Protein AF-A0AA39FFJ3-F1 (afdb_monomer_lite)

Sequence (467 aa):
MKNVLIGFLIFTQFISIIIYLNGRFDHQTLTRSKNILATACNSTLHDTPGKWYYIKGKGSCDVVDMFIYDNKVQDKVHQVVYAMEISLSKDELDYSNWKENIIGILNFDIIHQNHIKIPLQSPIIFDMKVAYRDKGDDYNAWKYYTSLRGQKILECSICNEEKHYNYDCLPVSLFDFYLSGHDYYLLNIRFPFSKNSQKIDTTLSQMTDLWMKVIDRSGNFTKYLIALKAIFLGLISIIVTWYWKQIKSSSKSSTFLQHIILILTATLLLLNIPLEYLTLYWNIPIMSLLNDIRQGIFSIALLSFFLIFIYHLTIPNYYHSNNLEYYGRLHLGAVTIGYLSLFIFNVIIAVILAGFYLSFILCMIRKILIKINNESRSLPITNIIRRFNCEDVMCRLRYFLIATFICASLTIHECILRLIVHKQKKWDEDYKWETYAAFYIGIYGMWNIYIITVLCVHAPSMKKMAN

Secondary structure (DSSP, 8-state):
-HHHHHHHHHHHHHHHHHHHHH---TT--SEEEEEEEPEEEE--TT--TTPPP-SSSTT---B--HHHHTTT-TT-GGGEEEEEEEES--SSS--GGG---EEEEEEEEEB-BTTBPPPSEEEEEEEEEEEEE-TTS-TT-PEEEEEEEEEEEEEEE-S--STTPBPEEPPEEEEEE---S-SEEEEEEE----TT-TTTTTTSTTEEEEEEEEEEE-HHHHHHHHHHHHHHHHHHHHHHHHHHHHHHHSSSPPPHHHHHHHHHHHHHHHHHS-GGGGGGTS--TTHHHHHHHHHHHHHHHHHHHHHHHHHHHHS-SSS-HHHHHHHHHHHHHHHHHHHHHHHTT-HHHHHHHHHHHHHHHHHHHHHHHHHHHHHHTT--TT-HHHHHHHHHHHHHHHHHHHHHHHHHHHHHHHHHHHHHHHHHTTT--GGGHHHHHHHHHHHHHHHHHHHHHHHHHHSPPSTTS--

pLDDT: mean 73.49, std 13.17, range [32.94, 95.69]

Structure (mmCIF, N/CA/C/O backbone):
data_AF-A0AA39FFJ3-F1
#
_entry.id   AF-A0AA39FFJ3-F1
#
loop_
_atom_site.group_PDB
_atom_site.id
_atom_site.type_symbol
_atom_site.label_atom_id
_atom_site.label_alt_id
_atom_site.label_comp_id
_atom_site.label_asym_id
_atom_site.label_entity_id
_atom_site.label_seq_id
_atom_site.pdbx_PDB_ins_code
_atom_site.Cartn_x
_atom_site.Cartn_y
_atom_site.Cartn_z
_atom_site.occupancy
_atom_site.B_iso_or_equiv
_atom_site.auth_seq_id
_atom_site.auth_comp_id
_atom_site.auth_asym_id
_atom_site.auth_atom_id
_atom_site.pdbx_PDB_model_num
ATOM 1 N N . MET A 1 1 ? 7.282 -3.174 -38.604 1.00 46.84 1 MET A N 1
ATOM 2 C CA . MET A 1 1 ? 6.880 -3.875 -37.360 1.00 46.84 1 MET A CA 1
ATOM 3 C C . MET A 1 1 ? 7.363 -3.189 -36.086 1.00 46.84 1 MET A C 1
ATOM 5 O O . MET A 1 1 ? 6.500 -2.683 -35.392 1.00 46.84 1 MET A O 1
ATOM 9 N N . LYS A 1 2 ? 8.673 -3.087 -35.780 1.00 54.53 2 LYS A N 1
ATOM 10 C CA . LYS A 1 2 ? 9.142 -2.430 -34.531 1.00 54.53 2 LYS A CA 1
ATOM 11 C C . LYS A 1 2 ? 8.568 -1.016 -34.327 1.00 54.53 2 LYS A C 1
ATOM 13 O O . LYS A 1 2 ? 8.014 -0.755 -33.273 1.00 54.53 2 LYS A O 1
ATOM 18 N N . ASN A 1 3 ? 8.593 -0.153 -35.343 1.00 60.59 3 ASN A N 1
ATOM 19 C CA . ASN A 1 3 ? 8.071 1.219 -35.216 1.00 60.59 3 ASN A CA 1
ATOM 20 C C . ASN A 1 3 ? 6.539 1.282 -35.045 1.00 60.59 3 ASN A C 1
ATOM 22 O O . ASN A 1 3 ? 6.045 2.176 -34.373 1.00 60.59 3 ASN A O 1
ATOM 26 N N . VAL A 1 4 ? 5.799 0.313 -35.597 1.00 61.56 4 VAL A N 1
ATOM 27 C CA . VAL A 1 4 ? 4.334 0.207 -35.443 1.00 61.56 4 VAL A CA 1
ATOM 28 C C . VAL A 1 4 ? 3.976 -0.283 -34.041 1.00 61.56 4 VAL A C 1
ATOM 30 O O . VAL A 1 4 ? 3.088 0.271 -33.408 1.00 61.56 4 VAL A O 1
ATOM 33 N N . LEU A 1 5 ? 4.718 -1.269 -33.523 1.00 64.06 5 LEU A N 1
ATOM 34 C CA . LEU A 1 5 ? 4.571 -1.757 -32.151 1.00 64.06 5 LEU A CA 1
ATOM 35 C C . LEU A 1 5 ? 4.912 -0.665 -31.132 1.00 64.06 5 LEU A C 1
ATOM 37 O O . LEU A 1 5 ? 4.197 -0.493 -30.157 1.00 64.06 5 LEU A O 1
ATOM 41 N N . ILE A 1 6 ? 5.976 0.103 -31.383 1.00 64.75 6 ILE A N 1
ATOM 42 C CA . ILE A 1 6 ? 6.342 1.253 -30.552 1.00 64.75 6 ILE A CA 1
ATOM 43 C C . ILE A 1 6 ? 5.229 2.305 -30.612 1.00 64.75 6 ILE A C 1
ATOM 45 O O . ILE A 1 6 ? 4.754 2.714 -29.566 1.00 64.75 6 ILE A O 1
ATOM 49 N N . GLY A 1 7 ? 4.736 2.675 -31.799 1.00 68.06 7 GLY A N 1
ATOM 50 C CA . GLY A 1 7 ? 3.602 3.599 -31.929 1.00 68.06 7 GLY A CA 1
ATOM 51 C C . GLY A 1 7 ? 2.342 3.132 -31.186 1.00 68.06 7 GLY A C 1
ATOM 52 O O . GLY A 1 7 ? 1.711 3.928 -30.498 1.00 68.06 7 GLY A O 1
ATOM 53 N N . PHE A 1 8 ? 2.021 1.837 -31.250 1.00 71.50 8 PHE A N 1
ATOM 54 C CA . PHE A 1 8 ? 0.909 1.241 -30.506 1.00 71.50 8 PHE A CA 1
ATOM 55 C C . PHE A 1 8 ? 1.127 1.290 -28.988 1.00 71.50 8 PHE A C 1
ATOM 57 O O . PHE A 1 8 ? 0.229 1.687 -28.256 1.00 71.50 8 PHE A O 1
ATOM 64 N N . LEU A 1 9 ? 2.324 0.952 -28.503 1.00 69.31 9 LEU A N 1
ATOM 65 C CA . LEU A 1 9 ? 2.645 1.002 -27.073 1.00 69.31 9 LEU A CA 1
ATOM 66 C C . LEU A 1 9 ? 2.580 2.433 -26.526 1.00 69.31 9 LEU A C 1
ATOM 68 O O . LEU A 1 9 ? 2.022 2.671 -25.457 1.00 69.31 9 LEU A O 1
ATOM 72 N N . ILE A 1 10 ? 3.058 3.398 -27.309 1.00 68.12 10 ILE A N 1
ATOM 73 C CA . ILE A 1 10 ? 2.941 4.826 -27.011 1.00 68.12 10 ILE A CA 1
ATOM 74 C C . ILE A 1 10 ? 1.465 5.229 -26.932 1.00 68.12 10 ILE A C 1
ATOM 76 O O . ILE A 1 10 ? 1.050 5.863 -25.966 1.00 68.12 10 ILE A O 1
ATOM 80 N N . PHE A 1 11 ? 0.650 4.804 -27.896 1.00 72.88 11 PHE A N 1
ATOM 81 C CA . PHE A 1 11 ? -0.790 5.051 -27.889 1.00 72.88 11 PHE A CA 1
ATOM 82 C C . PHE A 1 11 ? -1.482 4.438 -26.662 1.00 72.88 11 PHE A C 1
ATOM 84 O O . PHE A 1 11 ? -2.276 5.112 -26.007 1.00 72.88 11 PHE A O 1
ATOM 91 N N . THR A 1 12 ? -1.127 3.210 -26.269 1.00 70.56 12 THR A N 1
ATOM 92 C CA . THR A 1 12 ? -1.650 2.598 -25.035 1.00 70.56 12 THR A CA 1
ATOM 93 C C . THR A 1 12 ? -1.204 3.340 -23.776 1.00 70.56 12 THR A C 1
ATOM 95 O O . THR A 1 12 ? -1.972 3.442 -22.822 1.00 70.56 12 THR A O 1
ATOM 98 N N . GLN A 1 13 ? -0.006 3.931 -23.783 1.00 70.31 13 GLN A N 1
ATOM 99 C CA . GLN A 1 13 ? 0.471 4.777 -22.695 1.00 70.31 13 GLN A CA 1
ATOM 100 C C . GLN A 1 13 ? -0.354 6.071 -22.612 1.00 70.31 13 GLN A C 1
ATOM 102 O O . GLN A 1 13 ? -0.799 6.438 -21.528 1.00 70.31 13 GLN A O 1
ATOM 107 N N . PHE A 1 14 ? -0.671 6.704 -23.744 1.00 70.94 14 PHE A N 1
ATOM 108 C CA . PHE A 1 14 ? -1.589 7.847 -23.784 1.00 70.94 14 PHE A CA 1
ATOM 109 C C . PHE A 1 14 ? -2.999 7.489 -23.302 1.00 70.94 14 PHE A C 1
ATOM 111 O O . PHE A 1 14 ? -3.566 8.232 -22.506 1.00 70.94 14 PHE A O 1
ATOM 118 N N . ILE A 1 15 ? -3.540 6.333 -23.697 1.00 70.19 15 ILE A N 1
ATOM 119 C CA . ILE A 1 15 ? -4.833 5.852 -23.188 1.00 70.19 15 ILE A CA 1
ATOM 120 C C . ILE A 1 15 ? -4.783 5.652 -21.672 1.00 70.19 15 ILE A C 1
ATOM 122 O O . ILE A 1 15 ? -5.690 6.097 -20.977 1.00 70.19 15 ILE A O 1
ATOM 126 N N . SER A 1 16 ? -3.718 5.046 -21.137 1.00 69.25 16 SER A N 1
ATOM 127 C CA . SER A 1 16 ? -3.573 4.867 -19.686 1.00 69.25 16 SER A CA 1
ATOM 128 C C . SER A 1 16 ? -3.541 6.203 -18.931 1.00 69.25 16 SER A C 1
ATOM 130 O O . SER A 1 16 ? -4.131 6.316 -17.859 1.00 69.25 16 SER A O 1
ATOM 132 N N . ILE A 1 17 ? -2.943 7.240 -19.529 1.00 67.75 17 ILE A N 1
ATOM 133 C CA . ILE A 1 17 ? -2.916 8.605 -18.987 1.00 67.75 17 ILE A CA 1
ATOM 134 C C . ILE A 1 17 ? -4.304 9.251 -19.061 1.00 67.75 17 ILE A C 1
ATOM 136 O O . ILE A 1 17 ? -4.715 9.920 -18.120 1.00 67.75 17 ILE A O 1
ATOM 140 N N . ILE A 1 18 ? -5.058 9.036 -20.140 1.00 68.38 18 ILE A N 1
ATOM 141 C CA . ILE A 1 18 ? -6.432 9.545 -20.270 1.00 68.38 18 ILE A CA 1
ATOM 142 C C . ILE A 1 18 ? -7.354 8.881 -19.240 1.00 68.38 18 ILE A C 1
ATOM 144 O O . ILE A 1 18 ? -8.139 9.567 -18.593 1.00 68.38 18 ILE A O 1
ATOM 148 N N . ILE A 1 19 ? -7.226 7.568 -19.036 1.00 67.00 19 ILE A N 1
ATOM 149 C CA . ILE A 1 19 ? -7.963 6.833 -17.997 1.00 67.00 19 ILE A CA 1
ATOM 150 C C . ILE A 1 19 ? -7.608 7.378 -16.607 1.00 67.00 19 ILE A C 1
ATOM 152 O O . ILE A 1 19 ? -8.504 7.631 -15.804 1.00 67.00 19 ILE A O 1
ATOM 156 N N . TYR A 1 20 ? -6.320 7.621 -16.349 1.00 66.75 20 TYR A N 1
ATOM 157 C CA . TYR A 1 20 ? -5.851 8.257 -15.119 1.00 66.75 20 TYR A CA 1
ATOM 158 C C . TYR A 1 20 ? -6.473 9.649 -14.914 1.00 66.75 20 TYR A C 1
ATOM 160 O O . TYR A 1 20 ? -6.987 9.930 -13.837 1.00 66.75 20 TYR A O 1
ATOM 168 N N . LEU A 1 21 ? -6.468 10.510 -15.938 1.00 65.06 21 LEU A N 1
ATOM 169 C CA . LEU A 1 21 ? -6.980 11.885 -15.850 1.00 65.06 21 LEU A CA 1
ATOM 170 C C . LEU A 1 21 ? -8.504 11.953 -15.708 1.00 65.06 21 LEU A C 1
ATOM 172 O O . LEU A 1 21 ? -9.012 12.844 -15.033 1.00 65.06 21 LEU A O 1
ATOM 176 N N . ASN A 1 22 ? -9.230 11.023 -16.329 1.00 65.12 22 ASN A N 1
ATOM 177 C CA . ASN A 1 22 ? -10.689 11.025 -16.305 1.00 65.12 22 ASN A CA 1
ATOM 178 C C . ASN A 1 22 ? -11.268 10.509 -14.982 1.00 65.12 22 ASN A C 1
ATOM 180 O O . ASN A 1 22 ? -12.435 10.782 -14.709 1.00 65.12 22 ASN A O 1
ATOM 184 N N . GLY A 1 23 ? -10.494 9.774 -14.171 1.00 56.84 23 GLY A N 1
ATOM 185 C CA . GLY A 1 23 ? -10.829 9.411 -12.784 1.00 56.84 23 GLY A CA 1
ATOM 186 C C . GLY A 1 23 ? -12.121 8.604 -12.570 1.00 56.84 23 GLY A C 1
ATOM 187 O O . GLY A 1 23 ? -12.433 8.262 -11.434 1.00 56.84 23 GLY A O 1
ATOM 188 N N . ARG A 1 24 ? -12.876 8.294 -13.631 1.00 53.66 24 ARG A N 1
ATOM 189 C CA . ARG A 1 24 ? -14.134 7.542 -13.607 1.00 53.66 24 ARG A CA 1
ATOM 190 C C . ARG A 1 24 ? -13.875 6.098 -14.008 1.00 53.66 24 ARG A C 1
ATOM 192 O O . ARG A 1 24 ? -13.918 5.750 -15.184 1.00 53.66 24 ARG A O 1
ATOM 199 N N . PHE A 1 25 ? -13.610 5.266 -13.011 1.00 55.97 25 PHE A N 1
ATOM 200 C CA . PHE A 1 25 ? -13.967 3.855 -13.084 1.00 55.97 25 PHE A CA 1
ATOM 201 C C . PHE A 1 25 ? -15.347 3.725 -12.446 1.00 55.97 25 PHE A C 1
ATOM 203 O O . PHE A 1 25 ? -15.518 4.173 -11.314 1.00 55.97 25 PHE A O 1
ATOM 210 N N . ASP A 1 26 ? -16.318 3.163 -13.168 1.00 48.91 26 ASP A N 1
ATOM 211 C CA . ASP A 1 26 ? -17.676 2.963 -12.654 1.00 48.91 26 ASP A CA 1
ATOM 212 C C . ASP A 1 26 ? -17.635 2.291 -11.265 1.00 48.91 26 ASP A C 1
ATOM 214 O O . ASP A 1 26 ? -17.234 1.134 -11.117 1.00 48.91 26 ASP A O 1
ATOM 218 N N . HIS A 1 27 ? -18.029 3.060 -10.244 1.00 48.00 27 HIS A N 1
ATOM 219 C CA . HIS A 1 27 ? -18.433 2.634 -8.899 1.00 48.00 27 HIS A CA 1
ATOM 220 C C . HIS A 1 27 ? -17.455 1.801 -8.046 1.00 48.00 27 HIS A C 1
ATOM 222 O O . HIS A 1 27 ? -17.894 1.033 -7.186 1.00 48.00 27 HIS A O 1
ATOM 228 N N . GLN A 1 28 ? -16.136 1.939 -8.211 1.00 56.56 28 GLN A N 1
ATOM 229 C CA . GLN A 1 28 ? -15.176 1.185 -7.387 1.00 56.56 28 GLN A CA 1
ATOM 230 C C . GLN A 1 28 ? -14.313 2.085 -6.509 1.00 56.56 28 GLN A C 1
ATOM 232 O O . GLN A 1 28 ? -13.290 2.618 -6.930 1.00 56.56 28 GLN A O 1
ATOM 237 N N . THR A 1 29 ? -14.698 2.200 -5.240 1.00 61.38 29 THR A N 1
ATOM 238 C CA . THR A 1 29 ? -13.863 2.813 -4.206 1.00 61.38 29 THR A CA 1
ATOM 239 C C . THR A 1 29 ? -12.718 1.880 -3.809 1.00 61.38 29 THR A C 1
ATOM 241 O O . THR A 1 29 ? -12.899 0.669 -3.677 1.00 61.38 29 THR A O 1
ATOM 244 N N . LEU A 1 30 ? -11.520 2.431 -3.580 1.00 65.25 30 LEU A N 1
ATOM 245 C CA . LEU A 1 30 ? -10.382 1.668 -3.039 1.00 65.25 30 LEU A CA 1
ATOM 246 C C . LEU A 1 30 ? -10.694 1.163 -1.623 1.00 65.25 30 LEU A C 1
ATOM 248 O O . LEU A 1 30 ? -10.363 0.038 -1.246 1.00 65.25 30 LEU A O 1
ATOM 252 N N . THR A 1 31 ? -11.327 2.034 -0.848 1.00 68.94 31 THR A N 1
ATOM 253 C CA . THR A 1 31 ? -11.663 1.852 0.558 1.00 68.94 31 THR A CA 1
ATOM 254 C C . THR A 1 31 ? -13.122 2.203 0.770 1.00 68.94 31 THR A C 1
ATOM 256 O O . THR A 1 31 ? -13.608 3.190 0.216 1.00 68.94 31 THR A O 1
ATOM 259 N N . ARG A 1 32 ? -13.810 1.425 1.598 1.00 70.75 32 ARG A N 1
ATOM 260 C CA . ARG A 1 32 ? -15.146 1.738 2.089 1.00 70.75 32 ARG A CA 1
ATOM 261 C C . ARG A 1 32 ? -15.031 2.166 3.548 1.00 70.75 32 ARG A C 1
ATOM 263 O O . ARG A 1 32 ? -14.212 1.649 4.302 1.00 70.75 32 ARG A O 1
ATOM 270 N N . SER A 1 33 ? -15.830 3.153 3.916 1.00 74.62 33 SER A N 1
ATOM 271 C CA . SER A 1 33 ? -16.002 3.634 5.282 1.00 74.62 33 SER A CA 1
ATOM 272 C C . SER A 1 33 ? -17.409 3.292 5.746 1.00 74.62 33 SER A C 1
ATOM 274 O O . SER A 1 33 ? -18.374 3.397 4.986 1.00 74.62 33 SER A O 1
ATOM 276 N N . LYS A 1 34 ? -17.541 2.864 6.999 1.00 78.62 34 LYS A N 1
ATOM 277 C CA . LYS A 1 34 ? -18.832 2.720 7.675 1.00 78.62 34 LYS A CA 1
ATOM 278 C C . LYS A 1 34 ? -18.718 3.282 9.082 1.00 78.62 34 LYS A C 1
ATOM 280 O O . LYS A 1 34 ? -17.818 2.889 9.819 1.00 78.62 34 LYS A O 1
ATOM 285 N N . ASN A 1 35 ? -19.655 4.144 9.453 1.00 83.19 35 ASN A N 1
ATOM 286 C CA . ASN A 1 35 ? -19.788 4.615 10.826 1.00 83.19 35 ASN A CA 1
ATOM 287 C C . ASN A 1 35 ? -20.722 3.666 11.585 1.00 83.19 35 ASN A C 1
ATOM 289 O O . ASN A 1 35 ? -21.796 3.312 11.095 1.00 83.19 35 ASN A O 1
ATOM 293 N N . ILE A 1 36 ? -20.286 3.220 12.758 1.00 86.88 36 ILE A N 1
ATOM 294 C CA . ILE A 1 36 ? -21.009 2.301 13.635 1.00 86.88 36 ILE A CA 1
ATOM 295 C C . ILE A 1 36 ? -21.132 2.977 14.996 1.00 86.88 36 ILE A C 1
ATOM 297 O O . ILE A 1 36 ? -20.120 3.314 15.605 1.00 86.88 36 ILE A O 1
ATOM 301 N N . LEU A 1 37 ? -22.363 3.167 15.465 1.00 89.62 37 LEU A N 1
ATOM 302 C CA . LEU A 1 37 ? -22.631 3.634 16.823 1.00 89.62 37 LEU A CA 1
ATOM 303 C C . LEU A 1 37 ? -22.439 2.477 17.808 1.00 89.62 37 LEU A C 1
ATOM 305 O O . LEU A 1 37 ? -22.922 1.365 17.567 1.00 89.62 37 LEU A O 1
ATOM 309 N N . ALA A 1 38 ? -21.755 2.730 18.918 1.00 90.50 38 ALA A N 1
ATOM 310 C CA . ALA A 1 38 ? -21.668 1.778 20.011 1.00 90.50 38 ALA A CA 1
ATOM 311 C C . ALA A 1 38 ? -22.975 1.710 20.786 1.00 90.50 38 ALA A C 1
ATOM 313 O O . ALA A 1 38 ? -23.605 2.724 21.062 1.00 90.50 38 ALA A O 1
ATOM 314 N N . THR A 1 39 ? -23.337 0.513 21.226 1.00 90.50 39 THR A N 1
ATOM 315 C CA . THR A 1 39 ? -24.415 0.340 22.198 1.00 90.50 39 THR A CA 1
ATOM 316 C C . THR A 1 39 ? -23.809 0.190 23.587 1.00 90.50 39 THR A C 1
ATOM 318 O O . THR A 1 39 ? -22.994 -0.707 23.812 1.00 90.50 39 THR A O 1
ATOM 321 N N . ALA A 1 40 ? -24.186 1.067 24.516 1.00 88.31 40 ALA A N 1
ATOM 322 C CA . ALA A 1 40 ? -23.794 0.964 25.916 1.00 88.31 40 ALA A CA 1
ATOM 323 C C . ALA A 1 40 ? -24.603 -0.150 26.601 1.00 88.31 40 ALA A C 1
ATOM 325 O O . ALA A 1 40 ? -25.828 -0.089 26.678 1.00 88.31 40 ALA A O 1
ATOM 326 N N . CYS A 1 41 ? -23.914 -1.178 27.087 1.00 87.75 41 CYS A N 1
ATOM 327 C CA . CYS A 1 41 ? -24.499 -2.341 27.745 1.00 87.75 41 CYS A CA 1
ATOM 328 C C . CYS A 1 41 ? -24.165 -2.344 29.240 1.00 87.75 41 CYS A C 1
ATOM 330 O O . CYS A 1 41 ? -23.008 -2.129 29.613 1.00 87.75 41 CYS A O 1
ATOM 332 N N . ASN A 1 42 ? -25.138 -2.675 30.091 1.00 85.25 42 ASN A N 1
ATOM 333 C CA . ASN A 1 42 ? -24.898 -2.868 31.520 1.00 85.25 42 ASN A CA 1
ATOM 334 C C . ASN A 1 42 ? -24.178 -4.205 31.792 1.00 85.25 42 ASN A C 1
ATOM 336 O O . ASN A 1 42 ? -24.600 -5.264 31.327 1.00 85.25 42 ASN A O 1
ATOM 340 N N . SER A 1 43 ? -23.107 -4.162 32.576 1.00 73.31 43 SER A N 1
ATOM 341 C CA . SER A 1 43 ? -22.298 -5.289 33.033 1.00 73.31 43 SER A CA 1
ATOM 342 C C . SER A 1 43 ? -22.369 -5.359 34.547 1.00 73.31 43 SER A C 1
ATOM 344 O O . SER A 1 43 ? -21.891 -4.488 35.268 1.00 73.31 43 SER A O 1
ATOM 346 N N . THR A 1 44 ? -22.888 -6.463 35.054 1.00 67.31 44 THR A N 1
ATOM 347 C CA . THR A 1 44 ? -22.874 -6.738 36.487 1.00 67.31 44 THR A CA 1
ATOM 348 C C . THR A 1 44 ? -21.469 -7.159 36.938 1.00 67.31 44 THR A C 1
ATOM 350 O O . THR A 1 44 ? -20.724 -7.813 36.210 1.00 67.31 44 THR A O 1
ATOM 353 N N . LEU A 1 45 ? -21.077 -6.801 38.167 1.00 54.50 45 LEU A N 1
ATOM 354 C CA . LEU A 1 45 ? -19.782 -7.191 38.761 1.00 54.50 45 LEU A CA 1
ATOM 355 C C . LEU A 1 45 ? -19.612 -8.720 38.916 1.00 54.50 45 LEU A C 1
ATOM 357 O O . LEU A 1 45 ? -18.494 -9.187 39.111 1.00 54.50 45 LEU A O 1
ATOM 361 N N . HIS A 1 46 ? -20.702 -9.487 38.807 1.00 51.94 46 HIS A N 1
ATOM 362 C CA . HIS A 1 46 ? -20.730 -10.951 38.878 1.00 51.94 46 HIS A CA 1
ATOM 363 C C . HIS A 1 46 ? -20.739 -11.638 37.505 1.00 51.94 46 HIS A C 1
ATOM 365 O O . HIS A 1 46 ? -21.010 -12.837 37.426 1.00 51.94 46 HIS A O 1
ATOM 371 N N . ASP A 1 47 ? -20.462 -10.916 36.418 1.00 54.88 47 ASP A N 1
ATOM 372 C CA . ASP A 1 47 ? -20.432 -11.545 35.103 1.00 54.88 47 ASP A CA 1
ATOM 373 C C . ASP A 1 47 ? -19.288 -12.558 34.991 1.00 54.88 47 ASP A C 1
ATOM 375 O O . ASP A 1 47 ? -18.124 -12.277 35.291 1.00 54.88 47 ASP A O 1
ATOM 379 N N . THR A 1 48 ? -19.644 -13.761 34.538 1.00 57.03 48 THR A N 1
ATOM 380 C CA . THR A 1 48 ? -18.716 -14.869 34.320 1.00 57.03 48 THR A CA 1
ATOM 381 C C . THR A 1 48 ? -17.547 -14.422 33.438 1.00 57.03 48 THR A C 1
ATOM 383 O O . THR A 1 48 ? -17.781 -13.763 32.412 1.00 57.03 48 THR A O 1
ATOM 386 N N . PRO A 1 49 ? -16.297 -14.793 33.769 1.00 59.97 49 PRO A N 1
ATOM 387 C CA . PRO A 1 49 ? -15.155 -14.499 32.914 1.00 59.97 49 PRO A CA 1
ATOM 388 C C . PRO A 1 49 ? -15.405 -15.090 31.519 1.00 59.97 49 PRO A C 1
ATOM 390 O O . PRO A 1 49 ? -15.472 -16.302 31.359 1.00 59.97 49 PRO A O 1
ATOM 393 N N . GLY A 1 50 ? -15.590 -14.221 30.518 1.00 67.00 50 GLY A N 1
ATOM 394 C CA . GLY A 1 50 ? -15.848 -14.623 29.128 1.00 67.00 50 GLY A CA 1
ATOM 395 C C . GLY A 1 50 ? -17.235 -14.290 28.563 1.00 67.00 50 GLY A C 1
ATOM 396 O O . GLY A 1 50 ? -17.492 -14.633 27.415 1.00 67.00 50 GLY A O 1
ATOM 397 N N . LYS A 1 51 ? -18.119 -13.603 29.304 1.00 82.81 51 LYS A N 1
ATOM 398 C CA . LYS A 1 51 ? -19.414 -13.155 28.758 1.00 82.81 51 LYS A CA 1
ATOM 399 C C . LYS A 1 51 ? -19.231 -12.111 27.646 1.00 82.81 51 LYS A C 1
ATOM 401 O O . LYS A 1 51 ? -18.557 -11.095 27.842 1.00 82.81 51 LYS A O 1
ATOM 406 N N . TRP A 1 52 ? -19.869 -12.349 26.501 1.00 87.12 52 TRP A N 1
ATOM 407 C CA . TRP A 1 52 ? -19.928 -11.419 25.372 1.00 87.12 52 TRP A CA 1
ATOM 408 C C . TRP A 1 52 ? -21.223 -10.605 25.408 1.00 87.12 52 TRP A C 1
ATOM 410 O O . TRP A 1 52 ? -22.307 -11.171 25.516 1.00 87.12 52 TRP A O 1
ATOM 420 N N . TYR A 1 53 ? -21.102 -9.284 25.296 1.00 88.56 53 TYR A N 1
ATOM 421 C CA . TYR A 1 53 ? -22.223 -8.356 25.139 1.00 88.56 53 TYR A CA 1
ATOM 422 C C . TYR A 1 53 ? -22.505 -8.139 23.660 1.00 88.56 53 TYR A C 1
ATOM 424 O O . TYR A 1 53 ? -21.610 -7.723 22.938 1.00 88.56 53 TYR A O 1
ATOM 432 N N . TYR A 1 54 ? -23.721 -8.425 23.208 1.00 87.62 54 TYR A N 1
ATOM 433 C CA . TYR A 1 54 ? -24.124 -8.285 21.810 1.00 87.62 54 TYR A CA 1
ATOM 434 C C . TYR A 1 54 ? -25.493 -7.609 21.703 1.00 87.62 54 TYR A C 1
ATOM 436 O O . TYR A 1 54 ? -26.275 -7.595 22.655 1.00 87.62 54 TYR A O 1
ATOM 444 N N . ILE A 1 55 ? -25.763 -7.015 20.539 1.00 84.56 55 ILE A N 1
ATOM 445 C CA . ILE A 1 55 ? -26.828 -6.014 20.370 1.00 84.56 55 ILE A CA 1
ATOM 446 C C . ILE A 1 55 ? -28.167 -6.653 19.962 1.00 84.56 55 ILE A C 1
ATOM 448 O O . ILE A 1 55 ? -29.225 -6.105 20.253 1.00 84.56 55 ILE A O 1
ATOM 452 N N . LYS A 1 56 ? -28.155 -7.801 19.273 1.00 82.69 56 LYS A N 1
ATOM 453 C CA . LYS A 1 56 ? -29.371 -8.440 18.727 1.00 82.69 56 LYS A CA 1
ATOM 454 C C . LYS A 1 56 ? -29.512 -9.889 19.205 1.00 82.69 56 LYS A C 1
ATOM 456 O O . LYS A 1 56 ? -28.638 -10.405 19.875 1.00 82.69 56 LYS A O 1
ATOM 461 N N . GLY A 1 57 ? -30.611 -10.565 18.875 1.00 77.94 57 GLY A N 1
ATOM 462 C CA . GLY A 1 57 ? -30.797 -11.983 19.214 1.00 77.94 57 GLY A CA 1
ATOM 463 C C . GLY A 1 57 ? -31.221 -12.251 20.666 1.00 77.94 57 GLY A C 1
ATOM 464 O O . GLY A 1 57 ? -31.397 -11.342 21.474 1.00 77.94 57 GLY A O 1
ATOM 465 N N . LYS A 1 58 ? -31.457 -13.528 20.991 1.00 74.50 58 LYS A N 1
ATOM 466 C CA . LYS A 1 58 ? -31.904 -13.945 22.330 1.00 74.50 58 LYS A CA 1
ATOM 467 C C . LYS A 1 58 ? -30.752 -13.797 23.324 1.00 74.50 58 LYS A C 1
ATOM 469 O O . LYS A 1 58 ? -29.746 -14.463 23.146 1.00 74.50 58 LYS A O 1
ATOM 474 N N . GLY A 1 59 ? -30.916 -13.007 24.384 1.00 76.00 59 GLY A N 1
ATOM 475 C CA . GLY A 1 59 ? -29.836 -12.730 25.343 1.00 76.00 59 GLY A CA 1
ATOM 476 C C . GLY A 1 59 ? -28.994 -11.498 24.998 1.00 76.00 59 GLY A C 1
ATOM 477 O O . GLY A 1 59 ? -27.887 -11.361 25.517 1.00 76.00 59 GLY A O 1
ATOM 478 N N . SER A 1 60 ? -29.518 -10.614 24.136 1.00 82.56 60 SER A N 1
ATOM 479 C CA . SER A 1 60 ? -28.962 -9.280 23.896 1.00 82.56 60 SER A CA 1
ATOM 480 C C . SER A 1 60 ? -28.737 -8.526 25.204 1.00 82.56 60 SER A C 1
ATOM 482 O O . SER A 1 60 ? -29.449 -8.744 26.185 1.00 82.56 60 SER A O 1
ATOM 484 N N . CYS A 1 61 ? -27.756 -7.629 25.211 1.00 85.81 61 CYS A N 1
ATOM 485 C CA . CYS A 1 61 ? -27.430 -6.881 26.414 1.00 85.81 61 CYS A CA 1
ATOM 486 C C . CYS A 1 61 ? -28.551 -5.919 26.838 1.00 85.81 61 CYS A C 1
ATOM 488 O O . CYS A 1 61 ? -29.297 -5.404 26.003 1.00 85.81 61 CYS A O 1
ATOM 490 N N . ASP A 1 62 ? -28.611 -5.636 28.140 1.00 84.50 62 ASP A N 1
ATOM 491 C CA . ASP A 1 62 ? -29.464 -4.582 28.676 1.00 84.50 62 ASP A CA 1
ATOM 492 C C . ASP A 1 62 ? -28.852 -3.224 28.317 1.00 84.50 62 ASP A C 1
ATOM 494 O O . ASP A 1 62 ? -27.798 -2.842 28.841 1.00 84.50 62 ASP A O 1
ATOM 498 N N . VAL A 1 63 ? -29.492 -2.528 27.377 1.00 84.56 63 VAL A N 1
ATOM 499 C CA . VAL A 1 63 ? -29.029 -1.235 26.865 1.00 84.56 63 VAL A CA 1
ATOM 500 C C . VAL A 1 63 ? -29.230 -0.156 27.923 1.00 84.56 63 VAL A C 1
ATOM 502 O O . VAL A 1 63 ? -30.295 -0.052 28.533 1.00 84.56 63 VAL A O 1
ATOM 505 N N . VAL A 1 64 ? -28.199 0.658 28.126 1.00 79.38 64 VAL A N 1
ATOM 506 C CA . VAL A 1 64 ? -28.200 1.780 29.062 1.00 79.38 64 VAL A CA 1
ATOM 507 C C . VAL A 1 64 ? -28.188 3.080 28.277 1.00 79.38 64 VAL A C 1
ATOM 509 O O . VAL A 1 64 ? -27.333 3.281 27.420 1.00 79.38 64 VAL A O 1
ATOM 512 N N . ASP A 1 65 ? -29.112 3.976 28.606 1.00 74.62 65 ASP A N 1
ATOM 513 C CA . ASP A 1 65 ? -29.064 5.351 28.124 1.00 74.62 65 ASP A CA 1
ATOM 514 C C . ASP A 1 65 ? -28.116 6.172 29.011 1.00 74.62 65 ASP A C 1
ATOM 516 O O . ASP A 1 65 ? -28.411 6.434 30.185 1.00 74.62 65 ASP A O 1
ATOM 520 N N . MET A 1 66 ? -26.965 6.560 28.453 1.00 68.88 66 MET A N 1
ATOM 521 C CA . MET A 1 66 ? -25.932 7.323 29.161 1.00 68.88 66 MET A CA 1
ATOM 522 C C . MET A 1 66 ? -26.432 8.697 29.633 1.00 68.88 66 MET A C 1
ATOM 524 O O . MET A 1 66 ? -25.998 9.153 30.690 1.00 68.88 66 MET A O 1
ATOM 528 N N . PHE A 1 67 ? -27.404 9.317 28.948 1.00 64.00 67 PHE A N 1
ATOM 529 C CA . PHE A 1 67 ? -27.973 10.607 29.363 1.00 64.00 67 PHE A CA 1
ATOM 530 C C . PHE A 1 67 ? -28.738 10.522 30.692 1.00 64.00 67 PHE A C 1
ATOM 532 O O . PHE A 1 67 ? -28.769 11.476 31.469 1.00 64.00 67 PHE A O 1
ATOM 539 N N . ILE A 1 68 ? -29.375 9.379 30.962 1.00 61.19 68 ILE A N 1
ATOM 540 C CA . ILE A 1 68 ? -30.185 9.154 32.169 1.00 61.19 68 ILE A CA 1
ATOM 541 C C . ILE A 1 68 ? -29.331 8.548 33.293 1.00 61.19 68 ILE A C 1
ATOM 543 O O . ILE A 1 68 ? -29.597 8.784 34.476 1.00 61.19 68 ILE A O 1
ATOM 547 N N . TYR A 1 69 ? -28.304 7.778 32.931 1.00 58.12 69 TYR A N 1
ATOM 548 C CA . TYR A 1 69 ? -27.453 7.038 33.862 1.00 58.12 69 TYR A CA 1
ATOM 549 C C . TYR A 1 69 ? -26.631 7.945 34.795 1.00 58.12 69 TYR A C 1
ATOM 551 O O . TYR A 1 69 ? -26.473 7.624 35.977 1.00 58.12 69 TYR A O 1
ATOM 559 N N . ASP A 1 70 ? -26.199 9.109 34.298 1.00 54.88 70 ASP A N 1
ATOM 560 C CA . ASP A 1 70 ? -25.374 10.091 35.022 1.00 54.88 70 ASP A CA 1
ATOM 561 C C . ASP A 1 70 ? -26.086 10.672 36.268 1.00 54.88 70 ASP A C 1
ATOM 563 O O . ASP A 1 70 ? -25.482 10.906 37.312 1.00 54.88 70 ASP A O 1
ATOM 567 N N . ASN A 1 71 ? -27.420 10.787 36.234 1.00 50.69 71 ASN A N 1
ATOM 568 C CA . ASN A 1 71 ? -28.193 11.454 37.292 1.00 50.69 71 ASN A CA 1
ATOM 569 C C . ASN A 1 71 ? -28.468 10.607 38.549 1.00 50.69 71 ASN A C 1
ATOM 571 O O . ASN A 1 71 ? -28.995 11.138 39.528 1.00 50.69 71 ASN A O 1
ATOM 575 N N . LYS A 1 72 ? -28.186 9.295 38.545 1.00 47.19 72 LYS A N 1
ATOM 576 C CA . LYS A 1 72 ? -28.545 8.412 39.676 1.00 47.19 72 LYS A CA 1
ATOM 577 C C . LYS A 1 72 ? -27.384 7.664 40.316 1.00 47.19 72 LYS A C 1
ATOM 579 O O . LYS A 1 72 ? -27.540 7.267 41.469 1.00 47.19 72 LYS A O 1
ATOM 584 N N . VAL A 1 73 ? -26.258 7.429 39.631 1.00 51.06 73 VAL A N 1
ATOM 585 C CA . VAL A 1 73 ? -25.181 6.601 40.202 1.00 51.06 73 VAL A CA 1
ATOM 586 C C . VAL A 1 73 ? -23.792 6.940 39.636 1.00 51.06 73 VAL A C 1
ATOM 588 O O . VAL A 1 73 ? -23.285 6.251 38.752 1.00 51.06 73 VAL A O 1
ATOM 591 N N . GLN A 1 74 ? -23.122 7.935 40.223 1.00 49.38 74 GLN A N 1
ATOM 592 C CA . GLN A 1 74 ? -21.719 8.281 39.926 1.00 49.38 74 GLN A CA 1
ATOM 593 C C . GLN A 1 74 ? -20.719 7.124 40.163 1.00 49.38 74 GLN A C 1
ATOM 595 O O . GLN A 1 74 ? -19.635 7.120 39.587 1.00 49.38 74 GLN A O 1
ATOM 600 N N . ASP A 1 75 ? -21.100 6.078 40.907 1.00 51.38 75 ASP A N 1
ATOM 601 C CA . ASP A 1 75 ? -20.238 4.920 41.195 1.00 51.38 75 ASP A CA 1
ATOM 602 C C . ASP A 1 75 ? -20.279 3.783 40.145 1.00 51.38 75 ASP A C 1
ATOM 604 O O . ASP A 1 75 ? -19.471 2.848 40.210 1.00 51.38 75 ASP A O 1
ATOM 608 N N . LYS A 1 76 ? -21.180 3.817 39.146 1.00 54.78 76 LYS A N 1
ATOM 609 C CA . LYS A 1 76 ? -21.421 2.670 38.235 1.00 54.78 76 LYS A CA 1
ATOM 610 C C . LYS A 1 76 ? -20.976 2.849 36.776 1.00 54.78 76 LYS A C 1
ATOM 612 O O . LYS A 1 76 ? -21.289 1.989 35.952 1.00 54.78 76 LYS A O 1
ATOM 617 N N . VAL A 1 77 ? -20.189 3.873 36.436 1.00 55.19 77 VAL A N 1
ATOM 618 C CA . VAL A 1 77 ? -19.584 4.003 35.084 1.00 55.19 77 VAL A CA 1
ATOM 619 C C . VAL A 1 77 ? -18.704 2.782 34.738 1.00 55.19 77 VAL A C 1
ATOM 621 O O . VAL A 1 77 ? -18.636 2.342 33.595 1.00 55.19 77 VAL A O 1
ATOM 624 N N . HIS A 1 78 ? -18.136 2.129 35.757 1.00 58.25 78 HIS A N 1
ATOM 625 C CA . HIS A 1 78 ? -17.341 0.893 35.676 1.00 58.25 78 HIS A CA 1
ATOM 626 C C . HIS A 1 78 ? -18.079 -0.329 35.111 1.00 58.25 78 HIS A C 1
ATOM 628 O O . HIS A 1 78 ? -17.453 -1.338 34.779 1.00 58.25 78 HIS A O 1
ATOM 634 N N . GLN A 1 79 ? -19.407 -0.263 35.077 1.00 68.81 79 GLN A N 1
ATOM 635 C CA . GLN A 1 79 ? -20.284 -1.355 34.685 1.00 68.81 79 GLN A CA 1
ATOM 636 C C . GLN A 1 79 ? -20.750 -1.221 33.235 1.00 68.81 79 GLN A C 1
ATOM 638 O O . GLN A 1 79 ? -21.530 -2.044 32.790 1.00 68.81 79 GLN A O 1
ATOM 643 N N . VAL A 1 80 ? -20.275 -0.239 32.467 1.00 81.12 80 VAL A N 1
ATOM 644 C CA . VAL A 1 80 ? -20.700 -0.080 31.070 1.00 81.12 80 VAL A CA 1
ATOM 645 C C . VAL A 1 80 ? -19.706 -0.744 30.118 1.00 81.12 80 VAL A C 1
ATOM 647 O O . VAL A 1 80 ? -18.489 -0.572 30.218 1.00 81.12 80 VAL A O 1
ATOM 650 N N . VAL A 1 81 ? -20.233 -1.522 29.176 1.00 87.88 81 VAL A N 1
ATOM 651 C CA . VAL A 1 81 ? -19.481 -2.111 28.065 1.00 87.88 81 VAL A CA 1
ATOM 652 C C . VAL A 1 81 ? -20.052 -1.572 26.770 1.00 87.88 81 VAL A C 1
ATOM 654 O O . VAL A 1 81 ? -21.230 -1.761 26.491 1.00 87.88 81 VAL A O 1
ATOM 657 N N . TYR A 1 82 ? -19.215 -0.935 25.964 1.00 89.94 82 TYR A N 1
ATOM 658 C CA . TYR A 1 82 ? -19.604 -0.471 24.641 1.00 89.94 82 TYR A CA 1
ATOM 659 C C . TYR A 1 82 ? -19.457 -1.624 23.651 1.00 89.94 82 TYR A C 1
ATOM 661 O O . TYR A 1 82 ? -18.338 -2.050 23.356 1.00 89.94 82 TYR A O 1
ATOM 669 N N . ALA A 1 83 ? -20.587 -2.147 23.179 1.00 91.75 83 ALA A N 1
ATOM 670 C CA . ALA A 1 83 ? -20.650 -3.227 22.205 1.00 91.75 83 ALA A CA 1
ATOM 671 C C . ALA A 1 83 ? -20.852 -2.666 20.791 1.00 91.75 83 ALA A C 1
ATOM 673 O O . ALA A 1 83 ? -21.716 -1.817 20.559 1.00 91.75 83 ALA A O 1
ATOM 674 N N . MET A 1 84 ? -20.069 -3.156 19.832 1.00 90.81 84 MET A N 1
ATOM 675 C CA . MET A 1 84 ? -20.158 -2.799 18.414 1.00 90.81 84 MET A CA 1
ATOM 676 C C . MET A 1 84 ? -20.064 -4.059 17.553 1.00 90.81 84 MET A C 1
ATOM 678 O O . MET A 1 84 ? -19.145 -4.859 17.719 1.00 90.81 84 MET A O 1
ATOM 682 N N . GLU A 1 85 ? -20.981 -4.221 16.598 1.00 88.56 85 GLU A N 1
ATOM 683 C CA . GLU A 1 85 ? -20.963 -5.338 15.648 1.00 88.56 85 GLU A CA 1
ATOM 684 C C . GLU A 1 85 ? -20.522 -4.855 14.258 1.00 88.56 85 GLU A C 1
ATOM 686 O O . GLU A 1 85 ? -21.184 -4.031 13.620 1.00 88.56 85 GLU A O 1
ATOM 691 N N . ILE A 1 86 ? -19.410 -5.398 13.763 1.00 84.38 86 ILE A N 1
ATOM 692 C CA . ILE A 1 86 ? -18.914 -5.176 12.406 1.00 84.38 86 ILE A CA 1
ATOM 693 C C . ILE A 1 86 ? -19.390 -6.337 11.534 1.00 84.38 86 ILE A C 1
ATOM 695 O O . ILE A 1 86 ? -19.049 -7.495 11.765 1.00 84.38 86 ILE A O 1
ATOM 699 N N . SER A 1 87 ? -20.157 -6.010 10.494 1.00 79.19 87 SER A N 1
ATOM 700 C CA . SER A 1 87 ? -20.601 -6.974 9.482 1.00 79.19 87 SER A CA 1
ATOM 701 C C . SER A 1 87 ? -19.862 -6.744 8.170 1.00 79.19 87 SER A C 1
ATOM 703 O O . SER A 1 87 ? -19.987 -5.688 7.531 1.00 79.19 87 SER A O 1
ATOM 705 N N . LEU A 1 88 ? -19.101 -7.750 7.741 1.00 69.56 88 LEU A N 1
ATOM 706 C CA . LEU A 1 88 ? -18.313 -7.667 6.512 1.00 69.56 88 LEU A CA 1
ATOM 707 C C . LEU A 1 88 ? -19.111 -8.056 5.268 1.00 69.56 88 LEU A C 1
ATOM 709 O O . LEU A 1 88 ? -18.748 -7.612 4.180 1.00 69.56 88 LEU A O 1
ATOM 713 N N . SER A 1 89 ? -20.220 -8.781 5.436 1.00 55.75 89 SER A N 1
ATOM 714 C CA . SER A 1 89 ? -20.973 -9.435 4.357 1.00 55.75 89 SER A CA 1
ATOM 715 C C . SER A 1 89 ? -22.384 -8.869 4.096 1.00 55.75 89 SER A C 1
ATOM 717 O O . SER A 1 89 ? -23.297 -9.616 3.758 1.00 55.75 89 SER A O 1
ATOM 719 N N . LYS A 1 90 ? -22.625 -7.561 4.241 1.00 55.31 90 LYS A N 1
ATOM 720 C CA . LYS A 1 90 ? -23.960 -7.005 3.909 1.00 55.31 90 LYS A CA 1
ATOM 721 C C . LYS A 1 90 ? -24.311 -7.006 2.408 1.00 55.31 90 LYS A C 1
ATOM 723 O O . LYS A 1 90 ? -25.461 -6.735 2.091 1.00 55.31 90 LYS A O 1
ATOM 728 N N . ASP A 1 91 ? -23.366 -7.320 1.524 1.00 51.03 91 ASP A N 1
ATOM 729 C CA . ASP A 1 91 ? -23.594 -7.403 0.077 1.00 51.03 91 ASP A CA 1
ATOM 730 C C . ASP A 1 91 ? -23.691 -8.891 -0.342 1.00 51.03 91 ASP A C 1
ATOM 732 O O . ASP A 1 91 ? -23.006 -9.726 0.246 1.00 51.03 91 ASP A O 1
ATOM 736 N N . GLU A 1 92 ? -24.528 -9.228 -1.335 1.00 39.88 92 GLU A N 1
ATOM 737 C CA . GLU A 1 92 ? -24.900 -10.597 -1.790 1.00 39.88 92 GLU A CA 1
ATOM 738 C C . GLU A 1 92 ? -23.738 -11.518 -2.221 1.00 39.88 92 GLU A C 1
ATOM 740 O O . GLU A 1 92 ? -23.938 -12.688 -2.539 1.00 39.88 92 GLU A O 1
ATOM 745 N N . LEU A 1 93 ? -22.513 -11.007 -2.240 1.00 49.78 93 LEU A N 1
ATOM 746 C CA . LEU A 1 93 ? -21.312 -11.725 -2.635 1.00 49.78 93 LEU A CA 1
ATOM 747 C C . LEU A 1 93 ? -20.387 -11.817 -1.416 1.00 49.78 93 LEU A C 1
ATOM 749 O O . LEU A 1 93 ? -20.010 -10.792 -0.844 1.00 49.78 93 LEU A O 1
ATOM 753 N N . ASP A 1 94 ? -20.010 -13.039 -1.036 1.00 52.78 94 ASP A N 1
ATOM 754 C CA . ASP A 1 94 ? -19.101 -13.335 0.079 1.00 52.78 94 ASP A CA 1
ATOM 755 C C . ASP A 1 94 ? -17.702 -12.757 -0.175 1.00 52.78 94 ASP A C 1
ATOM 757 O O . ASP A 1 94 ? -16.795 -13.395 -0.710 1.00 52.78 94 ASP A O 1
ATOM 761 N N . TYR A 1 95 ? -17.534 -11.485 0.176 1.00 55.62 95 TYR A N 1
ATOM 762 C CA . TYR A 1 95 ? -16.275 -10.754 0.069 1.00 55.62 95 TYR A CA 1
ATOM 763 C C . TYR A 1 95 ? -15.458 -10.773 1.367 1.00 55.62 95 TYR A C 1
ATOM 765 O O . TYR A 1 95 ? -14.437 -10.092 1.420 1.00 55.62 95 TYR A O 1
ATOM 773 N N . SER A 1 96 ? -15.867 -11.511 2.407 1.00 60.12 96 SER A N 1
ATOM 774 C CA . SER A 1 96 ? -15.203 -11.518 3.723 1.00 60.12 96 SER A CA 1
ATOM 775 C C . SER A 1 96 ? -13.712 -11.861 3.632 1.00 60.12 96 SER A C 1
ATOM 777 O O . SER A 1 96 ? -12.896 -11.150 4.211 1.00 60.12 96 SER A O 1
ATOM 779 N N . ASN A 1 97 ? -13.335 -12.829 2.793 1.00 63.94 97 ASN A N 1
ATOM 780 C CA . ASN A 1 97 ? -11.929 -13.218 2.597 1.00 63.94 97 ASN A CA 1
ATOM 781 C C . ASN A 1 97 ? -11.135 -12.278 1.669 1.00 63.94 97 ASN A C 1
ATOM 783 O O . ASN A 1 97 ? -9.912 -12.326 1.644 1.00 63.94 97 ASN A O 1
ATOM 787 N N . TRP A 1 98 ? -11.807 -11.406 0.908 1.00 61.09 98 TRP A N 1
ATOM 788 C CA . TRP A 1 98 ? -11.165 -10.452 -0.014 1.00 61.09 98 TRP A CA 1
ATOM 789 C C . TRP A 1 98 ? -10.800 -9.118 0.655 1.00 61.09 98 TRP A C 1
ATOM 791 O O . TRP A 1 98 ? -10.250 -8.220 0.005 1.00 61.09 98 TRP A O 1
ATOM 801 N N . LYS A 1 99 ? -11.139 -8.965 1.939 1.00 64.81 99 LYS A N 1
ATOM 802 C CA . LYS A 1 99 ? -10.856 -7.777 2.741 1.00 64.81 99 LYS A CA 1
ATOM 803 C C . LYS A 1 99 ? -9.567 -7.999 3.517 1.00 64.81 99 LYS A C 1
ATOM 805 O O . LYS A 1 99 ? -9.517 -8.782 4.454 1.00 64.81 99 LYS A O 1
ATOM 810 N N . GLU A 1 100 ? -8.517 -7.309 3.086 1.00 61.28 100 GLU A N 1
ATOM 811 C CA . GLU A 1 100 ? -7.167 -7.509 3.621 1.00 61.28 100 GLU A CA 1
ATOM 812 C C . GLU A 1 100 ? -6.958 -6.816 4.973 1.00 61.28 100 GLU A C 1
ATOM 814 O O . GLU A 1 100 ? -6.266 -7.345 5.823 1.00 61.28 100 GLU A O 1
ATOM 819 N N . ASN A 1 101 ? -7.518 -5.626 5.203 1.00 68.94 101 ASN A N 1
ATOM 820 C CA . ASN A 1 101 ? -7.251 -4.868 6.428 1.00 68.94 101 ASN A CA 1
ATOM 821 C C . ASN A 1 101 ? -8.490 -4.093 6.873 1.00 68.94 101 ASN A C 1
ATOM 823 O O . ASN A 1 101 ? -9.203 -3.536 6.030 1.00 68.94 101 ASN A O 1
ATOM 827 N N . ILE A 1 102 ? -8.711 -4.045 8.188 1.00 73.81 102 ILE A N 1
ATOM 828 C CA . ILE A 1 102 ? -9.772 -3.270 8.821 1.00 73.81 102 ILE A CA 1
ATOM 829 C C . ILE A 1 102 ? -9.144 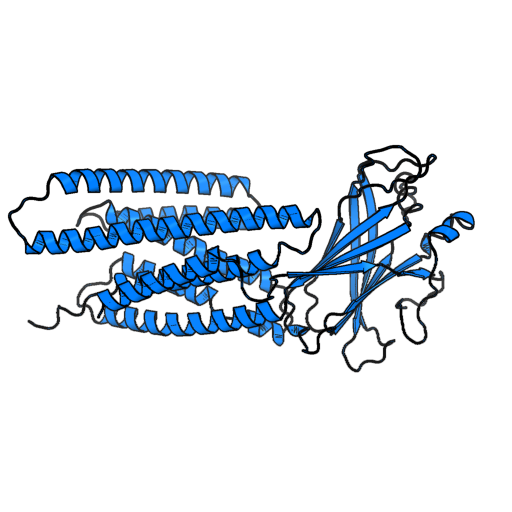-2.321 9.832 1.00 73.81 102 ILE A C 1
ATOM 831 O O . ILE A 1 102 ? -8.511 -2.733 10.808 1.00 73.81 102 ILE A O 1
ATOM 835 N N . ILE A 1 103 ? -9.380 -1.034 9.611 1.00 77.50 103 ILE A N 1
ATOM 836 C CA . ILE A 1 103 ? -8.922 0.031 10.496 1.00 77.50 103 ILE A CA 1
ATOM 837 C C . ILE A 1 103 ? -10.122 0.554 11.277 1.00 77.50 103 ILE A C 1
ATOM 839 O O . ILE A 1 103 ? -11.109 0.985 10.677 1.00 77.50 103 ILE A O 1
ATOM 843 N N . GLY A 1 104 ? -10.024 0.521 12.605 1.00 79.88 104 GLY A N 1
ATOM 844 C CA . GLY A 1 104 ? -11.023 1.074 13.515 1.00 79.88 104 GLY A CA 1
ATOM 845 C C . GLY A 1 104 ? -10.564 2.406 14.097 1.00 79.88 104 GLY A C 1
ATOM 846 O O . GLY A 1 104 ? -9.547 2.478 14.795 1.00 79.88 104 GLY A O 1
ATOM 847 N N . ILE A 1 105 ? -11.325 3.464 13.827 1.00 83.88 105 ILE A N 1
ATOM 848 C CA . ILE A 1 105 ? -11.101 4.802 14.381 1.00 83.88 105 ILE A CA 1
ATOM 849 C C . ILE A 1 105 ? -12.269 5.135 15.304 1.00 83.88 105 ILE A C 1
ATOM 851 O O . ILE A 1 105 ? -13.415 5.057 14.870 1.00 83.88 105 ILE A O 1
ATOM 855 N N . LEU A 1 106 ? -11.987 5.503 16.554 1.00 84.56 106 LEU A N 1
ATOM 856 C CA . LEU A 1 106 ? -13.007 5.996 17.474 1.00 84.56 106 LEU A CA 1
ATOM 857 C C . LEU A 1 106 ? -13.152 7.507 17.390 1.00 84.56 106 LEU A C 1
ATOM 859 O O . LEU A 1 106 ? -12.157 8.234 17.451 1.00 84.56 106 LEU A O 1
ATOM 863 N N . ASN A 1 107 ? -14.406 7.937 17.383 1.00 86.56 107 ASN A N 1
ATOM 864 C CA . ASN A 1 107 ? -14.821 9.311 17.585 1.00 86.56 107 ASN A CA 1
ATOM 865 C C . ASN A 1 107 ? -15.671 9.360 18.859 1.00 86.56 107 ASN A C 1
ATOM 867 O O . ASN A 1 107 ? -16.599 8.567 19.028 1.00 86.56 107 ASN A O 1
ATOM 871 N N . PHE A 1 108 ? -15.303 10.263 19.762 1.00 83.81 108 PHE A N 1
ATOM 872 C CA . PHE A 1 108 ? -15.967 10.457 21.045 1.00 83.81 108 PHE A CA 1
ATOM 873 C C . PHE A 1 108 ? -16.855 11.690 20.948 1.00 83.81 108 PHE A C 1
ATOM 875 O O . PHE A 1 108 ? -16.336 12.771 20.671 1.00 83.81 108 PHE A O 1
ATOM 882 N N . ASP A 1 109 ? -18.145 11.528 21.232 1.00 82.75 109 ASP A N 1
ATOM 883 C CA . ASP A 1 109 ? -19.061 12.653 21.381 1.00 82.75 109 ASP A CA 1
ATOM 884 C C . ASP A 1 109 ? -19.208 12.953 22.874 1.00 82.75 109 ASP A C 1
ATOM 886 O O . ASP A 1 109 ? -19.656 12.117 23.667 1.00 82.75 109 ASP A O 1
ATOM 890 N N . ILE A 1 110 ? -18.759 14.145 23.269 1.00 80.38 110 ILE A N 1
ATOM 891 C CA . ILE A 1 110 ? -18.750 14.585 24.663 1.00 80.38 110 ILE A CA 1
ATOM 892 C C . ILE A 1 110 ? -19.440 15.939 24.744 1.00 80.38 110 ILE A C 1
ATOM 894 O O . ILE A 1 110 ? -19.054 16.882 24.052 1.00 80.38 110 ILE A O 1
ATOM 898 N N . ILE A 1 111 ? -20.451 16.050 25.602 1.00 77.31 111 ILE A N 1
ATOM 899 C C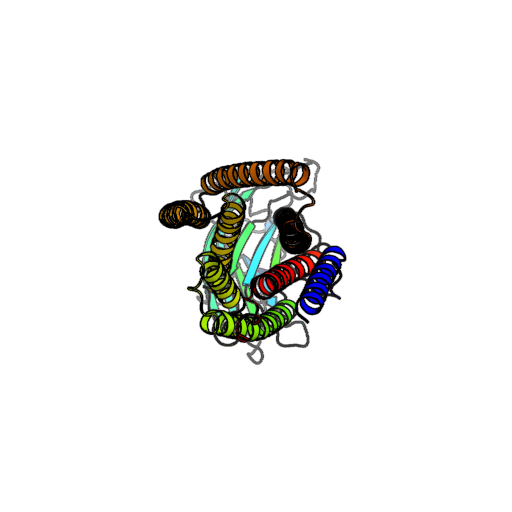A . ILE A 1 111 ? -21.221 17.286 25.758 1.00 77.31 111 ILE A CA 1
ATOM 900 C C . ILE A 1 111 ? -20.551 18.190 26.791 1.00 77.31 111 ILE A C 1
ATOM 902 O O . ILE A 1 111 ? -20.195 17.752 27.884 1.00 77.31 111 ILE A O 1
ATOM 906 N N . HIS A 1 112 ? -20.433 19.481 26.477 1.00 73.06 112 HIS A N 1
ATOM 907 C CA . HIS A 1 112 ? -19.955 20.469 27.436 1.00 73.06 112 HIS A CA 1
ATOM 908 C C . HIS A 1 112 ? -20.991 20.746 28.541 1.00 73.06 112 HIS A C 1
ATOM 910 O O . HIS A 1 112 ? -22.123 21.157 28.265 1.00 73.06 112 HIS A O 1
ATOM 916 N N . GLN A 1 113 ? -20.581 20.607 29.808 1.00 69.06 113 GLN A N 1
ATOM 917 C CA . GLN A 1 113 ? -21.348 21.067 30.971 1.00 69.06 113 GLN A CA 1
ATOM 918 C C . GLN A 1 113 ? -20.554 22.111 31.766 1.00 69.06 113 GLN A C 1
ATOM 920 O O . GLN A 1 113 ? -19.366 21.950 32.026 1.00 69.06 113 GLN A O 1
ATOM 925 N N . ASN A 1 114 ? -21.239 23.148 32.251 1.00 62.78 114 ASN A N 1
ATOM 926 C CA . ASN A 1 114 ? -20.619 24.331 32.868 1.00 62.78 114 ASN A CA 1
ATOM 927 C C . ASN A 1 114 ? -19.730 24.064 34.100 1.00 62.78 114 ASN A C 1
ATOM 929 O O . ASN A 1 114 ? -18.940 24.929 34.472 1.00 62.78 114 ASN A O 1
ATOM 933 N N . HIS A 1 115 ? -19.871 22.913 34.759 1.00 61.03 115 HIS A N 1
ATOM 934 C CA . HIS A 1 115 ? -19.170 22.598 36.008 1.00 61.03 115 HIS A CA 1
ATOM 935 C C . HIS A 1 115 ? -17.890 21.776 35.818 1.00 61.03 115 HIS A C 1
ATOM 937 O O . HIS A 1 115 ? -17.124 21.624 36.768 1.00 61.03 115 HIS A O 1
ATOM 943 N N . ILE A 1 116 ? -17.637 21.254 34.615 1.00 65.69 116 ILE A N 1
ATOM 944 C CA . ILE A 1 116 ? -16.517 20.355 34.333 1.00 65.69 116 ILE A CA 1
ATOM 945 C C . ILE A 1 116 ? -15.878 20.794 33.016 1.00 65.69 116 ILE A C 1
ATOM 947 O O . ILE A 1 116 ? -16.496 20.711 31.960 1.00 65.69 116 ILE A O 1
ATOM 951 N N . LYS A 1 117 ? -14.624 21.254 33.080 1.00 68.94 117 LYS A N 1
ATOM 952 C CA . LYS A 1 117 ? -13.818 21.537 31.888 1.00 68.94 117 LYS A CA 1
ATOM 953 C C . LYS A 1 117 ? -12.856 20.382 31.633 1.00 68.94 117 LYS A C 1
ATOM 955 O O . LYS A 1 117 ? -12.052 20.036 32.500 1.00 68.94 117 LYS A O 1
ATOM 960 N N . ILE A 1 118 ? -12.924 19.819 30.431 1.00 70.31 118 ILE A N 1
ATOM 961 C CA . ILE A 1 118 ? -12.004 18.780 29.964 1.00 70.31 118 ILE A CA 1
ATOM 962 C C . ILE A 1 118 ? -10.663 19.429 29.585 1.00 70.31 118 ILE A C 1
ATOM 964 O O . ILE A 1 118 ? -10.656 20.426 28.858 1.00 70.31 118 ILE A O 1
ATOM 968 N N . PRO A 1 119 ? -9.518 18.916 30.073 1.00 72.62 119 PRO A N 1
ATOM 969 C CA . PRO A 1 119 ? -8.213 19.408 29.650 1.00 72.62 119 PRO A CA 1
ATOM 970 C C . PRO A 1 119 ? -7.960 19.087 28.171 1.00 72.62 119 PRO A C 1
ATOM 972 O O . PRO A 1 119 ? -8.357 18.030 27.688 1.00 72.62 119 PRO A O 1
ATOM 975 N N . LEU A 1 120 ? -7.225 19.970 27.482 1.00 75.88 120 LEU A N 1
ATOM 976 C CA . LEU A 1 120 ? -6.926 19.857 26.045 1.00 75.88 120 LEU A CA 1
ATOM 977 C C . LEU A 1 120 ? -6.347 18.491 25.652 1.00 75.88 120 LEU A C 1
ATOM 979 O O . LEU A 1 120 ? -6.617 18.012 24.562 1.00 75.88 120 LEU A O 1
ATOM 983 N N . GLN A 1 121 ? -5.557 17.872 26.531 1.00 79.94 121 GLN A N 1
ATOM 984 C CA . GLN A 1 121 ? -5.037 16.518 26.368 1.00 79.94 121 GLN A CA 1
ATOM 985 C C . GLN A 1 121 ? -5.424 15.692 27.590 1.00 79.94 121 GLN A C 1
ATOM 987 O O . GLN A 1 121 ? -4.992 15.982 28.709 1.00 79.94 121 GLN A O 1
ATOM 992 N N . SER A 1 122 ? -6.223 14.650 27.378 1.00 79.12 122 SER A N 1
ATOM 993 C CA . SER A 1 122 ? -6.672 13.746 28.435 1.00 79.12 122 SER A CA 1
ATOM 994 C C . SER A 1 122 ? -6.281 12.302 28.106 1.00 79.12 122 SER A C 1
ATOM 996 O O . SER A 1 122 ? -6.641 11.784 27.050 1.00 79.12 122 SER A O 1
ATOM 998 N N . PRO A 1 123 ? -5.489 11.623 28.952 1.00 79.81 123 PRO A N 1
ATOM 999 C CA . PRO A 1 123 ? -5.162 10.228 28.708 1.00 79.81 123 PRO A CA 1
ATOM 1000 C C . PRO A 1 123 ? -6.372 9.335 29.002 1.00 79.81 123 PRO A C 1
ATOM 1002 O O . PRO A 1 123 ? -6.919 9.377 30.098 1.00 79.81 123 PRO A O 1
ATOM 1005 N N . ILE A 1 124 ? -6.736 8.480 28.049 1.00 80.50 124 ILE A N 1
ATOM 1006 C CA . ILE A 1 124 ? -7.799 7.480 28.164 1.00 80.50 124 ILE A CA 1
ATOM 1007 C C . ILE A 1 124 ? -7.194 6.074 28.179 1.00 80.50 124 ILE A C 1
ATOM 1009 O O . ILE A 1 124 ? -6.348 5.736 27.347 1.00 80.50 124 ILE A O 1
ATOM 1013 N N . ILE A 1 125 ? -7.618 5.243 29.131 1.00 83.94 125 ILE A N 1
ATOM 1014 C CA . ILE A 1 125 ? -7.259 3.821 29.184 1.00 83.94 125 ILE A CA 1
ATOM 1015 C C . ILE A 1 125 ? -8.436 3.035 28.628 1.00 83.94 125 ILE A C 1
ATOM 1017 O O . ILE A 1 125 ? -9.571 3.240 29.050 1.00 83.94 125 ILE A O 1
ATOM 1021 N N . PHE A 1 126 ? -8.163 2.118 27.710 1.00 85.56 126 PHE A N 1
ATOM 1022 C CA . PHE A 1 126 ? -9.177 1.246 27.136 1.00 85.56 126 PHE A CA 1
ATOM 1023 C C . PHE A 1 126 ? -8.768 -0.220 27.293 1.00 85.56 126 PHE A C 1
ATOM 1025 O O . PHE A 1 126 ? -7.586 -0.569 27.229 1.00 85.56 126 PHE A O 1
ATOM 1032 N N . ASP A 1 127 ? -9.761 -1.072 27.509 1.00 87.50 127 ASP A N 1
ATOM 1033 C CA . ASP A 1 127 ? -9.665 -2.527 27.493 1.00 87.50 127 ASP A CA 1
ATOM 1034 C C . ASP A 1 127 ? -10.689 -3.054 26.487 1.00 87.50 127 ASP A C 1
ATOM 1036 O O . ASP A 1 127 ? -11.899 -2.931 26.680 1.00 87.50 127 ASP A O 1
ATOM 1040 N N . MET A 1 128 ? -10.198 -3.584 25.375 1.00 88.50 128 MET A N 1
ATOM 1041 C CA . MET A 1 128 ? -11.006 -4.035 24.254 1.00 88.50 128 MET A CA 1
ATOM 1042 C C . MET A 1 128 ? -10.890 -5.545 24.097 1.00 88.50 128 MET A C 1
ATOM 1044 O O . MET A 1 128 ? -9.794 -6.106 24.103 1.00 88.50 128 MET A O 1
ATOM 1048 N N . LYS A 1 129 ? -12.022 -6.203 23.862 1.00 90.31 129 LYS A N 1
ATOM 1049 C CA . LYS A 1 129 ? -12.091 -7.612 23.474 1.00 90.31 129 LYS A CA 1
ATOM 1050 C C . LYS A 1 129 ? -12.786 -7.741 22.132 1.00 90.31 129 LYS A C 1
ATOM 1052 O O . LYS A 1 129 ? -13.825 -7.124 21.915 1.00 90.31 129 LYS A O 1
ATOM 1057 N N . VAL A 1 130 ? -12.221 -8.566 21.265 1.00 89.12 130 VAL A N 1
ATOM 1058 C CA . VAL A 1 130 ? -12.758 -8.864 19.941 1.00 89.12 130 VAL A CA 1
ATOM 1059 C C . VAL A 1 130 ? -13.161 -10.329 19.909 1.00 89.12 130 VAL A C 1
ATOM 1061 O O . VAL A 1 130 ? -12.380 -11.207 20.287 1.00 89.12 130 VAL A O 1
ATOM 1064 N N . ALA A 1 131 ? -14.374 -10.581 19.443 1.00 89.88 131 ALA A N 1
ATOM 1065 C CA . ALA A 1 131 ? -14.880 -11.900 19.120 1.00 89.88 131 ALA A CA 1
ATOM 1066 C C . ALA A 1 131 ? -15.257 -11.975 17.641 1.00 89.88 131 ALA A C 1
ATOM 1068 O O . ALA A 1 131 ? -15.507 -10.951 17.003 1.00 89.88 131 ALA A O 1
ATOM 1069 N N . TYR A 1 132 ? -15.308 -13.189 17.110 1.00 88.25 132 TYR A N 1
ATOM 1070 C CA . TYR A 1 132 ? -15.740 -13.462 15.748 1.00 88.25 132 TYR A CA 1
ATOM 1071 C C . TYR A 1 132 ? -16.850 -14.509 15.721 1.00 88.25 132 TYR A C 1
ATOM 1073 O O . TYR A 1 132 ? -17.052 -15.258 16.686 1.00 88.25 132 TYR A O 1
ATOM 1081 N N . ARG A 1 133 ? -17.567 -14.538 14.601 1.00 87.81 133 ARG A N 1
ATOM 1082 C CA . ARG A 1 133 ? -18.570 -15.544 14.269 1.00 87.81 133 ARG A CA 1
ATOM 1083 C C . ARG A 1 133 ? -18.669 -15.687 12.750 1.00 87.81 133 ARG A C 1
ATOM 1085 O O . ARG A 1 133 ? -18.556 -14.692 12.029 1.00 87.81 133 ARG A O 1
ATOM 1092 N N . ASP A 1 134 ? -18.937 -16.902 12.288 1.00 86.12 134 ASP A N 1
ATOM 1093 C CA . ASP A 1 134 ? -19.066 -17.217 10.864 1.00 86.12 134 ASP A CA 1
ATOM 1094 C C . ASP A 1 134 ? -20.534 -17.360 10.440 1.00 86.12 134 ASP A C 1
ATOM 1096 O O . ASP A 1 134 ? -21.439 -17.548 11.264 1.00 86.12 134 ASP A O 1
ATOM 1100 N N . LYS A 1 135 ? -20.805 -17.257 9.136 1.00 81.56 135 LYS A N 1
ATOM 1101 C CA . LYS A 1 135 ? -22.132 -17.582 8.599 1.00 81.56 135 LYS A CA 1
ATOM 1102 C C . LYS A 1 135 ? -22.498 -19.037 8.899 1.00 81.56 135 LYS A C 1
ATOM 1104 O O . LYS A 1 135 ? -21.773 -19.958 8.547 1.00 81.56 135 LYS A O 1
ATOM 1109 N N . GLY A 1 136 ? -23.667 -19.232 9.506 1.00 80.50 136 GLY A N 1
ATOM 1110 C CA . GLY A 1 136 ? -24.176 -20.548 9.908 1.00 80.50 136 GLY A CA 1
ATOM 1111 C C . GLY A 1 136 ? -24.046 -20.834 11.406 1.00 80.50 136 GLY A C 1
ATOM 1112 O O . GLY A 1 136 ? -24.780 -21.678 11.908 1.00 80.50 136 GLY A O 1
ATOM 1113 N N . ASP A 1 137 ? -23.201 -20.094 12.131 1.00 84.12 137 ASP A N 1
ATOM 1114 C CA . ASP A 1 137 ? -23.164 -20.147 13.595 1.00 84.12 137 ASP A CA 1
ATOM 1115 C C . ASP A 1 137 ? -24.417 -19.475 14.195 1.00 84.12 137 ASP A C 1
ATOM 1117 O O . ASP A 1 137 ? -24.869 -18.423 13.718 1.00 84.12 137 ASP A O 1
ATOM 1121 N N . ASP A 1 138 ? -24.935 -20.022 15.301 1.00 83.75 138 ASP A N 1
ATOM 1122 C CA . ASP A 1 138 ? -25.985 -19.380 16.101 1.00 83.75 138 ASP A CA 1
ATOM 1123 C C . ASP A 1 138 ? -25.566 -17.968 16.526 1.00 83.75 138 ASP A C 1
ATOM 1125 O O . ASP A 1 138 ? -24.401 -17.715 16.834 1.00 83.75 138 ASP A O 1
ATOM 1129 N N . TYR A 1 139 ? -26.517 -17.032 16.614 1.00 80.94 139 TYR A N 1
ATOM 1130 C CA . TYR A 1 139 ? -26.204 -15.621 16.897 1.00 80.94 139 TYR A CA 1
ATOM 1131 C C . TYR A 1 139 ? -25.419 -15.415 18.210 1.00 80.94 139 TYR A C 1
ATOM 1133 O O . TYR A 1 139 ? -24.637 -14.475 18.329 1.00 80.94 139 TYR A O 1
ATOM 1141 N N . ASN A 1 140 ? -25.576 -16.320 19.176 1.00 81.25 140 ASN A N 1
ATOM 1142 C CA . ASN A 1 140 ? -24.950 -16.222 20.494 1.00 81.25 140 ASN A CA 1
ATOM 1143 C C . ASN A 1 140 ? -23.571 -16.899 20.572 1.00 81.25 140 ASN A C 1
ATOM 1145 O O . ASN A 1 140 ? -22.891 -16.780 21.592 1.00 81.25 140 ASN A O 1
ATOM 1149 N N . ALA A 1 141 ? -23.150 -17.614 19.526 1.00 86.94 141 ALA A N 1
ATOM 1150 C CA . ALA A 1 141 ? -21.942 -18.437 19.510 1.00 86.94 141 ALA A CA 1
ATOM 1151 C C . ALA A 1 141 ? -20.673 -17.624 19.177 1.00 86.94 141 ALA A C 1
ATOM 1153 O O . ALA A 1 141 ? -19.908 -17.970 18.279 1.00 86.94 141 ALA A O 1
ATOM 1154 N N . TRP A 1 142 ? -20.448 -16.525 19.900 1.00 89.00 142 TRP A N 1
ATOM 1155 C CA . TRP A 1 142 ? -19.272 -15.669 19.726 1.00 89.00 142 TRP A CA 1
ATOM 1156 C C . TRP A 1 142 ? -17.999 -16.342 20.252 1.00 89.00 142 TRP A C 1
ATOM 1158 O O . TRP A 1 142 ? -17.918 -16.732 21.421 1.00 89.00 142 TRP A O 1
ATOM 1168 N N . LYS A 1 143 ? -16.979 -16.438 19.395 1.00 90.44 143 LYS A N 1
ATOM 1169 C CA . LYS A 1 143 ? -15.683 -17.057 19.705 1.00 90.44 143 LYS A CA 1
ATOM 1170 C C . LYS A 1 143 ? -14.635 -15.976 19.948 1.00 90.44 143 LYS A C 1
ATOM 1172 O O . LYS A 1 143 ? -14.603 -14.967 19.252 1.00 90.44 143 LYS A O 1
ATOM 1177 N N . TYR A 1 144 ? -13.770 -16.174 20.940 1.00 89.44 144 TYR A N 1
ATOM 1178 C CA . TYR A 1 144 ? -12.696 -15.224 21.244 1.00 89.44 144 TYR A CA 1
ATOM 1179 C C . TYR A 1 144 ? -11.723 -15.097 20.061 1.00 89.44 144 TYR A C 1
ATOM 1181 O O . TYR A 1 144 ? -11.240 -16.109 19.556 1.00 89.44 144 TYR A O 1
ATOM 1189 N N . TYR A 1 145 ? -11.415 -13.861 19.656 1.00 86.38 145 TYR A N 1
ATOM 1190 C CA . TYR A 1 145 ? -10.381 -13.560 18.663 1.00 86.38 145 TYR A CA 1
ATOM 1191 C C . TYR A 1 145 ? -9.110 -13.035 19.338 1.00 86.38 145 TYR A C 1
ATOM 1193 O O . TYR A 1 145 ? -8.046 -13.641 19.249 1.00 86.38 145 TYR A O 1
ATOM 1201 N N . THR A 1 146 ? -9.222 -11.891 20.019 1.00 86.25 146 THR A N 1
ATOM 1202 C CA . THR A 1 146 ? -8.100 -11.224 20.688 1.00 86.25 146 THR A CA 1
ATOM 1203 C C . THR A 1 146 ? -8.593 -10.221 21.730 1.00 86.25 146 THR A C 1
ATOM 1205 O O . THR A 1 146 ? -9.775 -9.872 21.781 1.00 86.25 146 THR A O 1
ATOM 1208 N N . SER A 1 147 ? -7.685 -9.720 22.559 1.00 87.56 147 SER A N 1
ATOM 1209 C CA . SER A 1 147 ? -7.944 -8.630 23.497 1.00 87.56 147 SER A CA 1
ATOM 1210 C C . SER A 1 147 ? -6.758 -7.680 23.553 1.00 87.56 147 SER A C 1
ATOM 1212 O O . SER A 1 147 ? -5.612 -8.123 23.583 1.00 87.56 147 SER A O 1
ATOM 1214 N N . LEU A 1 148 ? -7.038 -6.383 23.605 1.00 85.69 148 LEU A N 1
ATOM 1215 C CA . LEU A 1 148 ? -6.045 -5.320 23.629 1.00 85.69 148 LEU A CA 1
ATOM 1216 C C . LEU A 1 148 ? -6.365 -4.356 24.766 1.00 85.69 148 LEU A C 1
ATOM 1218 O O . LEU A 1 148 ? -7.448 -3.777 24.805 1.00 85.69 148 LEU A O 1
ATOM 1222 N N . ARG A 1 149 ? -5.386 -4.128 25.639 1.00 87.50 149 ARG A N 1
ATOM 1223 C CA . ARG A 1 149 ? -5.440 -3.080 26.654 1.00 87.50 149 ARG A CA 1
ATOM 1224 C C . ARG A 1 149 ? -4.356 -2.054 26.365 1.00 87.50 149 ARG A C 1
ATOM 1226 O O . ARG A 1 149 ? -3.203 -2.423 26.152 1.00 87.50 149 ARG A O 1
ATOM 1233 N N . GLY A 1 150 ? -4.719 -0.780 26.357 1.00 85.06 150 GLY A N 1
ATOM 1234 C CA . GLY A 1 150 ? -3.797 0.294 26.010 1.00 85.06 150 GLY A CA 1
ATOM 1235 C C . GLY A 1 150 ? -4.218 1.642 26.571 1.00 85.06 150 GLY A C 1
ATOM 1236 O O . GLY A 1 150 ? -5.264 1.781 27.204 1.00 85.06 150 GLY A O 1
ATOM 1237 N N . GLN A 1 151 ? -3.377 2.641 26.323 1.00 84.25 151 GLN A N 1
ATOM 1238 C CA . GLN A 1 151 ? -3.619 4.029 26.690 1.00 84.25 151 GLN A CA 1
ATOM 1239 C C . GLN A 1 151 ? -3.455 4.910 25.449 1.00 84.25 151 GLN A C 1
ATOM 1241 O O . GLN A 1 151 ? -2.519 4.728 24.667 1.00 84.25 151 GLN A O 1
ATOM 1246 N N . LYS A 1 152 ? -4.377 5.850 25.253 1.00 84.81 152 LYS A N 1
ATOM 1247 C CA . LYS A 1 152 ? -4.344 6.858 24.185 1.00 84.81 152 LYS A CA 1
ATOM 1248 C C . LYS A 1 152 ? -4.534 8.239 24.794 1.00 84.81 152 LYS A C 1
ATOM 1250 O O . LYS A 1 152 ? -4.959 8.354 25.936 1.00 84.81 152 LYS A O 1
ATOM 1255 N N . ILE A 1 153 ? -4.188 9.278 24.047 1.00 83.25 153 ILE A N 1
ATOM 1256 C CA . ILE A 1 153 ? -4.432 10.663 24.446 1.00 83.25 153 ILE A CA 1
ATOM 1257 C C . ILE A 1 153 ? -5.595 11.162 23.602 1.00 83.25 153 ILE A C 1
ATOM 1259 O O . ILE A 1 153 ? -5.556 11.062 22.377 1.00 83.25 153 ILE A O 1
ATOM 1263 N N . LEU A 1 154 ? -6.627 11.648 24.274 1.00 81.88 154 LEU A N 1
ATOM 1264 C CA . LEU A 1 154 ? -7.775 12.294 23.679 1.00 81.88 154 LEU A CA 1
ATOM 1265 C C . LEU A 1 154 ? -7.514 13.802 23.678 1.00 81.88 154 LEU A C 1
ATOM 1267 O O . LEU A 1 154 ? -7.312 14.403 24.736 1.00 81.88 154 LEU A O 1
ATOM 1271 N N . GLU A 1 155 ? -7.476 14.388 22.484 1.00 84.12 155 GLU A N 1
ATOM 1272 C CA . GLU A 1 155 ? -7.292 15.825 22.302 1.00 84.12 155 GLU A CA 1
ATOM 1273 C C . GLU A 1 155 ? -8.633 16.455 21.942 1.00 84.12 155 GLU A C 1
ATOM 1275 O O . GLU A 1 155 ? -9.143 16.196 20.854 1.00 84.12 155 GLU A O 1
ATOM 1280 N N . CYS A 1 156 ? -9.207 17.246 22.847 1.00 81.31 156 CYS A N 1
ATOM 1281 C CA . CYS A 1 156 ? -10.510 17.876 22.643 1.00 81.31 156 CYS A CA 1
ATOM 1282 C C . CYS A 1 156 ? -10.406 19.386 22.805 1.00 81.31 156 CYS A C 1
ATOM 1284 O O . CYS A 1 156 ? -9.817 19.885 23.766 1.00 81.31 156 CYS A O 1
ATOM 1286 N N . SER A 1 157 ? -11.023 20.110 21.881 1.00 79.62 157 SER A N 1
ATOM 1287 C CA . SER A 1 157 ? -11.144 21.562 21.921 1.00 79.62 157 SER A CA 1
ATOM 1288 C C . SER A 1 157 ? -12.607 21.972 21.876 1.00 79.62 157 SER A C 1
ATOM 1290 O O . SER A 1 157 ? -13.438 21.263 21.317 1.00 79.62 157 SER A O 1
ATOM 1292 N N . ILE A 1 158 ? -12.917 23.132 22.445 1.00 77.62 158 ILE A N 1
ATOM 1293 C CA . ILE A 1 158 ? -14.228 23.759 22.309 1.00 77.62 158 ILE A CA 1
ATOM 1294 C C . ILE A 1 158 ? -14.035 25.127 21.654 1.00 77.62 158 ILE A C 1
ATOM 1296 O O . ILE A 1 158 ? -13.255 25.943 22.144 1.00 77.62 158 ILE A O 1
ATOM 1300 N N . CYS A 1 159 ? -14.678 25.355 20.507 1.00 65.56 159 CYS A N 1
ATOM 1301 C CA . CYS A 1 159 ? -14.561 26.626 19.787 1.00 65.56 159 CYS A CA 1
ATOM 1302 C C . CYS A 1 159 ? -15.482 27.711 20.365 1.00 65.56 159 CYS A C 1
ATOM 1304 O O . CYS A 1 159 ? -15.081 28.870 20.404 1.00 65.56 159 CYS A O 1
ATOM 1306 N N . ASN A 1 160 ? -16.668 27.333 20.862 1.00 66.56 160 ASN A N 1
ATOM 1307 C CA . ASN A 1 160 ? -17.640 28.240 21.478 1.00 66.56 160 ASN A CA 1
ATOM 1308 C C . ASN A 1 160 ? -18.041 27.732 22.871 1.00 66.56 160 ASN A C 1
ATOM 1310 O O . ASN A 1 160 ? -18.575 26.636 22.996 1.00 66.56 160 ASN A O 1
ATOM 1314 N N . GLU A 1 161 ? -17.839 28.546 23.912 1.00 62.94 161 GLU A N 1
ATOM 1315 C CA . GLU A 1 161 ? -18.207 28.218 25.306 1.00 62.94 161 GLU A CA 1
ATOM 1316 C C . GLU A 1 161 ? -19.712 28.425 25.617 1.00 62.94 161 GLU A C 1
ATOM 1318 O O . GLU A 1 161 ? -20.117 28.476 26.781 1.00 62.94 161 GLU A O 1
ATOM 1323 N N . GLU A 1 162 ? -20.565 28.568 24.597 1.00 59.03 162 GLU A N 1
ATOM 1324 C CA . GLU A 1 162 ? -22.015 28.671 24.788 1.00 59.03 162 GLU A CA 1
ATOM 1325 C C . GLU A 1 162 ? -22.629 27.326 25.228 1.00 59.03 162 GLU A C 1
ATOM 1327 O O . GLU A 1 162 ? -22.103 26.243 24.963 1.00 59.03 162 GLU A O 1
ATOM 1332 N N . LYS A 1 163 ? -23.757 27.383 25.947 1.00 51.66 163 LYS A N 1
ATOM 1333 C CA . LYS A 1 163 ? -24.415 26.195 26.514 1.00 51.66 163 LYS A CA 1
ATOM 1334 C C . LYS A 1 163 ? -24.855 25.228 25.400 1.00 51.66 163 LYS A C 1
ATOM 1336 O O . LYS A 1 163 ? -25.546 25.651 24.482 1.00 51.66 163 LYS A O 1
ATOM 1341 N N . HIS A 1 164 ? -24.537 23.938 25.567 1.00 56.12 164 HIS A N 1
ATOM 1342 C CA . HIS A 1 164 ? -24.964 22.793 24.736 1.00 56.12 164 HIS A CA 1
ATOM 1343 C C . HIS A 1 164 ? -24.187 22.486 23.442 1.00 56.12 164 HIS A C 1
ATOM 1345 O O . HIS A 1 164 ? -24.692 21.727 22.619 1.00 56.12 164 HIS A O 1
ATOM 1351 N N . TYR A 1 165 ? -22.961 22.984 23.268 1.00 66.19 165 TYR A N 1
ATOM 1352 C CA . TYR A 1 165 ? -22.090 22.497 22.188 1.00 66.19 165 TYR A CA 1
ATOM 1353 C C . TYR A 1 165 ? -21.277 21.261 22.611 1.00 66.19 165 TYR A C 1
ATOM 1355 O O . TYR A 1 165 ? -20.853 21.138 23.764 1.00 66.19 165 TYR A O 1
ATOM 1363 N N . ASN A 1 166 ? -21.067 20.342 21.666 1.00 71.88 166 ASN A N 1
ATOM 1364 C CA . ASN A 1 166 ? -20.194 19.184 21.848 1.00 71.88 166 ASN A CA 1
ATOM 1365 C C . ASN A 1 166 ? -18.725 19.623 21.780 1.00 71.88 166 ASN A C 1
ATOM 1367 O O . ASN A 1 166 ? -18.376 20.566 21.070 1.00 71.88 166 ASN A O 1
ATOM 1371 N N . TYR A 1 167 ? -17.859 18.931 22.515 1.00 75.94 167 TYR A N 1
ATOM 1372 C CA . TYR A 1 167 ? -16.418 19.043 22.339 1.00 75.94 167 TYR A CA 1
ATOM 1373 C C . TYR A 1 167 ? -16.009 18.475 20.976 1.00 75.94 167 TYR A C 1
ATOM 1375 O O . TYR A 1 167 ? -16.374 17.350 20.638 1.00 75.94 167 TYR A O 1
ATOM 1383 N N . ASP A 1 168 ? -15.177 19.213 20.241 1.00 77.56 168 ASP A N 1
ATOM 1384 C CA . ASP A 1 168 ? -14.535 18.712 19.029 1.00 77.56 168 ASP A CA 1
ATOM 1385 C C . ASP A 1 168 ? -13.282 17.930 19.428 1.00 77.56 168 ASP A C 1
ATOM 1387 O O . ASP A 1 168 ? -12.221 18.500 19.714 1.00 77.56 168 ASP A O 1
ATOM 1391 N N . CYS A 1 169 ? -13.422 16.607 19.487 1.00 80.31 169 CYS A N 1
ATOM 1392 C CA . CYS A 1 169 ? -12.342 15.689 19.821 1.00 80.31 169 CYS A CA 1
ATOM 1393 C C . CYS A 1 169 ? -11.684 15.113 18.564 1.00 80.31 169 CYS A C 1
ATOM 1395 O O . CYS A 1 169 ? -12.346 14.692 17.614 1.00 80.31 169 CYS A O 1
ATOM 1397 N N . LEU A 1 170 ? -10.352 15.046 18.563 1.00 80.62 170 LEU A N 1
ATOM 1398 C CA . LEU A 1 170 ? -9.616 14.428 17.468 1.00 80.62 170 LEU A CA 1
ATOM 1399 C C . LEU A 1 170 ? -9.841 12.905 17.455 1.00 80.62 170 LEU A C 1
ATOM 1401 O O . LEU A 1 170 ? -9.800 12.267 18.511 1.00 80.62 170 LEU A O 1
ATOM 1405 N N . PRO A 1 171 ? -10.006 12.302 16.263 1.00 79.94 171 PRO A N 1
ATOM 1406 C CA . PRO A 1 171 ? -10.230 10.868 16.122 1.00 79.94 171 PRO A CA 1
ATOM 1407 C C . PRO A 1 171 ? -9.054 10.056 16.673 1.00 79.94 171 PRO A C 1
ATOM 1409 O O . PRO A 1 171 ? -7.886 10.342 16.378 1.00 79.94 171 PRO A O 1
ATOM 1412 N N . VAL A 1 172 ? -9.359 8.990 17.414 1.00 80.62 172 VAL A N 1
ATOM 1413 C CA . VAL A 1 172 ? -8.365 8.109 18.040 1.00 80.62 172 VAL A CA 1
ATOM 1414 C C . VAL A 1 172 ? -8.273 6.798 17.260 1.00 80.62 172 VAL A C 1
ATOM 1416 O O . VAL A 1 172 ? -9.230 6.028 17.197 1.00 80.62 172 VAL A O 1
ATOM 1419 N N . SER A 1 173 ? -7.103 6.496 16.685 1.00 76.50 173 SER A N 1
ATOM 1420 C CA . SER A 1 173 ? -6.858 5.182 16.076 1.00 76.50 173 SER A CA 1
ATOM 1421 C C . SER A 1 173 ? -6.689 4.114 17.160 1.00 76.50 173 SER A C 1
ATOM 1423 O O . SER A 1 173 ? -5.743 4.161 17.961 1.00 76.50 173 SER A O 1
ATOM 1425 N N . LEU A 1 174 ? -7.616 3.153 17.196 1.00 68.94 174 LEU A N 1
ATOM 1426 C CA . LEU A 1 174 ? -7.582 2.054 18.161 1.00 68.94 174 LEU A CA 1
ATOM 1427 C C . LEU A 1 174 ? -6.736 0.888 17.672 1.00 68.94 174 LEU A C 1
ATOM 1429 O O . LEU A 1 174 ? -5.852 0.428 18.394 1.00 68.94 174 LEU A O 1
ATOM 1433 N N . PHE A 1 175 ? -7.043 0.398 16.472 1.00 69.25 175 PHE A N 1
ATOM 1434 C CA . PHE A 1 175 ? -6.457 -0.815 15.927 1.00 69.25 175 PHE A CA 1
ATOM 1435 C C . PHE A 1 175 ? -6.353 -0.755 14.402 1.00 69.25 175 PHE A C 1
ATOM 1437 O O . PHE A 1 175 ? -7.233 -0.224 13.722 1.00 69.25 175 PHE A O 1
ATOM 1444 N N . ASP A 1 176 ? -5.296 -1.385 13.901 1.00 64.38 176 ASP A N 1
ATOM 1445 C CA . ASP A 1 176 ? -5.148 -1.825 12.519 1.00 64.38 176 ASP A CA 1
ATOM 1446 C C . ASP A 1 176 ? -5.097 -3.356 12.583 1.00 64.38 176 ASP A C 1
ATOM 1448 O O . ASP A 1 176 ? -4.029 -3.943 12.771 1.00 64.38 176 ASP A O 1
ATOM 1452 N N . PHE A 1 177 ? -6.256 -4.018 12.565 1.00 66.25 177 PHE A N 1
ATOM 1453 C CA . PHE A 1 177 ? -6.274 -5.474 12.612 1.00 66.25 177 PHE A CA 1
ATOM 1454 C C . PHE A 1 177 ? -6.410 -6.041 11.206 1.00 66.25 177 PHE A C 1
ATOM 1456 O O . PHE A 1 177 ? -7.295 -5.671 10.431 1.00 66.25 177 PHE A O 1
ATOM 1463 N N . TYR A 1 178 ? -5.602 -7.063 10.947 1.00 65.00 178 TYR A N 1
ATOM 1464 C CA . TYR A 1 178 ? -5.823 -7.997 9.854 1.00 65.00 178 TYR A CA 1
ATOM 1465 C C . TYR A 1 178 ? -6.977 -8.937 10.253 1.00 65.00 178 TYR A C 1
ATOM 1467 O O . TYR A 1 178 ? -6.766 -10.046 10.738 1.00 65.00 178 TYR A O 1
ATOM 1475 N N . LEU A 1 179 ? -8.208 -8.428 10.189 1.00 63.59 179 LEU A N 1
ATOM 1476 C CA . LEU A 1 179 ? -9.448 -9.164 10.461 1.00 63.59 179 LEU A CA 1
ATOM 1477 C C . LEU A 1 179 ? -9.930 -9.791 9.149 1.00 63.59 179 LEU A C 1
ATOM 1479 O O . LEU A 1 179 ? -10.904 -9.335 8.552 1.00 63.59 179 LEU A O 1
ATOM 1483 N N . SER A 1 180 ? -9.191 -10.788 8.669 1.00 61.44 180 SER A N 1
ATOM 1484 C CA . SER A 1 180 ? -9.581 -11.598 7.516 1.00 61.44 180 SER A CA 1
ATOM 1485 C C . SER A 1 180 ? -9.985 -12.995 7.984 1.00 61.44 180 SER A C 1
ATOM 1487 O O . SER A 1 180 ? -9.376 -13.557 8.896 1.00 61.44 180 SER A O 1
ATOM 1489 N N . GLY A 1 181 ? -11.017 -13.560 7.362 1.00 67.12 181 GLY A N 1
ATOM 1490 C CA . GLY A 1 181 ? -11.398 -14.963 7.544 1.00 67.12 181 GLY A CA 1
ATOM 1491 C C . GLY A 1 181 ? -12.692 -15.224 8.315 1.00 67.12 181 GLY A C 1
ATOM 1492 O O . GLY A 1 181 ? -13.110 -16.374 8.341 1.00 67.12 181 GLY A O 1
ATOM 1493 N N . HIS A 1 182 ? -13.336 -14.200 8.890 1.00 79.00 182 HIS A N 1
ATOM 1494 C CA . HIS A 1 182 ? -14.652 -14.337 9.530 1.00 79.00 182 HIS A CA 1
ATOM 1495 C C . HIS A 1 182 ? -15.640 -13.280 9.030 1.00 79.00 182 HIS A C 1
ATOM 1497 O O . HIS A 1 182 ? -15.251 -12.197 8.586 1.00 79.00 182 HIS A O 1
ATOM 1503 N N . ASP A 1 183 ? -16.934 -13.584 9.097 1.00 79.25 183 ASP A N 1
ATOM 1504 C CA . ASP A 1 183 ? -17.980 -12.740 8.501 1.00 79.25 183 ASP A CA 1
ATOM 1505 C C . ASP A 1 183 ? -18.480 -11.632 9.437 1.00 79.25 183 ASP A C 1
ATOM 1507 O O . ASP A 1 183 ? -18.828 -10.525 8.991 1.00 79.25 183 ASP A O 1
ATOM 1511 N N . TYR A 1 184 ? -18.522 -11.936 10.735 1.00 85.38 184 TYR A N 1
ATOM 1512 C CA . TYR A 1 184 ? -19.017 -11.050 11.780 1.00 85.38 184 TYR A CA 1
ATOM 1513 C C . TYR A 1 184 ? -17.977 -10.901 12.881 1.00 85.38 184 TYR A C 1
ATOM 1515 O O . TYR A 1 184 ? -17.427 -11.885 13.376 1.00 85.38 184 TYR A O 1
ATOM 1523 N N . TYR A 1 185 ? -17.770 -9.662 13.313 1.00 87.50 185 TYR A N 1
ATOM 1524 C CA . TYR A 1 185 ? -16.906 -9.341 14.438 1.00 87.50 185 TYR A CA 1
ATOM 1525 C C . TYR A 1 185 ? -17.671 -8.535 15.479 1.00 87.50 185 TYR A C 1
ATOM 1527 O O . TYR A 1 185 ? -18.417 -7.615 15.146 1.00 87.50 185 TYR A O 1
ATOM 1535 N N . LEU A 1 186 ? -17.458 -8.872 16.745 1.00 90.50 186 LEU A N 1
ATOM 1536 C CA . LEU A 1 186 ? -18.029 -8.188 17.895 1.00 90.50 186 LEU A CA 1
ATOM 1537 C C . LEU A 1 186 ? -16.902 -7.563 18.706 1.00 90.50 186 LEU A C 1
ATOM 1539 O O . LEU A 1 186 ? -15.963 -8.251 19.110 1.00 90.50 186 LEU A O 1
ATOM 1543 N N . LEU A 1 187 ? -17.000 -6.263 18.949 1.00 90.62 187 LEU A N 1
ATOM 1544 C CA . LEU A 1 187 ? -16.045 -5.510 19.742 1.00 90.62 187 LEU A CA 1
ATOM 1545 C C . LEU A 1 187 ? -16.719 -5.052 21.025 1.00 90.62 187 LEU A C 1
ATOM 1547 O O . LEU A 1 187 ? -17.713 -4.334 20.980 1.00 90.62 187 LEU A O 1
ATOM 1551 N N . ASN A 1 188 ? -16.133 -5.439 22.153 1.00 91.31 188 ASN A N 1
ATOM 1552 C CA . ASN A 1 188 ? -16.528 -4.990 23.479 1.00 91.31 188 ASN A CA 1
ATOM 1553 C C . ASN A 1 188 ? -15.420 -4.117 24.045 1.00 91.31 188 ASN A C 1
ATOM 1555 O O . ASN A 1 188 ? -14.337 -4.615 24.359 1.00 91.31 188 ASN A O 1
ATOM 1559 N N . ILE A 1 189 ? -15.693 -2.824 24.168 1.00 89.06 189 ILE A N 1
ATOM 1560 C CA . ILE A 1 189 ? -14.750 -1.828 24.667 1.00 89.06 189 ILE A CA 1
ATOM 1561 C C . ILE A 1 189 ? -15.187 -1.405 26.066 1.00 89.06 189 ILE A C 1
ATOM 1563 O O . ILE A 1 189 ? -16.350 -1.082 26.314 1.00 89.06 189 ILE A O 1
ATOM 1567 N N . ARG A 1 190 ? -14.235 -1.417 26.992 1.00 86.50 190 ARG A N 1
ATOM 1568 C CA . ARG A 1 190 ? -14.378 -0.913 28.355 1.00 86.50 190 ARG A CA 1
ATOM 1569 C C . ARG A 1 190 ? -13.365 0.189 28.576 1.00 86.50 190 ARG A C 1
ATOM 1571 O O . ARG A 1 190 ? -12.233 0.097 28.105 1.00 86.50 190 ARG A O 1
ATOM 1578 N N . PHE A 1 191 ? -13.744 1.179 29.365 1.00 82.44 191 PHE A N 1
ATOM 1579 C CA . PHE A 1 191 ? -12.833 2.227 29.795 1.00 82.44 191 PHE A CA 1
ATOM 1580 C C . PHE A 1 191 ? -12.658 2.141 31.313 1.00 82.44 191 PHE A C 1
ATOM 1582 O O . PHE A 1 191 ? -13.466 2.684 32.066 1.00 82.44 191 PHE A O 1
ATOM 1589 N N . PRO A 1 192 ? -11.674 1.357 31.790 1.00 75.44 192 PRO A N 1
ATOM 1590 C CA . PRO A 1 192 ? -11.490 1.136 33.214 1.00 75.44 192 PRO A CA 1
ATOM 1591 C C . PRO A 1 192 ? -10.909 2.372 33.907 1.00 75.44 192 PRO A C 1
ATOM 1593 O O . PRO A 1 192 ? -9.982 3.010 33.411 1.00 75.44 192 PRO A O 1
ATOM 1596 N N . PHE A 1 193 ? -11.405 2.636 35.111 1.00 69.69 193 PHE A N 1
ATOM 1597 C CA . PHE A 1 193 ? -10.920 3.694 35.988 1.00 69.69 193 PHE A CA 1
ATOM 1598 C C . PHE A 1 193 ? -9.572 3.347 36.637 1.00 69.69 193 PHE A C 1
ATOM 1600 O O . PHE A 1 193 ? -9.336 2.199 37.031 1.00 69.69 193 PHE A O 1
ATOM 1607 N N . SER A 1 194 ? -8.704 4.348 36.812 1.00 58.97 194 SER A N 1
ATOM 1608 C CA . SER A 1 194 ? -7.454 4.226 37.569 1.00 58.97 194 SER A CA 1
ATOM 1609 C C . SER A 1 194 ? -7.510 5.101 38.819 1.00 58.97 194 SER A C 1
ATOM 1611 O O . SER A 1 194 ? -7.512 6.322 38.727 1.00 58.97 194 SER A O 1
ATOM 1613 N N . LYS A 1 195 ? -7.465 4.479 40.005 1.00 56.31 195 LYS A N 1
ATOM 1614 C CA . LYS A 1 195 ? -7.553 5.165 41.312 1.00 56.31 195 LYS A CA 1
ATOM 1615 C C . LYS A 1 195 ? -6.469 6.221 41.573 1.00 56.31 195 LYS A C 1
ATOM 1617 O O . LYS A 1 195 ? -6.612 7.011 42.497 1.00 56.31 195 LYS A O 1
ATOM 1622 N N . ASN A 1 196 ? -5.401 6.251 40.775 1.00 52.31 196 ASN A N 1
ATOM 1623 C CA . ASN A 1 196 ? -4.256 7.141 40.973 1.00 52.31 196 ASN A CA 1
ATOM 1624 C C . ASN A 1 196 ? -4.340 8.461 40.183 1.00 52.31 196 ASN A C 1
ATOM 1626 O O . ASN A 1 196 ? -3.357 9.201 40.151 1.00 52.31 196 ASN A O 1
ATOM 1630 N N . SER A 1 197 ? -5.443 8.772 39.492 1.00 50.12 197 SER A N 1
ATOM 1631 C CA . SER A 1 197 ? -5.452 9.868 38.512 1.00 50.12 197 SER A CA 1
ATOM 1632 C C . SER A 1 197 ? -6.738 10.699 38.509 1.00 50.12 197 SER A C 1
ATOM 1634 O O . SER A 1 197 ? -7.430 10.738 37.505 1.00 50.12 197 SER A O 1
ATOM 1636 N N . GLN A 1 198 ? -6.955 11.496 39.562 1.00 49.78 198 GLN A N 1
ATOM 1637 C CA . GLN A 1 198 ? -8.091 12.431 39.732 1.00 49.78 198 GLN A CA 1
ATOM 1638 C C . GLN A 1 198 ? -8.429 13.346 38.527 1.00 49.78 198 GLN A C 1
ATOM 1640 O O . GLN A 1 198 ? -9.517 13.906 38.468 1.00 49.78 198 GLN A O 1
ATOM 1645 N N . LYS A 1 199 ? -7.513 13.537 37.562 1.00 49.16 199 LYS A N 1
ATOM 1646 C CA . LYS A 1 199 ? -7.722 14.344 36.337 1.00 49.16 199 LYS A CA 1
ATOM 1647 C C . LYS A 1 199 ? -8.258 13.557 35.131 1.00 49.16 199 LYS A C 1
ATOM 1649 O O . LYS A 1 199 ? -8.743 14.176 34.192 1.00 49.16 199 LYS A O 1
ATOM 1654 N N . ILE A 1 200 ? -8.128 12.229 35.128 1.00 51.41 200 ILE A N 1
ATOM 1655 C CA . ILE A 1 200 ? -8.663 11.335 34.079 1.00 51.41 200 ILE A CA 1
ATOM 1656 C C . ILE A 1 200 ? -10.184 11.169 34.247 1.00 51.41 200 ILE A C 1
ATOM 1658 O O . ILE A 1 200 ? -10.899 10.816 33.314 1.00 51.41 200 ILE A O 1
ATOM 1662 N N . ASP A 1 201 ? -10.671 11.486 35.442 1.00 52.56 201 ASP A N 1
ATOM 1663 C CA . ASP A 1 201 ? -11.924 10.982 35.987 1.00 52.56 201 ASP A CA 1
ATOM 1664 C C . ASP A 1 201 ? -13.166 11.753 35.522 1.00 52.56 201 ASP A C 1
ATOM 1666 O O . ASP A 1 201 ? -14.261 11.199 35.519 1.00 52.56 201 ASP A O 1
ATOM 1670 N N . THR A 1 202 ? -13.017 13.008 35.089 1.00 56.72 202 THR A N 1
ATOM 1671 C CA . THR A 1 202 ? -14.149 13.866 34.699 1.00 56.72 202 THR A CA 1
ATOM 1672 C C . THR A 1 202 ? -14.446 13.870 33.200 1.00 56.72 202 THR A C 1
ATOM 1674 O O . THR A 1 202 ? -15.493 14.361 32.788 1.00 56.72 202 THR A O 1
ATOM 1677 N N . THR A 1 203 ? -13.538 13.354 32.367 1.00 57.59 203 THR A N 1
ATOM 1678 C CA . THR A 1 203 ? -13.676 13.434 30.903 1.00 57.59 203 THR A CA 1
ATOM 1679 C C . THR A 1 203 ? -14.594 12.349 30.355 1.00 57.59 203 THR A C 1
ATOM 1681 O O . THR A 1 203 ? -15.377 12.604 29.445 1.00 57.59 203 THR A O 1
ATOM 1684 N N . LEU A 1 204 ? -14.535 11.146 30.934 1.00 63.19 204 LEU A N 1
ATOM 1685 C CA . LEU A 1 204 ? -15.348 10.009 30.505 1.00 63.19 204 LEU A CA 1
ATOM 1686 C C . LEU A 1 204 ? -16.742 9.960 31.130 1.00 63.19 204 LEU A C 1
ATOM 1688 O O . LEU A 1 204 ? -17.614 9.288 30.585 1.00 63.19 204 LEU A O 1
ATOM 1692 N N . SER A 1 205 ? -16.965 10.648 32.252 1.00 60.06 205 SER A N 1
ATOM 1693 C CA . SER A 1 205 ? -18.286 10.695 32.889 1.00 60.06 205 SER A CA 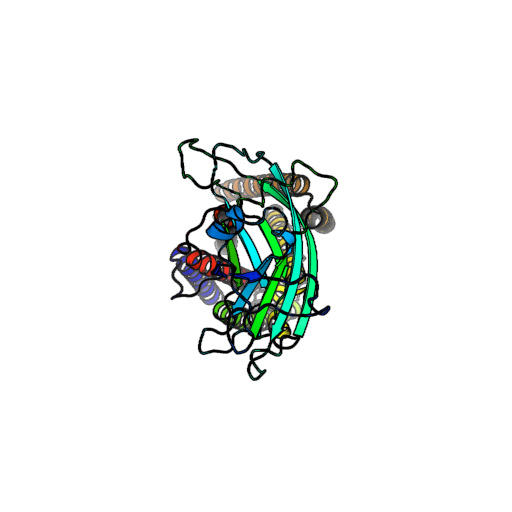1
ATOM 1694 C C . SER A 1 205 ? -19.321 11.437 32.036 1.00 60.06 205 SER A C 1
ATOM 1696 O O . SER A 1 205 ? -20.504 11.166 32.160 1.00 60.06 205 SER A O 1
ATOM 1698 N N . GLN A 1 206 ? -18.879 12.335 31.147 1.00 68.75 206 GLN A N 1
ATOM 1699 C CA . GLN A 1 206 ? -19.737 13.173 30.291 1.00 68.75 206 GLN A CA 1
ATOM 1700 C C . GLN A 1 206 ? -19.870 12.664 28.853 1.00 68.75 206 GLN A C 1
ATOM 1702 O O . GLN A 1 206 ? -20.376 13.362 27.971 1.00 68.75 206 GLN A O 1
ATOM 1707 N N . MET A 1 207 ? -19.357 11.468 28.597 1.00 74.00 207 MET A N 1
ATOM 1708 C CA . MET A 1 207 ? -19.403 10.856 27.285 1.00 74.00 207 MET A CA 1
ATOM 1709 C C . MET A 1 207 ? -20.827 10.380 26.985 1.00 74.00 207 MET A C 1
ATOM 1711 O O . MET A 1 207 ? -21.379 9.581 27.744 1.00 74.00 207 MET A O 1
ATOM 1715 N N . THR A 1 208 ? -21.409 10.852 25.882 1.00 74.88 208 THR A N 1
ATOM 1716 C CA . THR A 1 208 ? -22.777 10.483 25.493 1.00 74.88 208 THR A CA 1
ATOM 1717 C C . THR A 1 208 ? -22.780 9.338 24.505 1.00 74.88 208 THR A C 1
ATOM 1719 O O . THR A 1 208 ? -23.368 8.295 24.782 1.00 74.88 208 THR A O 1
ATOM 1722 N N . ASP A 1 209 ? -22.057 9.507 23.399 1.00 83.75 209 ASP A N 1
ATOM 1723 C CA . ASP A 1 209 ? -22.015 8.547 22.307 1.00 83.75 209 ASP A CA 1
ATOM 1724 C C . ASP A 1 209 ? -20.574 8.183 21.942 1.00 83.75 209 ASP A C 1
ATOM 1726 O O . ASP A 1 209 ? -19.631 8.975 22.048 1.00 83.75 209 ASP A O 1
ATOM 1730 N N . LEU A 1 210 ? -20.411 6.939 21.493 1.00 86.75 210 LEU A N 1
ATOM 1731 C CA . LEU A 1 210 ? -19.163 6.441 20.934 1.00 86.75 210 LEU A CA 1
ATOM 1732 C C . LEU A 1 210 ? -19.399 5.989 19.502 1.00 86.75 210 LEU A C 1
ATOM 1734 O O . LEU A 1 210 ? -20.106 5.007 19.264 1.00 86.75 210 LEU A O 1
ATOM 1738 N N . TRP A 1 211 ? -18.737 6.635 18.554 1.00 87.88 211 TRP A N 1
ATOM 1739 C CA . TRP A 1 211 ? -18.764 6.223 17.160 1.00 87.88 211 TRP A CA 1
ATOM 1740 C C . TRP A 1 211 ? -17.470 5.517 16.792 1.00 87.88 211 TRP A C 1
ATOM 1742 O O . TRP A 1 211 ? -16.377 5.925 17.177 1.00 87.88 211 TRP A O 1
ATOM 1752 N N . MET A 1 212 ? -17.585 4.467 15.990 1.00 86.12 212 MET A N 1
ATOM 1753 C CA . MET A 1 212 ? -16.451 3.830 15.342 1.00 86.12 212 MET A CA 1
ATOM 1754 C C . MET A 1 212 ? -16.591 3.948 13.832 1.00 86.12 212 MET A C 1
ATOM 1756 O O . MET A 1 212 ? -17.520 3.403 13.235 1.00 86.12 212 MET A O 1
ATOM 1760 N N . LYS A 1 213 ? -15.630 4.623 13.203 1.00 83.31 213 LYS A N 1
ATOM 1761 C CA . LYS A 1 213 ? -15.457 4.612 11.754 1.00 83.31 213 LYS A CA 1
ATOM 1762 C C . LYS A 1 213 ? -14.570 3.432 11.383 1.00 83.31 213 LYS A C 1
ATOM 1764 O O . LYS A 1 213 ? -13.380 3.404 11.696 1.00 83.31 213 LYS A O 1
ATOM 1769 N N . VAL A 1 214 ? -15.172 2.448 10.729 1.00 78.75 214 VAL A N 1
ATOM 1770 C CA . VAL A 1 214 ? -14.490 1.268 10.202 1.00 78.75 214 VAL A CA 1
ATOM 1771 C C . VAL A 1 214 ? -14.122 1.532 8.751 1.00 78.75 214 VAL A C 1
ATOM 1773 O O . VAL A 1 214 ? -14.989 1.885 7.952 1.00 78.75 214 VAL A O 1
ATOM 1776 N N . ILE A 1 215 ? -12.844 1.363 8.418 1.00 75.88 215 ILE A N 1
ATOM 1777 C CA . ILE A 1 215 ? -12.326 1.509 7.057 1.00 75.88 215 ILE A CA 1
ATOM 1778 C C . ILE A 1 215 ? -11.816 0.148 6.589 1.00 75.88 215 ILE A C 1
ATOM 1780 O O . ILE A 1 215 ? -10.881 -0.394 7.180 1.00 75.88 215 ILE A O 1
ATOM 1784 N N . ASP A 1 216 ? -12.410 -0.386 5.524 1.00 73.50 216 ASP A N 1
ATOM 1785 C CA . ASP A 1 216 ? -12.017 -1.643 4.889 1.00 73.50 216 ASP A CA 1
ATOM 1786 C C . ASP A 1 216 ? -11.639 -1.442 3.412 1.00 73.50 216 ASP A C 1
ATOM 1788 O O . ASP A 1 216 ? -12.171 -0.573 2.716 1.00 73.50 216 ASP A O 1
ATOM 1792 N N . ARG A 1 217 ? -10.694 -2.244 2.904 1.00 70.75 217 ARG A N 1
ATOM 1793 C CA . ARG A 1 217 ? -10.396 -2.277 1.460 1.00 70.75 217 ARG A CA 1
ATOM 1794 C C . ARG A 1 217 ? -11.554 -2.948 0.722 1.00 70.75 217 ARG A C 1
ATOM 1796 O O . ARG A 1 217 ? -12.034 -3.992 1.162 1.00 70.75 217 ARG A O 1
ATOM 1803 N N . SER A 1 218 ? -12.009 -2.379 -0.394 1.00 73.38 218 SER A N 1
ATOM 1804 C CA . SER A 1 218 ? -13.145 -2.964 -1.113 1.00 73.38 218 SER A CA 1
ATOM 1805 C C . SER A 1 218 ? -12.753 -4.286 -1.793 1.00 73.38 218 SER A C 1
ATOM 1807 O O . SER A 1 218 ? -11.750 -4.372 -2.503 1.00 73.38 218 SER A O 1
ATOM 1809 N N . GLY A 1 219 ? -13.555 -5.337 -1.588 1.00 71.69 219 GLY A N 1
ATOM 1810 C CA . GLY A 1 219 ? -13.281 -6.665 -2.155 1.00 71.69 219 GLY A CA 1
ATOM 1811 C C . GLY A 1 219 ? -13.330 -6.688 -3.688 1.00 71.69 219 GLY A C 1
ATOM 1812 O O . GLY A 1 219 ? -12.552 -7.399 -4.322 1.00 71.69 219 GLY A O 1
ATOM 1813 N N . ASN A 1 220 ? -14.188 -5.856 -4.292 1.00 74.50 220 ASN A N 1
ATOM 1814 C CA . ASN A 1 220 ? -14.231 -5.660 -5.743 1.00 74.50 220 ASN A CA 1
ATOM 1815 C C . ASN A 1 220 ? -12.889 -5.142 -6.258 1.00 74.50 220 ASN A C 1
ATOM 1817 O O . ASN A 1 220 ? -12.302 -5.762 -7.141 1.00 74.50 220 ASN A O 1
ATOM 1821 N N . PHE A 1 221 ? -12.367 -4.063 -5.670 1.00 75.62 221 PHE A N 1
ATOM 1822 C CA . PHE A 1 221 ? -11.085 -3.501 -6.080 1.00 75.62 221 PHE A CA 1
ATOM 1823 C C . PHE A 1 221 ? -9.954 -4.534 -5.979 1.00 75.62 221 PHE A C 1
ATOM 1825 O O . PHE A 1 221 ? -9.152 -4.655 -6.905 1.00 75.62 221 PHE A O 1
ATOM 1832 N N . THR A 1 222 ? -9.912 -5.323 -4.899 1.00 77.38 222 THR A N 1
ATOM 1833 C CA . THR A 1 222 ? -8.913 -6.389 -4.725 1.00 77.38 222 THR A CA 1
ATOM 1834 C C . THR A 1 222 ? -8.979 -7.420 -5.861 1.00 77.38 222 THR A C 1
ATOM 1836 O O . THR A 1 222 ? -7.940 -7.772 -6.424 1.00 77.38 222 THR A O 1
ATOM 1839 N N . LYS A 1 223 ? -10.185 -7.845 -6.279 1.00 78.50 223 LYS A N 1
ATOM 1840 C CA . LYS A 1 223 ? -10.372 -8.748 -7.434 1.00 78.50 223 LYS A CA 1
ATOM 1841 C C . LYS A 1 223 ? -9.823 -8.150 -8.729 1.00 78.50 223 LYS A C 1
ATOM 1843 O O . LYS A 1 223 ? -9.059 -8.816 -9.430 1.00 78.50 223 LYS A O 1
ATOM 1848 N N . TYR A 1 224 ? -10.178 -6.900 -9.037 1.00 80.75 224 TYR A N 1
ATOM 1849 C CA . TYR A 1 224 ? -9.686 -6.225 -10.244 1.00 80.75 224 TYR A CA 1
ATOM 1850 C C . TYR A 1 224 ? -8.168 -6.066 -10.227 1.00 80.75 224 TYR A C 1
ATOM 1852 O O . TYR A 1 224 ? -7.515 -6.322 -11.238 1.00 80.75 224 TYR A O 1
ATOM 1860 N N . LEU A 1 225 ? -7.593 -5.705 -9.079 1.00 81.75 225 LEU A N 1
ATOM 1861 C CA . LEU A 1 225 ? -6.150 -5.562 -8.931 1.00 81.75 225 LEU A CA 1
ATOM 1862 C C . LEU A 1 225 ? -5.418 -6.892 -9.155 1.00 81.75 225 LEU A C 1
ATOM 1864 O O . LEU A 1 225 ? -4.409 -6.914 -9.859 1.00 81.75 225 LEU A O 1
ATOM 1868 N N . ILE A 1 226 ? -5.923 -7.997 -8.600 1.00 85.31 226 ILE A N 1
ATOM 1869 C CA . ILE A 1 226 ? -5.347 -9.336 -8.800 1.00 85.31 226 ILE A CA 1
ATOM 1870 C C . ILE A 1 226 ? -5.426 -9.755 -10.272 1.00 85.31 226 ILE A C 1
ATOM 1872 O O . ILE A 1 226 ? -4.428 -10.221 -10.825 1.00 85.31 226 ILE A O 1
ATOM 1876 N N . ALA A 1 227 ? -6.572 -9.543 -10.926 1.00 87.56 227 ALA A N 1
ATOM 1877 C CA . ALA A 1 227 ? -6.731 -9.843 -12.347 1.00 87.56 227 ALA A CA 1
ATOM 1878 C C . ALA A 1 227 ? -5.755 -9.023 -13.207 1.00 87.56 227 ALA A C 1
ATOM 1880 O O . ALA A 1 227 ? -5.055 -9.571 -14.059 1.00 87.56 227 ALA A O 1
ATOM 1881 N N . LEU A 1 228 ? -5.647 -7.720 -12.938 1.00 87.62 228 LEU A N 1
ATOM 1882 C CA . LEU A 1 228 ? -4.743 -6.822 -13.649 1.00 87.62 228 LEU A CA 1
ATOM 1883 C C . LEU A 1 228 ? -3.272 -7.231 -13.469 1.00 87.62 228 LEU A C 1
ATOM 1885 O O . LEU A 1 228 ? -2.522 -7.282 -14.446 1.00 87.62 228 LEU A O 1
ATOM 1889 N N . LYS A 1 229 ? -2.877 -7.584 -12.239 1.00 91.31 229 LYS A N 1
ATOM 1890 C CA . LYS A 1 229 ? -1.550 -8.123 -11.912 1.00 91.31 229 LYS A CA 1
ATOM 1891 C C . LYS A 1 229 ? -1.238 -9.393 -12.696 1.00 91.31 229 LYS A C 1
ATOM 1893 O O . LYS A 1 229 ? -0.183 -9.475 -13.320 1.00 91.31 229 LYS A O 1
ATOM 1898 N N . ALA A 1 230 ? -2.169 -10.345 -12.729 1.00 91.81 230 ALA A N 1
ATOM 1899 C CA . ALA A 1 230 ? -2.007 -11.594 -13.469 1.00 91.81 230 ALA A CA 1
ATOM 1900 C C . ALA A 1 230 ? -1.856 -11.363 -14.986 1.00 91.81 230 ALA A C 1
ATOM 1902 O O . ALA A 1 230 ? -0.975 -11.958 -15.613 1.00 91.81 230 ALA A O 1
ATOM 1903 N N . ILE A 1 231 ? -2.654 -10.458 -15.568 1.00 91.19 231 ILE A N 1
ATOM 1904 C CA . ILE A 1 231 ? -2.571 -10.101 -16.994 1.00 91.19 231 ILE A CA 1
ATOM 1905 C C . ILE A 1 231 ? -1.192 -9.516 -17.323 1.00 91.19 231 ILE A C 1
ATOM 1907 O O . ILE A 1 231 ? -0.514 -10.001 -18.234 1.00 91.19 231 ILE A O 1
ATOM 1911 N N . PHE A 1 232 ? -0.739 -8.505 -16.574 1.00 92.75 232 PHE A N 1
ATOM 1912 C CA . PHE A 1 232 ? 0.571 -7.898 -16.819 1.00 92.75 232 PHE A CA 1
ATOM 1913 C C . PHE A 1 232 ? 1.729 -8.858 -16.541 1.00 92.75 232 PHE A C 1
ATOM 1915 O O . PHE A 1 232 ? 2.710 -8.841 -17.285 1.00 92.75 232 PHE A O 1
ATOM 1922 N N . LEU A 1 233 ? 1.620 -9.726 -15.531 1.00 94.88 233 LEU A N 1
ATOM 1923 C CA . LEU A 1 233 ? 2.613 -10.766 -15.257 1.00 94.88 233 LEU A CA 1
ATOM 1924 C C . LEU A 1 233 ? 2.804 -11.683 -16.473 1.00 94.88 233 LEU A C 1
ATOM 1926 O O . LEU A 1 233 ? 3.942 -11.921 -16.885 1.00 94.88 233 LEU A O 1
ATOM 1930 N N . GLY A 1 234 ? 1.708 -12.150 -17.080 1.00 94.81 234 GLY A N 1
ATOM 1931 C CA . GLY A 1 234 ? 1.748 -12.980 -18.285 1.00 94.81 234 GLY A CA 1
ATOM 1932 C C . GLY A 1 234 ? 2.359 -12.245 -19.481 1.00 94.81 234 GLY A C 1
ATOM 1933 O O . GLY A 1 234 ? 3.305 -12.741 -20.098 1.00 94.81 234 GLY A O 1
ATOM 1934 N N . LEU A 1 235 ? 1.881 -11.029 -19.766 1.00 92.50 235 LEU A N 1
ATOM 1935 C CA . LEU A 1 235 ? 2.375 -10.211 -20.881 1.00 92.50 235 LEU A CA 1
ATOM 1936 C C . LEU A 1 235 ? 3.874 -9.904 -20.759 1.00 92.50 235 LEU A C 1
ATOM 1938 O O . LEU A 1 235 ? 4.632 -10.109 -21.708 1.00 92.50 235 LEU A O 1
ATOM 1942 N N . ILE A 1 236 ? 4.328 -9.453 -19.588 1.00 93.75 236 ILE A N 1
ATOM 1943 C CA . ILE A 1 236 ? 5.737 -9.105 -19.363 1.00 93.75 236 ILE A CA 1
ATOM 1944 C C . ILE A 1 236 ? 6.617 -10.354 -19.411 1.00 93.75 236 ILE A C 1
ATOM 1946 O O . ILE A 1 236 ? 7.709 -10.292 -19.973 1.00 93.75 236 ILE A O 1
ATOM 1950 N N . SER A 1 237 ? 6.143 -11.499 -18.910 1.00 95.06 237 SER A N 1
ATOM 1951 C CA . SER A 1 237 ? 6.882 -12.768 -18.989 1.00 95.06 237 SER A CA 1
ATOM 1952 C C . SER A 1 237 ? 7.138 -13.201 -20.440 1.00 95.06 237 SER A C 1
ATOM 1954 O O . SER A 1 237 ? 8.245 -13.620 -20.790 1.00 95.06 237 SER A O 1
ATOM 1956 N N . ILE A 1 238 ? 6.157 -13.036 -21.331 1.00 94.19 238 ILE A N 1
ATOM 1957 C CA . ILE A 1 238 ? 6.324 -13.322 -22.767 1.00 94.19 238 ILE A CA 1
ATOM 1958 C C . ILE A 1 238 ? 7.338 -12.354 -23.399 1.00 94.19 238 ILE A C 1
ATOM 1960 O O . ILE A 1 238 ? 8.226 -12.758 -24.152 1.00 94.19 238 ILE A O 1
ATOM 1964 N N . ILE A 1 239 ? 7.249 -11.065 -23.074 1.00 91.38 239 ILE A N 1
ATOM 1965 C CA . ILE A 1 239 ? 8.111 -10.041 -23.678 1.00 91.38 239 ILE A CA 1
ATOM 1966 C C . ILE A 1 239 ? 9.552 -10.151 -23.166 1.00 91.38 239 ILE A C 1
ATOM 1968 O O . ILE A 1 239 ? 10.490 -10.024 -23.956 1.00 91.38 239 ILE A O 1
ATOM 1972 N N . VAL A 1 240 ? 9.760 -10.437 -21.876 1.00 93.88 240 VAL A N 1
ATOM 1973 C CA . VAL A 1 240 ? 11.105 -10.593 -21.304 1.00 93.88 240 VAL A CA 1
ATOM 1974 C C . VAL A 1 240 ? 11.792 -11.852 -21.826 1.00 93.88 240 VAL A C 1
ATOM 1976 O O . VAL A 1 240 ? 12.980 -11.801 -22.138 1.00 93.88 240 VAL A O 1
ATOM 1979 N N . THR A 1 241 ? 11.066 -12.963 -21.995 1.00 92.56 241 THR A N 1
ATOM 1980 C CA . THR A 1 241 ? 11.632 -14.197 -22.569 1.00 92.56 241 THR A CA 1
ATOM 1981 C C . THR A 1 241 ? 12.032 -13.987 -24.029 1.00 92.56 241 THR A C 1
ATOM 1983 O O . THR A 1 241 ? 13.129 -14.385 -24.434 1.00 92.56 241 THR A O 1
ATOM 1986 N N . TRP A 1 242 ? 11.211 -13.274 -24.806 1.00 91.06 242 TRP A N 1
ATOM 1987 C CA . TRP A 1 242 ? 11.556 -12.841 -26.161 1.00 91.06 242 TRP A CA 1
ATOM 1988 C C . TRP A 1 242 ? 12.786 -11.920 -26.194 1.00 91.06 242 TRP A C 1
ATOM 1990 O O . TRP A 1 242 ? 13.707 -12.141 -26.986 1.00 91.06 242 TRP A O 1
ATOM 2000 N N . TYR A 1 243 ? 12.841 -10.916 -25.318 1.00 89.50 243 TYR A N 1
ATOM 2001 C CA . TYR A 1 243 ? 13.964 -9.980 -25.218 1.00 89.50 243 TYR A CA 1
A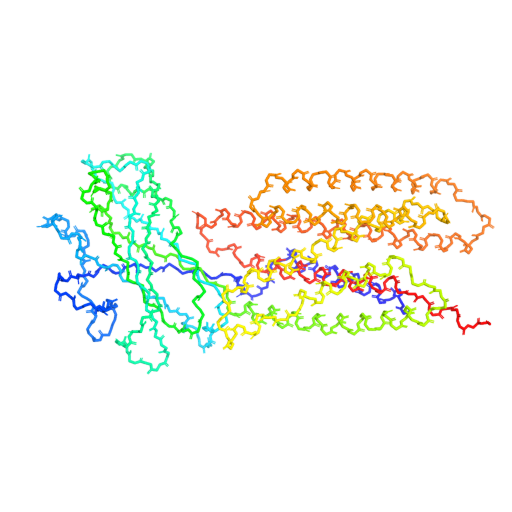TOM 2002 C C . TYR A 1 243 ? 15.267 -10.696 -24.830 1.00 89.50 243 TYR A C 1
ATOM 2004 O O . TYR A 1 243 ? 16.305 -10.494 -25.463 1.00 89.50 243 TYR A O 1
ATOM 2012 N N . TRP A 1 244 ? 15.202 -11.610 -23.860 1.00 89.62 244 TRP A N 1
ATOM 2013 C CA . TRP A 1 244 ? 16.325 -12.441 -23.431 1.00 89.62 244 TRP A CA 1
ATOM 2014 C C . TRP A 1 244 ? 16.840 -13.345 -24.558 1.00 89.62 244 TRP A C 1
ATOM 2016 O O . TRP A 1 244 ? 18.049 -13.438 -24.784 1.00 89.62 244 TRP A O 1
ATOM 2026 N N . LYS A 1 245 ? 15.931 -13.973 -25.319 1.00 89.12 245 LYS A N 1
ATOM 2027 C CA . LYS A 1 245 ? 16.286 -14.763 -26.507 1.00 89.12 245 LYS A CA 1
ATOM 2028 C C . LYS A 1 245 ? 17.017 -13.909 -27.545 1.00 89.12 245 LYS A C 1
ATOM 2030 O O . LYS A 1 245 ? 18.006 -14.364 -28.117 1.00 89.12 245 LYS A O 1
ATOM 2035 N N . GLN A 1 246 ? 16.582 -12.667 -27.757 1.00 85.19 246 GLN A N 1
ATOM 2036 C CA . GLN A 1 246 ? 17.253 -11.752 -28.680 1.00 85.19 246 GLN A CA 1
ATOM 2037 C C . GLN A 1 246 ? 18.644 -11.314 -28.212 1.00 85.19 246 GLN A C 1
ATOM 2039 O O . GLN A 1 246 ? 19.540 -11.202 -29.045 1.00 85.19 246 GLN A O 1
ATOM 2044 N N . ILE A 1 247 ? 18.854 -11.105 -26.908 1.00 85.50 247 ILE A N 1
ATOM 2045 C CA . ILE A 1 247 ? 20.195 -10.831 -26.368 1.00 85.50 247 ILE A CA 1
ATOM 2046 C C . ILE A 1 247 ? 21.123 -12.017 -26.640 1.00 85.50 247 ILE A C 1
ATOM 2048 O O . ILE A 1 247 ? 22.212 -11.820 -27.171 1.00 85.50 247 ILE A O 1
ATOM 2052 N N . LYS A 1 248 ? 20.676 -13.247 -26.349 1.00 85.38 248 LYS A N 1
ATOM 2053 C CA . LYS A 1 248 ? 21.470 -14.467 -26.579 1.00 85.38 248 LYS A CA 1
ATOM 2054 C C . LYS A 1 248 ? 21.796 -14.710 -28.054 1.00 85.38 248 LYS A C 1
ATOM 2056 O O . LYS A 1 248 ? 22.867 -15.214 -28.362 1.00 85.38 248 LYS A O 1
ATOM 2061 N N . SER A 1 249 ? 20.876 -14.369 -28.954 1.00 81.94 249 SER A N 1
ATOM 2062 C CA . SER A 1 249 ? 21.063 -14.539 -30.400 1.00 81.94 249 SER A CA 1
ATOM 2063 C C . SER A 1 249 ? 21.935 -13.451 -31.041 1.00 81.94 249 SER A C 1
ATOM 2065 O O . SER A 1 249 ? 22.290 -13.568 -32.213 1.00 81.94 249 SER A O 1
ATOM 2067 N N . SER A 1 250 ? 22.246 -12.370 -30.324 1.00 75.25 250 SER A N 1
ATOM 2068 C CA . SER A 1 250 ? 23.079 -11.281 -30.828 1.00 75.25 250 SER A CA 1
ATOM 2069 C C . SER A 1 250 ? 24.556 -11.632 -30.638 1.00 75.25 250 SER A C 1
ATOM 2071 O O . SER A 1 250 ? 24.990 -11.878 -29.522 1.00 75.25 250 SER A O 1
ATOM 2073 N N . SER A 1 251 ? 25.361 -11.592 -31.707 1.00 58.44 251 SER A N 1
ATOM 2074 C CA . SER A 1 251 ? 26.792 -11.961 -31.658 1.00 58.44 251 SER A CA 1
ATOM 2075 C C . SER A 1 251 ? 27.676 -11.018 -30.818 1.00 58.44 251 SER A C 1
ATOM 2077 O O . SER A 1 251 ? 28.875 -11.248 -30.680 1.00 58.44 251 SER A O 1
ATOM 2079 N N . LYS A 1 252 ? 27.115 -9.920 -30.296 1.00 65.69 252 LYS A N 1
ATOM 2080 C CA . LYS A 1 252 ? 27.798 -8.967 -29.409 1.00 65.69 252 LYS A CA 1
ATOM 2081 C C . LYS A 1 252 ? 27.541 -9.330 -27.950 1.00 65.69 252 LYS A C 1
ATOM 2083 O O . LYS A 1 252 ? 26.403 -9.634 -27.603 1.00 65.69 252 LYS A O 1
ATOM 2088 N N . SER A 1 253 ? 28.565 -9.204 -27.102 1.00 60.91 253 SER A N 1
ATOM 2089 C CA . SER A 1 253 ? 28.410 -9.320 -25.649 1.00 60.91 253 SER A CA 1
ATOM 2090 C C . SER A 1 253 ? 27.317 -8.375 -25.138 1.00 60.91 253 SER A C 1
ATOM 2092 O O . SER A 1 253 ? 27.185 -7.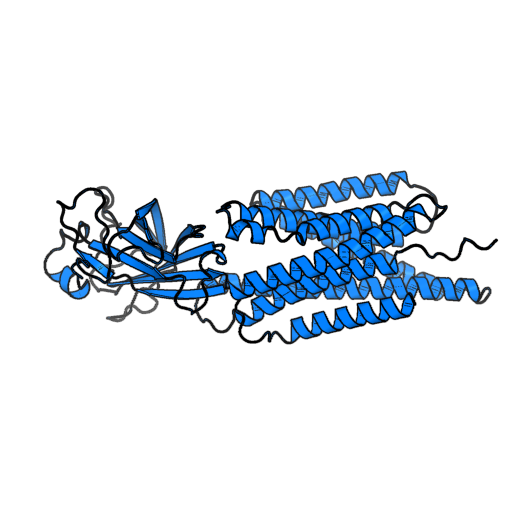236 -25.599 1.00 60.91 253 SER A O 1
ATOM 2094 N N . SER A 1 254 ? 26.499 -8.883 -24.212 1.00 61.44 254 SER A N 1
ATOM 2095 C CA . SER A 1 254 ? 25.380 -8.136 -23.636 1.00 61.44 254 SER A CA 1
ATOM 2096 C C . SER A 1 254 ? 25.894 -6.867 -22.956 1.00 61.44 254 SER A C 1
ATOM 2098 O O . SER A 1 254 ? 26.835 -6.911 -22.160 1.00 61.44 254 SER A O 1
ATOM 2100 N N . THR A 1 255 ? 25.298 -5.721 -23.283 1.00 73.38 255 THR A N 1
ATOM 2101 C CA . THR A 1 255 ? 25.732 -4.441 -22.717 1.00 73.38 255 THR A CA 1
ATOM 2102 C C . THR A 1 255 ? 25.287 -4.321 -21.259 1.00 73.38 255 THR A C 1
ATOM 2104 O O . THR A 1 255 ? 24.295 -4.913 -20.831 1.00 73.38 255 THR A O 1
ATOM 2107 N N . PHE A 1 256 ? 26.003 -3.522 -20.466 1.00 75.69 256 PHE A N 1
ATOM 2108 C CA . PHE A 1 256 ? 25.625 -3.239 -19.074 1.00 75.69 256 PHE A CA 1
ATOM 2109 C C . PHE A 1 256 ? 24.176 -2.729 -18.958 1.00 75.69 256 PHE A C 1
ATOM 2111 O O . PHE A 1 256 ? 23.421 -3.163 -18.090 1.00 75.69 256 PHE A O 1
ATOM 2118 N N . LEU A 1 257 ? 23.746 -1.891 -19.908 1.00 77.69 257 LEU A N 1
ATOM 2119 C CA . LEU A 1 257 ? 22.377 -1.381 -19.977 1.00 77.69 257 LEU A CA 1
ATOM 2120 C C . LEU A 1 257 ? 21.334 -2.498 -20.164 1.00 77.69 257 LEU A C 1
ATOM 2122 O O . LEU A 1 257 ? 20.276 -2.453 -19.542 1.00 77.69 257 LEU A O 1
ATOM 2126 N N . GLN A 1 258 ? 21.627 -3.519 -20.977 1.00 84.44 258 GLN A N 1
ATOM 2127 C CA . GLN A 1 258 ? 20.712 -4.644 -21.200 1.00 84.44 258 GLN A CA 1
ATOM 2128 C C . GLN A 1 258 ? 20.485 -5.458 -19.922 1.00 84.44 258 GLN A C 1
ATOM 2130 O O . GLN A 1 258 ? 19.347 -5.830 -19.643 1.00 84.44 258 GLN A O 1
ATOM 2135 N N . HIS A 1 259 ? 21.531 -5.676 -19.120 1.00 83.25 259 HIS A N 1
ATOM 2136 C CA . HIS A 1 259 ? 21.411 -6.355 -17.826 1.00 83.25 259 HIS A CA 1
ATOM 2137 C C . HIS A 1 259 ? 20.571 -5.555 -16.828 1.00 83.25 259 HIS A C 1
ATOM 2139 O O . HIS A 1 259 ? 19.753 -6.130 -16.119 1.00 83.25 259 HIS A O 1
ATOM 2145 N N . ILE A 1 260 ? 20.709 -4.230 -16.803 1.00 84.81 260 ILE A N 1
ATOM 2146 C CA . ILE A 1 260 ? 19.906 -3.383 -15.910 1.00 84.81 260 ILE A CA 1
ATOM 2147 C C . ILE A 1 260 ? 18.438 -3.383 -16.317 1.00 84.81 260 ILE A C 1
ATOM 2149 O O . ILE A 1 260 ? 17.576 -3.467 -15.450 1.00 84.81 260 ILE A O 1
ATOM 2153 N N . ILE A 1 261 ? 18.140 -3.345 -17.619 1.00 89.31 261 ILE A N 1
ATOM 2154 C CA . ILE A 1 261 ? 16.762 -3.474 -18.116 1.00 89.31 261 ILE A CA 1
ATOM 2155 C C . ILE A 1 261 ? 16.163 -4.826 -17.694 1.00 89.31 261 ILE A C 1
ATOM 2157 O O . ILE A 1 261 ? 14.993 -4.891 -17.318 1.00 89.31 261 ILE A O 1
ATOM 2161 N N . LEU A 1 262 ? 16.961 -5.898 -17.699 1.00 91.31 262 LEU A N 1
ATOM 2162 C CA . LEU A 1 262 ? 16.536 -7.215 -17.219 1.00 91.31 262 LEU A CA 1
ATOM 2163 C C . LEU A 1 262 ? 16.287 -7.236 -15.707 1.00 91.31 262 LEU A C 1
ATOM 2165 O O . LEU A 1 262 ? 15.261 -7.764 -15.288 1.00 91.31 262 LEU A O 1
ATOM 2169 N N . ILE A 1 263 ? 17.159 -6.619 -14.904 1.00 91.00 263 ILE A N 1
ATOM 2170 C CA . ILE A 1 263 ? 16.959 -6.471 -13.452 1.00 91.00 263 ILE A CA 1
ATOM 2171 C C . ILE A 1 263 ? 15.687 -5.660 -13.169 1.00 91.00 263 ILE A C 1
ATOM 2173 O O . ILE A 1 263 ? 14.855 -6.092 -12.378 1.00 91.00 263 ILE A O 1
ATOM 2177 N N . LEU A 1 264 ? 15.491 -4.533 -13.857 1.00 93.38 264 LEU A N 1
ATOM 2178 C CA . LEU A 1 264 ? 14.295 -3.694 -13.738 1.00 93.38 264 LEU A CA 1
ATOM 2179 C C . LEU A 1 264 ? 13.012 -4.449 -14.110 1.00 93.38 264 LEU A C 1
ATOM 2181 O O . LEU A 1 264 ? 11.977 -4.298 -13.468 1.00 93.38 264 LEU A O 1
ATOM 2185 N N . THR A 1 265 ? 13.076 -5.287 -15.143 1.00 94.25 265 THR A N 1
ATOM 2186 C CA . THR A 1 265 ? 11.933 -6.113 -15.550 1.00 94.25 265 THR A CA 1
ATOM 2187 C C . THR A 1 265 ? 11.670 -7.230 -14.544 1.00 94.25 265 THR A C 1
ATOM 2189 O O . THR A 1 265 ? 10.516 -7.523 -14.248 1.00 94.25 265 THR A O 1
ATOM 2192 N N . ALA A 1 266 ? 12.717 -7.836 -13.980 1.00 95.06 266 ALA A N 1
ATOM 2193 C CA . ALA A 1 266 ? 12.582 -8.857 -12.948 1.00 95.06 266 ALA A CA 1
ATOM 2194 C C . ALA A 1 266 ? 11.945 -8.295 -11.666 1.00 95.06 266 ALA A C 1
ATOM 2196 O O . ALA A 1 266 ? 11.075 -8.943 -11.086 1.00 95.06 266 ALA A O 1
ATOM 2197 N N . THR A 1 267 ? 12.308 -7.077 -11.250 1.00 94.75 267 THR A N 1
ATOM 2198 C CA . THR A 1 267 ? 11.670 -6.422 -10.095 1.00 94.75 267 THR A CA 1
ATOM 2199 C C . THR A 1 267 ? 10.229 -5.998 -10.385 1.00 94.75 267 THR A C 1
ATOM 2201 O O . THR A 1 267 ? 9.387 -6.091 -9.494 1.00 94.75 267 THR A O 1
ATOM 2204 N N . LEU A 1 268 ? 9.895 -5.618 -11.626 1.00 94.81 268 LEU A N 1
ATOM 2205 C CA . LEU A 1 268 ? 8.501 -5.393 -12.029 1.00 94.81 268 LEU A CA 1
ATOM 2206 C C . LEU A 1 268 ? 7.683 -6.696 -12.033 1.00 94.81 268 LEU A C 1
ATOM 2208 O O . LEU A 1 268 ? 6.560 -6.716 -11.533 1.00 94.81 268 LEU A O 1
ATOM 2212 N N . LEU A 1 269 ? 8.243 -7.799 -12.542 1.00 95.69 269 LEU A N 1
ATOM 2213 C CA . LEU A 1 269 ? 7.608 -9.119 -12.459 1.00 95.69 269 LEU A CA 1
ATOM 2214 C C . LEU A 1 269 ? 7.354 -9.506 -11.003 1.00 95.69 269 LEU A C 1
ATOM 2216 O O . LEU A 1 269 ? 6.242 -9.918 -10.685 1.00 95.69 269 LEU A O 1
ATOM 2220 N N . LEU A 1 270 ? 8.332 -9.286 -10.115 1.00 94.69 270 LEU A N 1
ATOM 2221 C CA . LEU A 1 270 ? 8.174 -9.492 -8.676 1.00 94.69 270 LEU A CA 1
ATOM 2222 C C . LEU A 1 270 ? 7.012 -8.674 -8.108 1.00 94.69 270 LEU A C 1
ATOM 2224 O O . LEU A 1 270 ? 6.327 -9.186 -7.235 1.00 94.69 270 LEU A O 1
ATOM 2228 N N . LEU A 1 271 ? 6.756 -7.450 -8.581 1.00 92.12 271 LEU A N 1
ATOM 2229 C CA . LEU A 1 271 ? 5.635 -6.599 -8.150 1.00 92.12 271 LEU A CA 1
ATOM 2230 C C . LEU A 1 271 ? 4.275 -7.087 -8.691 1.00 92.12 271 LEU A C 1
ATOM 2232 O O . LEU A 1 271 ? 3.250 -6.939 -8.026 1.00 92.12 271 LEU A O 1
ATOM 2236 N N . ASN A 1 272 ? 4.270 -7.745 -9.851 1.00 94.56 272 ASN A N 1
ATOM 2237 C CA . ASN A 1 272 ? 3.059 -8.254 -10.500 1.00 94.56 272 ASN A CA 1
ATOM 2238 C C . ASN A 1 272 ? 2.639 -9.657 -10.059 1.00 94.56 272 ASN A C 1
ATOM 2240 O O . ASN A 1 272 ? 1.566 -10.107 -10.450 1.00 94.56 272 ASN A O 1
ATOM 2244 N N . ILE A 1 273 ? 3.438 -10.358 -9.248 1.00 92.94 273 ILE A N 1
ATOM 2245 C CA . ILE A 1 273 ? 2.999 -11.626 -8.650 1.00 92.94 273 ILE A CA 1
ATOM 2246 C C . ILE A 1 273 ? 1.753 -11.349 -7.780 1.00 92.94 273 ILE A C 1
ATOM 2248 O O . ILE A 1 273 ? 1.836 -10.546 -6.848 1.00 92.94 273 ILE A O 1
ATOM 2252 N N . PRO A 1 274 ? 0.594 -11.971 -8.042 1.00 89.88 274 PRO A N 1
ATOM 2253 C CA . PRO A 1 274 ? -0.624 -11.722 -7.275 1.00 89.88 274 PRO A CA 1
ATOM 2254 C C . PRO A 1 274 ? -0.589 -12.482 -5.939 1.00 89.88 274 PRO A C 1
ATOM 2256 O O . PRO A 1 274 ? -1.356 -13.416 -5.721 1.00 89.88 274 PRO A O 1
ATOM 2259 N N . LEU A 1 275 ? 0.331 -12.113 -5.042 1.00 84.50 275 LEU A N 1
ATOM 2260 C CA . LEU A 1 275 ? 0.475 -12.742 -3.721 1.00 84.50 275 LEU A CA 1
ATOM 2261 C C . LEU A 1 275 ? -0.756 -12.521 -2.839 1.00 84.50 275 LEU A C 1
ATOM 2263 O O . LEU A 1 275 ? -1.028 -13.337 -1.968 1.00 84.50 275 LEU A O 1
ATOM 2267 N N . GLU A 1 276 ? -1.538 -11.480 -3.119 1.00 79.19 276 GLU A N 1
ATOM 2268 C CA . GLU A 1 276 ? -2.845 -11.236 -2.508 1.00 79.19 276 GLU A CA 1
ATOM 2269 C C . GLU A 1 276 ? -3.834 -12.385 -2.754 1.00 79.19 276 GLU A C 1
ATOM 2271 O O . GLU A 1 276 ? -4.750 -12.587 -1.976 1.00 79.19 276 GLU A O 1
ATOM 2276 N N . TYR A 1 277 ? -3.639 -13.212 -3.785 1.00 82.88 277 TYR A N 1
ATOM 2277 C CA . TYR A 1 277 ? -4.455 -14.416 -3.958 1.00 82.88 277 TYR A CA 1
ATOM 2278 C C . TYR A 1 277 ? -4.252 -15.427 -2.814 1.00 82.88 277 TYR A C 1
ATOM 2280 O O . TYR A 1 277 ? -5.164 -16.175 -2.471 1.00 82.88 277 TYR A O 1
ATOM 2288 N N . LEU A 1 278 ? -3.068 -15.437 -2.187 1.00 79.94 278 LEU A N 1
ATOM 2289 C CA . LEU A 1 278 ? -2.767 -16.324 -1.061 1.00 79.94 278 LEU A CA 1
ATOM 2290 C C . LEU A 1 278 ? -3.543 -15.935 0.202 1.00 79.94 278 LEU A C 1
ATOM 2292 O O . LEU A 1 278 ? -3.823 -16.811 1.020 1.00 79.94 278 LEU A O 1
ATOM 2296 N N . THR A 1 279 ? -3.928 -14.661 0.353 1.00 73.94 279 THR A N 1
ATOM 2297 C CA . THR A 1 279 ? -4.670 -14.197 1.538 1.00 73.94 279 THR A CA 1
ATOM 2298 C C . THR A 1 279 ? -6.102 -14.719 1.581 1.00 73.94 279 THR A C 1
ATOM 2300 O O . THR A 1 279 ? -6.705 -14.757 2.647 1.00 73.94 279 THR A O 1
ATOM 2303 N N . LEU A 1 280 ? -6.626 -15.199 0.446 1.00 72.00 280 LEU A N 1
ATOM 2304 C CA . LEU A 1 280 ? -7.946 -15.829 0.364 1.00 72.00 280 LEU A CA 1
ATOM 2305 C C . LEU A 1 280 ? -8.014 -17.174 1.081 1.00 72.00 280 LEU A C 1
ATOM 2307 O O . LEU A 1 280 ? -9.090 -17.578 1.516 1.00 72.00 280 LEU A O 1
ATOM 2311 N N . TYR A 1 281 ? -6.880 -17.874 1.157 1.00 73.44 281 TYR A N 1
ATOM 2312 C CA . TYR A 1 281 ? -6.780 -19.202 1.760 1.00 73.44 281 TYR A CA 1
ATOM 2313 C C . TYR A 1 281 ? -6.082 -19.165 3.117 1.00 73.44 281 TYR A C 1
ATOM 2315 O O . TYR A 1 281 ? -6.387 -19.981 3.985 1.00 73.44 281 TYR A O 1
ATOM 2323 N N . TRP A 1 282 ? -5.145 -18.232 3.304 1.00 74.19 282 TRP A N 1
ATOM 2324 C CA . TRP A 1 282 ? -4.334 -18.133 4.511 1.00 74.19 282 TRP A CA 1
ATOM 2325 C C . TRP A 1 282 ? -4.322 -16.713 5.067 1.00 74.19 282 TRP A C 1
ATOM 2327 O O . TRP A 1 282 ? -4.020 -15.757 4.360 1.00 74.19 282 TRP A O 1
ATOM 2337 N N . ASN A 1 283 ? -4.538 -16.578 6.374 1.00 69.25 283 ASN A N 1
ATOM 2338 C CA . ASN A 1 283 ? -4.370 -15.303 7.065 1.00 69.25 283 ASN A CA 1
ATOM 2339 C C . ASN A 1 283 ? -2.874 -14.960 7.178 1.00 69.25 283 ASN A C 1
ATOM 2341 O O . ASN A 1 283 ? -2.163 -15.513 8.018 1.00 69.25 283 ASN A O 1
ATOM 2345 N N . ILE A 1 284 ? -2.386 -14.053 6.321 1.00 73.31 284 ILE A N 1
ATOM 2346 C CA . ILE A 1 284 ? -0.980 -13.617 6.271 1.00 73.31 284 ILE A CA 1
ATOM 2347 C C . ILE A 1 284 ? -0.880 -12.166 6.784 1.00 73.31 284 ILE A C 1
ATOM 2349 O O . ILE A 1 284 ? -1.000 -11.228 5.992 1.00 73.31 284 ILE A O 1
ATOM 2353 N N . PRO A 1 285 ? -0.592 -11.938 8.081 1.00 72.19 285 PRO A N 1
ATOM 2354 C CA . PRO A 1 285 ? -0.568 -10.589 8.664 1.00 72.19 285 PRO A CA 1
ATOM 2355 C C . PRO A 1 285 ? 0.555 -9.695 8.104 1.00 72.19 285 PRO A C 1
ATOM 2357 O O . PRO A 1 285 ? 0.497 -8.474 8.203 1.00 72.19 285 PRO A O 1
ATOM 2360 N N . ILE A 1 286 ? 1.577 -10.290 7.478 1.00 79.06 286 ILE A N 1
ATOM 2361 C CA . ILE A 1 286 ? 2.748 -9.593 6.916 1.00 79.06 286 ILE A CA 1
ATOM 2362 C C . ILE A 1 286 ? 2.470 -9.071 5.486 1.00 79.06 286 ILE A C 1
ATOM 2364 O O . ILE A 1 286 ? 3.328 -8.431 4.883 1.00 79.06 286 ILE A O 1
ATOM 2368 N N . MET A 1 287 ? 1.275 -9.290 4.918 1.00 78.62 287 MET A N 1
ATOM 2369 C CA . MET A 1 287 ? 0.994 -8.971 3.508 1.00 78.62 287 MET A CA 1
ATOM 2370 C C . MET A 1 287 ? 1.244 -7.497 3.146 1.00 78.62 287 MET A C 1
ATOM 2372 O O . MET A 1 287 ? 1.868 -7.214 2.124 1.00 78.62 287 MET A O 1
ATOM 2376 N N . SER A 1 288 ? 0.827 -6.554 4.001 1.00 77.44 288 SER A N 1
ATOM 2377 C CA . SER A 1 288 ? 1.076 -5.121 3.766 1.00 77.44 288 SER A CA 1
ATOM 2378 C C . SER A 1 288 ? 2.573 -4.817 3.697 1.00 77.44 288 SER A C 1
ATOM 2380 O O . SER A 1 288 ? 3.036 -4.208 2.736 1.00 77.44 288 SER A O 1
ATOM 2382 N N . LEU A 1 289 ? 3.340 -5.319 4.670 1.00 82.00 289 LEU A N 1
ATOM 2383 C CA . LEU A 1 289 ? 4.788 -5.126 4.731 1.00 82.00 289 LEU A CA 1
ATOM 2384 C C . LEU A 1 289 ? 5.482 -5.705 3.494 1.00 82.00 289 LEU A C 1
ATOM 2386 O O . LEU A 1 289 ? 6.378 -5.092 2.919 1.00 82.00 289 LEU A O 1
ATOM 2390 N N . LEU A 1 290 ? 5.057 -6.892 3.067 1.00 84.88 290 LEU A N 1
ATOM 2391 C CA . LEU A 1 290 ? 5.618 -7.567 1.907 1.00 84.88 290 LEU A CA 1
ATOM 2392 C C . LEU A 1 290 ? 5.347 -6.787 0.611 1.00 84.88 290 LEU A C 1
ATOM 2394 O O . LEU A 1 290 ? 6.230 -6.683 -0.245 1.00 84.88 290 LEU A O 1
ATOM 2398 N N . ASN A 1 291 ? 4.159 -6.199 0.476 1.00 83.44 291 ASN A N 1
ATOM 2399 C CA . ASN A 1 291 ? 3.825 -5.329 -0.647 1.00 83.44 291 ASN A CA 1
ATOM 2400 C C . ASN A 1 291 ? 4.652 -4.037 -0.654 1.00 83.44 291 ASN A C 1
ATOM 2402 O O . ASN A 1 291 ? 5.171 -3.665 -1.710 1.00 83.44 291 ASN A O 1
ATOM 2406 N N . ASP A 1 292 ? 4.869 -3.423 0.509 1.00 84.19 292 ASP A N 1
ATOM 2407 C CA . ASP A 1 292 ? 5.719 -2.235 0.641 1.00 84.19 292 ASP A CA 1
ATOM 2408 C C . ASP A 1 292 ? 7.185 -2.534 0.279 1.00 84.19 292 ASP A C 1
ATOM 2410 O O . ASP A 1 292 ? 7.818 -1.766 -0.454 1.00 84.19 292 ASP A O 1
ATOM 2414 N N . ILE A 1 293 ? 7.712 -3.689 0.707 1.00 86.75 293 ILE A N 1
ATOM 2415 C CA . ILE A 1 293 ? 9.068 -4.152 0.363 1.00 86.75 293 ILE A CA 1
ATOM 2416 C C . ILE A 1 293 ? 9.204 -4.367 -1.150 1.00 86.75 293 ILE A C 1
ATOM 2418 O O . ILE A 1 293 ? 10.163 -3.893 -1.764 1.00 86.75 293 ILE A O 1
ATOM 2422 N N . ARG A 1 294 ? 8.243 -5.052 -1.784 1.00 90.69 294 ARG A N 1
ATOM 2423 C CA . ARG A 1 294 ? 8.258 -5.304 -3.239 1.00 90.69 294 ARG A CA 1
ATOM 2424 C C . ARG A 1 294 ? 8.219 -4.007 -4.039 1.00 90.69 294 ARG A C 1
ATOM 2426 O O . ARG A 1 294 ? 9.004 -3.840 -4.975 1.00 90.69 294 ARG A O 1
ATOM 2433 N N . GLN A 1 295 ? 7.344 -3.077 -3.654 1.00 88.06 295 GLN A N 1
ATOM 2434 C CA . GLN A 1 295 ? 7.264 -1.752 -4.269 1.00 88.06 295 GLN A CA 1
ATOM 2435 C C . GLN A 1 295 ? 8.570 -0.965 -4.089 1.00 88.06 295 GLN A C 1
ATOM 2437 O O . GLN A 1 295 ? 9.027 -0.282 -5.011 1.00 88.06 295 GLN A O 1
ATOM 2442 N N . GLY A 1 296 ? 9.208 -1.106 -2.931 1.00 86.75 296 GLY A N 1
ATOM 2443 C CA . GLY A 1 296 ? 10.520 -0.550 -2.647 1.00 86.75 296 GLY A CA 1
ATOM 2444 C C . GLY A 1 296 ? 11.631 -1.047 -3.550 1.00 86.75 296 GLY A C 1
ATOM 2445 O O . GLY A 1 296 ? 12.334 -0.250 -4.166 1.00 86.75 296 GLY A O 1
ATOM 2446 N N . ILE A 1 297 ? 11.754 -2.369 -3.673 1.00 89.62 297 ILE A N 1
ATOM 2447 C CA . ILE A 1 297 ? 12.749 -3.020 -4.534 1.00 89.62 297 ILE A CA 1
ATOM 2448 C C . ILE A 1 297 ? 12.592 -2.548 -5.986 1.00 89.62 297 ILE A C 1
ATOM 2450 O O . ILE A 1 297 ? 13.581 -2.199 -6.635 1.00 89.62 297 ILE A O 1
ATOM 2454 N N . PHE A 1 298 ? 11.355 -2.481 -6.489 1.00 91.44 298 PHE A N 1
ATOM 2455 C CA . PHE A 1 298 ? 11.080 -1.928 -7.816 1.00 91.44 298 PHE A CA 1
ATOM 2456 C C . PHE A 1 298 ? 11.505 -0.457 -7.926 1.00 91.44 298 PHE A C 1
ATOM 2458 O O . PHE A 1 298 ? 12.187 -0.089 -8.880 1.00 91.44 298 PHE A O 1
ATOM 2465 N N . SER A 1 299 ? 11.171 0.370 -6.933 1.00 86.94 299 SER A N 1
ATOM 2466 C CA . SER A 1 299 ? 11.520 1.797 -6.922 1.00 86.94 299 SER A CA 1
ATOM 2467 C C . SER A 1 299 ? 13.035 2.028 -6.933 1.00 86.94 299 SER A C 1
ATOM 2469 O O . SER A 1 299 ? 13.521 2.869 -7.690 1.00 86.94 299 SER A O 1
ATOM 2471 N N . ILE A 1 300 ? 13.800 1.245 -6.161 1.00 86.38 300 ILE A N 1
ATOM 2472 C CA . ILE A 1 300 ? 15.271 1.278 -6.175 1.00 86.38 300 ILE A CA 1
ATOM 2473 C C . ILE A 1 300 ? 15.786 0.952 -7.579 1.00 86.38 300 ILE A C 1
ATOM 2475 O O . ILE A 1 300 ? 16.566 1.719 -8.143 1.00 86.38 300 ILE A O 1
ATOM 2479 N N . ALA A 1 301 ? 15.322 -0.156 -8.167 1.00 88.62 301 ALA A N 1
ATOM 2480 C CA . ALA A 1 301 ? 15.746 -0.584 -9.498 1.00 88.62 301 ALA A CA 1
ATOM 2481 C C . ALA A 1 301 ? 15.418 0.461 -10.578 1.00 88.62 301 ALA A C 1
ATOM 2483 O O . ALA A 1 301 ? 16.241 0.727 -11.455 1.00 88.62 301 ALA A O 1
ATOM 2484 N N . LEU A 1 302 ? 14.242 1.084 -10.493 1.00 87.88 302 LEU A N 1
ATOM 2485 C CA . LEU A 1 302 ? 13.782 2.115 -11.418 1.00 87.88 302 LEU A CA 1
ATOM 2486 C C . LEU A 1 302 ? 14.644 3.384 -11.340 1.00 87.88 302 LEU A C 1
ATOM 2488 O O . LEU A 1 302 ? 15.104 3.885 -12.368 1.00 87.88 302 LEU A O 1
ATOM 2492 N N . LEU A 1 303 ? 14.916 3.878 -10.131 1.00 84.44 303 LEU A N 1
ATOM 2493 C CA . LEU A 1 303 ? 15.779 5.043 -9.915 1.00 84.44 303 LEU A CA 1
ATOM 2494 C C . LEU A 1 303 ? 17.225 4.759 -10.353 1.00 84.44 303 LEU A C 1
ATOM 2496 O O . LEU A 1 303 ? 17.868 5.595 -10.997 1.00 84.44 303 LEU A O 1
ATOM 2500 N N . SER A 1 304 ? 17.747 3.565 -10.074 1.00 83.81 304 SER A N 1
ATOM 2501 C CA . SER A 1 304 ? 19.065 3.164 -10.572 1.00 83.81 304 SER A CA 1
ATOM 2502 C C . SER A 1 304 ? 19.104 3.102 -12.102 1.00 83.81 304 SER A C 1
ATOM 2504 O O . SER A 1 304 ? 20.053 3.604 -12.708 1.00 83.81 304 SER A O 1
ATOM 2506 N N . PHE A 1 305 ? 18.063 2.560 -12.741 1.00 86.19 305 PHE A N 1
ATOM 2507 C CA . PHE A 1 305 ? 17.953 2.521 -14.198 1.00 86.19 305 PHE A CA 1
ATOM 2508 C C . PHE A 1 305 ? 17.986 3.919 -14.818 1.00 86.19 305 PHE A C 1
ATOM 2510 O O . PHE A 1 305 ? 18.761 4.134 -15.749 1.00 86.19 305 PHE A O 1
ATOM 2517 N N . PHE A 1 306 ? 17.220 4.880 -14.293 1.00 82.81 306 PHE A N 1
ATOM 2518 C CA . PHE A 1 306 ? 17.210 6.245 -14.828 1.00 82.81 306 PHE A CA 1
ATOM 2519 C C . PHE A 1 306 ? 18.583 6.900 -14.803 1.00 82.81 306 PHE A C 1
ATOM 2521 O O . PHE A 1 306 ? 19.013 7.481 -15.800 1.00 82.81 306 PHE A O 1
ATOM 2528 N N . LEU A 1 307 ? 19.292 6.774 -13.684 1.00 77.94 307 LEU A N 1
ATOM 2529 C CA . LEU A 1 307 ? 20.612 7.369 -13.532 1.00 77.94 307 LEU A CA 1
ATOM 2530 C C . LEU A 1 307 ? 21.612 6.740 -14.503 1.00 77.94 307 LEU A C 1
ATOM 2532 O O . LEU A 1 307 ? 22.325 7.457 -15.208 1.00 77.94 307 LEU A O 1
ATOM 2536 N N . ILE A 1 308 ? 21.637 5.409 -14.582 1.00 78.44 308 ILE A N 1
ATOM 2537 C CA . ILE A 1 308 ? 22.568 4.697 -15.461 1.00 78.44 308 ILE A CA 1
ATOM 2538 C C . ILE A 1 308 ? 22.245 4.972 -16.932 1.00 78.44 308 ILE A C 1
ATOM 2540 O O . ILE A 1 308 ? 23.157 5.156 -17.737 1.00 78.44 308 ILE A O 1
ATOM 2544 N N . PHE A 1 309 ? 20.963 5.065 -17.280 1.00 78.06 309 PHE A N 1
ATOM 2545 C CA . PHE A 1 309 ? 20.525 5.424 -18.620 1.00 78.06 309 PHE A CA 1
ATOM 2546 C C . PHE A 1 309 ? 20.987 6.839 -19.000 1.00 78.06 309 PHE A C 1
ATOM 2548 O O . PHE A 1 309 ? 21.658 7.015 -20.014 1.00 78.06 309 PHE A O 1
ATOM 2555 N N . ILE A 1 310 ? 20.729 7.839 -18.154 1.00 74.88 310 ILE A N 1
ATOM 2556 C CA . ILE A 1 310 ? 21.185 9.228 -18.341 1.00 74.88 310 ILE A CA 1
ATOM 2557 C C . ILE A 1 310 ? 22.718 9.300 -18.460 1.00 74.88 310 ILE A C 1
ATOM 2559 O O . ILE A 1 310 ? 23.259 9.991 -19.328 1.00 74.88 310 ILE A O 1
ATOM 2563 N N . TYR A 1 311 ? 23.441 8.563 -17.620 1.00 73.12 311 TYR A N 1
ATOM 2564 C CA . TYR A 1 311 ? 24.899 8.505 -17.675 1.00 73.12 311 TYR A CA 1
ATOM 2565 C C . TYR A 1 311 ? 25.400 7.902 -18.994 1.00 73.12 311 TYR A C 1
ATOM 2567 O O . TYR A 1 311 ? 26.266 8.489 -19.646 1.00 73.12 311 TYR A O 1
ATOM 2575 N N . HIS A 1 312 ? 24.808 6.784 -19.430 1.00 71.56 312 HIS A N 1
ATOM 2576 C CA . HIS A 1 312 ? 25.132 6.131 -20.700 1.00 71.56 312 HIS A CA 1
ATOM 2577 C C . HIS A 1 312 ? 24.957 7.073 -21.900 1.00 71.56 312 HIS A C 1
ATOM 2579 O O . HIS A 1 312 ? 25.732 7.021 -22.849 1.00 71.56 312 HIS A O 1
ATOM 2585 N N . LEU A 1 313 ? 23.982 7.978 -21.840 1.00 69.31 313 LEU A N 1
ATOM 2586 C CA . LEU A 1 313 ? 23.726 8.973 -22.886 1.00 69.31 313 LEU A CA 1
ATOM 2587 C C . LEU A 1 313 ? 24.697 10.160 -22.862 1.00 69.31 313 LEU A C 1
ATOM 2589 O O . LEU A 1 313 ? 24.953 10.797 -23.889 1.00 69.31 313 LEU A O 1
ATOM 2593 N N . THR A 1 314 ? 25.238 10.483 -21.689 1.00 63.88 314 THR A N 1
ATOM 2594 C CA . THR A 1 314 ? 26.111 11.649 -21.511 1.00 63.88 314 THR A CA 1
ATOM 2595 C C . THR A 1 314 ? 27.500 11.387 -22.099 1.00 63.88 314 THR A C 1
ATOM 2597 O O . THR A 1 314 ? 28.073 12.280 -22.728 1.00 63.88 314 THR A O 1
ATOM 2600 N N . ILE A 1 315 ? 28.019 10.159 -21.991 1.00 62.97 315 ILE A N 1
ATOM 2601 C CA . ILE A 1 315 ? 29.392 9.807 -22.389 1.00 62.97 315 ILE A CA 1
ATOM 2602 C C . ILE A 1 315 ? 29.406 9.114 -23.765 1.00 62.97 315 ILE A C 1
ATOM 2604 O O . ILE A 1 315 ? 28.919 7.992 -23.884 1.00 62.97 315 ILE A O 1
ATOM 2608 N N . PRO A 1 316 ? 29.969 9.733 -24.822 1.00 51.53 316 PRO A N 1
ATOM 2609 C CA . PRO A 1 316 ? 30.154 9.063 -26.104 1.00 51.53 316 PRO A CA 1
ATOM 2610 C C . PRO A 1 316 ? 31.376 8.122 -26.067 1.00 51.53 316 PRO A C 1
ATOM 2612 O O . PRO A 1 316 ? 32.478 8.549 -25.757 1.00 51.53 316 PRO A O 1
ATOM 2615 N N . ASN A 1 317 ? 31.138 6.846 -26.392 1.00 48.31 317 ASN A N 1
ATOM 2616 C CA . ASN A 1 317 ? 32.059 5.771 -26.806 1.00 48.31 317 ASN A CA 1
ATOM 2617 C C . ASN A 1 317 ? 33.495 5.663 -26.216 1.00 48.31 317 ASN A C 1
ATOM 2619 O O . ASN A 1 317 ? 34.392 6.442 -26.509 1.00 48.31 317 ASN A O 1
ATOM 2623 N N . TYR A 1 318 ? 33.725 4.479 -25.626 1.00 44.75 318 TYR A N 1
ATOM 2624 C CA . TYR A 1 318 ? 34.893 3.582 -25.774 1.00 44.75 318 TYR A CA 1
ATOM 2625 C C . TYR A 1 318 ? 36.002 3.506 -24.713 1.00 44.75 318 TYR A C 1
ATOM 2627 O O . TYR A 1 318 ? 36.713 2.508 -24.712 1.00 44.75 318 TYR A O 1
ATOM 2635 N N . TYR A 1 319 ? 36.121 4.413 -23.746 1.00 39.66 319 TYR A N 1
ATOM 2636 C CA . TYR A 1 319 ? 37.141 4.261 -22.693 1.00 39.66 319 TYR A CA 1
ATOM 2637 C C . TYR A 1 319 ? 36.579 4.599 -21.315 1.00 39.66 319 TYR A C 1
ATOM 2639 O O . TYR A 1 319 ? 36.623 5.746 -20.895 1.00 39.66 319 TYR A O 1
ATOM 2647 N N . HIS A 1 320 ? 35.988 3.591 -20.662 1.00 46.84 320 HIS A N 1
ATOM 2648 C CA . HIS A 1 320 ? 36.215 3.165 -19.266 1.00 46.84 320 HIS A CA 1
ATOM 2649 C C . HIS A 1 320 ? 34.979 2.391 -18.760 1.00 46.84 320 HIS A C 1
ATOM 2651 O O . HIS A 1 320 ? 34.107 2.945 -18.089 1.00 46.84 320 HIS A O 1
ATOM 2657 N N . SER A 1 321 ? 34.874 1.093 -19.079 1.00 52.69 321 SER A N 1
ATOM 2658 C CA . SER A 1 321 ? 33.788 0.251 -18.543 1.00 52.69 321 SER A CA 1
ATOM 2659 C C . SER A 1 321 ? 33.842 0.154 -17.012 1.00 52.69 321 SER A C 1
ATOM 2661 O O . SER A 1 321 ? 32.800 0.058 -16.369 1.00 52.69 321 SER A O 1
ATOM 2663 N N . ASN A 1 322 ? 35.042 0.270 -16.429 1.00 53.31 322 ASN A N 1
ATOM 2664 C CA . ASN A 1 322 ? 35.253 0.161 -14.984 1.00 53.31 322 ASN A CA 1
ATOM 2665 C C . ASN A 1 322 ? 34.657 1.346 -14.201 1.00 53.31 322 ASN A C 1
ATOM 2667 O O . ASN A 1 322 ? 34.216 1.168 -13.069 1.00 53.31 322 ASN A O 1
ATOM 2671 N N . ASN A 1 323 ? 34.560 2.540 -14.804 1.00 59.78 323 ASN A N 1
ATOM 2672 C CA . ASN A 1 323 ? 33.984 3.709 -14.127 1.00 59.78 323 ASN A CA 1
ATOM 2673 C C . ASN A 1 323 ? 32.460 3.608 -14.077 1.00 59.78 323 ASN A C 1
ATOM 2675 O O . ASN A 1 323 ? 31.861 3.968 -13.071 1.00 59.78 323 ASN A O 1
ATOM 2679 N N . LEU A 1 324 ? 31.823 3.080 -15.127 1.00 61.38 324 LEU A N 1
ATOM 2680 C CA . LEU A 1 324 ? 30.371 2.884 -15.159 1.00 61.38 324 LEU A CA 1
ATOM 2681 C C . LEU A 1 324 ? 29.912 1.909 -14.067 1.00 61.38 324 LEU A C 1
ATOM 2683 O O . LEU A 1 324 ? 28.899 2.146 -13.412 1.00 61.38 324 LEU A O 1
ATOM 2687 N N . GLU A 1 325 ? 30.679 0.841 -13.849 1.00 63.88 325 GLU A N 1
ATOM 2688 C CA . GLU A 1 325 ? 30.417 -0.125 -12.785 1.00 63.88 325 GLU A CA 1
ATOM 2689 C C . GLU A 1 325 ? 30.626 0.492 -11.395 1.00 63.88 325 GLU A C 1
ATOM 2691 O O . GLU A 1 325 ? 29.784 0.319 -10.514 1.00 63.88 325 GLU A O 1
ATOM 2696 N N . TYR A 1 326 ? 31.689 1.281 -11.212 1.00 66.25 326 TYR A N 1
ATOM 2697 C CA . TYR A 1 326 ? 31.956 1.992 -9.960 1.00 66.25 326 TYR A CA 1
ATOM 2698 C C . TYR A 1 326 ? 30.870 3.029 -9.621 1.00 66.25 326 TYR A C 1
ATOM 2700 O O . TYR A 1 326 ? 30.301 2.993 -8.528 1.00 66.25 326 TYR A O 1
ATOM 2708 N N . TYR A 1 327 ? 30.512 3.906 -10.568 1.00 65.31 327 TYR A N 1
ATOM 2709 C CA . TYR A 1 327 ? 29.431 4.881 -10.391 1.00 65.31 327 TYR A CA 1
ATOM 2710 C C . TYR A 1 327 ? 28.079 4.180 -10.183 1.00 65.31 327 TYR A C 1
ATOM 2712 O O . TYR A 1 327 ? 27.329 4.552 -9.282 1.00 65.31 327 TYR A O 1
ATOM 2720 N N . GLY A 1 328 ? 27.782 3.124 -10.948 1.00 66.12 328 GLY A N 1
ATOM 2721 C CA . GLY A 1 328 ? 26.566 2.324 -10.779 1.00 66.12 328 GLY A CA 1
ATOM 2722 C C . GLY A 1 328 ? 26.446 1.712 -9.380 1.00 66.12 328 GLY A C 1
ATOM 2723 O O . GLY A 1 328 ? 25.387 1.813 -8.764 1.00 66.12 328 GLY A O 1
ATOM 2724 N N . ARG A 1 329 ? 27.537 1.149 -8.842 1.00 69.62 329 ARG A N 1
ATOM 2725 C CA . ARG A 1 329 ? 27.584 0.572 -7.486 1.00 69.62 329 ARG A CA 1
ATOM 2726 C C . ARG A 1 329 ? 27.423 1.632 -6.393 1.00 69.62 329 ARG A C 1
ATOM 2728 O O . ARG A 1 329 ? 26.640 1.423 -5.470 1.00 69.62 329 ARG A O 1
ATOM 2735 N N . LEU A 1 330 ? 28.100 2.777 -6.512 1.00 69.69 330 LEU A N 1
ATOM 2736 C CA . LEU A 1 330 ? 27.996 3.876 -5.543 1.00 69.69 330 LEU A CA 1
ATOM 2737 C C . LEU A 1 330 ? 26.568 4.443 -5.477 1.00 69.69 330 LEU A C 1
ATOM 2739 O O . LEU A 1 330 ? 26.026 4.665 -4.395 1.00 69.69 330 LEU A O 1
ATOM 2743 N N . HIS A 1 331 ? 25.933 4.643 -6.633 1.00 70.00 331 HIS A N 1
ATOM 2744 C CA . HIS A 1 331 ? 24.573 5.174 -6.696 1.00 70.00 331 HIS A CA 1
ATOM 2745 C C . HIS A 1 331 ? 23.518 4.150 -6.278 1.00 70.00 331 HIS A C 1
ATOM 2747 O O . HIS A 1 331 ? 22.557 4.523 -5.609 1.00 70.00 331 HIS A O 1
ATOM 2753 N N . LEU A 1 332 ? 23.705 2.866 -6.603 1.00 77.62 332 LEU A N 1
ATOM 2754 C CA . LEU A 1 332 ? 22.868 1.796 -6.061 1.00 77.62 332 LEU A CA 1
ATOM 2755 C C . LEU A 1 332 ? 22.958 1.766 -4.527 1.00 77.62 332 LEU A C 1
ATOM 2757 O O . LEU A 1 332 ? 21.930 1.666 -3.864 1.00 77.62 332 LEU A O 1
ATOM 2761 N N . GLY A 1 333 ? 24.155 1.956 -3.962 1.00 77.56 333 GLY A N 1
ATOM 2762 C CA . GLY A 1 333 ? 24.363 2.142 -2.524 1.00 77.56 333 GLY A CA 1
ATOM 2763 C C . GLY A 1 333 ? 23.583 3.334 -1.959 1.00 77.56 333 GLY A C 1
ATOM 2764 O O . GLY A 1 333 ? 22.832 3.184 -1.004 1.00 77.56 333 GLY A O 1
ATOM 2765 N N . ALA A 1 334 ? 23.670 4.511 -2.581 1.00 74.50 334 ALA A N 1
ATOM 2766 C CA . ALA A 1 334 ? 22.942 5.696 -2.115 1.00 74.50 334 ALA A CA 1
ATOM 2767 C C . ALA A 1 334 ? 21.408 5.528 -2.166 1.00 74.50 334 ALA A C 1
ATOM 2769 O O . ALA A 1 334 ? 20.712 5.911 -1.227 1.00 74.50 334 ALA A O 1
ATOM 2770 N N . VAL A 1 335 ? 20.877 4.930 -3.240 1.00 79.88 335 VAL A N 1
ATOM 2771 C CA . VAL A 1 335 ? 19.431 4.691 -3.400 1.00 79.88 335 VAL A CA 1
ATOM 2772 C C . VAL A 1 335 ? 18.938 3.611 -2.432 1.00 79.88 335 VAL A C 1
ATOM 2774 O O . VAL A 1 335 ? 17.882 3.775 -1.824 1.00 79.88 335 VAL A O 1
ATOM 2777 N N . THR A 1 336 ? 19.706 2.536 -2.232 1.00 79.31 336 THR A N 1
ATOM 2778 C CA . THR A 1 336 ? 19.372 1.488 -1.250 1.00 79.31 336 THR A CA 1
ATOM 2779 C C . THR A 1 336 ? 19.410 2.018 0.181 1.00 79.31 336 THR A C 1
ATOM 2781 O O . THR A 1 336 ? 18.479 1.754 0.935 1.00 79.31 336 THR A O 1
ATOM 2784 N N . ILE A 1 337 ? 20.404 2.838 0.540 1.00 79.44 337 ILE A N 1
ATOM 2785 C CA . ILE A 1 337 ? 20.474 3.516 1.846 1.00 79.44 337 ILE A CA 1
ATOM 2786 C C . ILE A 1 337 ? 19.288 4.474 2.034 1.00 79.44 337 ILE A C 1
ATOM 2788 O O . ILE A 1 337 ? 18.687 4.498 3.105 1.00 79.44 337 ILE A O 1
ATOM 2792 N N . GLY A 1 338 ? 18.916 5.234 0.999 1.00 76.06 338 GLY A N 1
ATOM 2793 C CA . GLY A 1 338 ? 17.748 6.119 1.038 1.00 76.06 338 GLY A CA 1
ATOM 2794 C C . GLY A 1 338 ? 16.424 5.373 1.220 1.00 76.06 338 GLY A C 1
ATOM 2795 O O . GLY A 1 338 ? 15.543 5.842 1.933 1.00 76.06 338 GLY A O 1
ATOM 2796 N N . TYR A 1 339 ? 16.282 4.188 0.627 1.00 79.50 339 TYR A N 1
ATOM 2797 C CA . TYR A 1 339 ? 15.101 3.356 0.841 1.00 79.50 339 TYR A CA 1
ATOM 2798 C C . TYR A 1 339 ? 15.102 2.680 2.223 1.00 79.50 339 TYR A C 1
ATOM 2800 O O . TYR A 1 339 ? 14.079 2.663 2.904 1.00 79.50 339 TYR A O 1
ATOM 2808 N N . LEU A 1 340 ? 16.252 2.179 2.683 1.00 78.38 340 LEU A N 1
ATOM 2809 C CA . LEU A 1 340 ? 16.390 1.614 4.029 1.00 78.38 340 LEU A CA 1
ATOM 2810 C C . LEU A 1 340 ? 16.111 2.659 5.119 1.00 78.38 340 LEU A C 1
ATOM 2812 O O . LEU A 1 340 ? 15.531 2.321 6.147 1.00 78.38 340 LEU A O 1
ATOM 2816 N N . SER A 1 341 ? 16.456 3.933 4.902 1.00 74.88 341 SER A N 1
ATOM 2817 C CA . SER A 1 341 ? 16.137 5.001 5.858 1.00 74.88 341 SER A CA 1
ATOM 2818 C C . SER A 1 341 ? 14.645 5.348 5.901 1.00 74.88 341 SER A C 1
ATOM 2820 O O . SER A 1 341 ? 14.140 5.636 6.988 1.00 74.88 341 SER A O 1
ATOM 2822 N N . LEU A 1 342 ? 13.920 5.244 4.775 1.00 72.12 342 LEU A N 1
ATOM 2823 C CA . LEU A 1 342 ? 12.449 5.304 4.762 1.00 72.12 342 LEU A CA 1
ATOM 2824 C C . LEU A 1 342 ? 11.839 4.153 5.563 1.00 72.12 342 LEU A C 1
ATOM 2826 O O . LEU A 1 342 ? 10.898 4.367 6.322 1.00 72.12 342 LEU A O 1
ATOM 2830 N N . PHE A 1 343 ? 12.399 2.952 5.414 1.00 68.69 343 PHE A N 1
ATOM 2831 C CA . PHE A 1 343 ? 11.944 1.767 6.134 1.00 68.69 343 PHE A CA 1
ATOM 2832 C C . PHE A 1 343 ? 12.187 1.877 7.652 1.00 68.69 343 PHE A C 1
ATOM 2834 O O . PHE A 1 343 ? 11.345 1.467 8.442 1.00 68.69 343 PHE A O 1
ATOM 2841 N N . ILE A 1 344 ? 13.297 2.496 8.074 1.00 71.44 344 ILE A N 1
ATOM 2842 C CA . ILE A 1 344 ? 13.681 2.687 9.489 1.00 71.44 344 ILE A CA 1
ATOM 2843 C C . ILE A 1 344 ? 13.089 4.002 10.074 1.00 71.44 344 ILE A C 1
ATOM 2845 O O . ILE A 1 344 ? 13.639 4.602 10.990 1.00 71.44 344 ILE A O 1
ATOM 2849 N N . PHE A 1 345 ? 11.946 4.477 9.555 1.00 64.19 345 PHE A N 1
ATOM 2850 C CA . PHE A 1 345 ? 11.201 5.670 10.017 1.00 64.19 345 PHE A CA 1
ATOM 2851 C C . PHE A 1 345 ? 11.987 7.003 10.076 1.00 64.19 345 PHE A C 1
ATOM 2853 O O . PHE A 1 345 ? 11.509 7.979 10.655 1.00 64.19 345 PHE A O 1
ATOM 2860 N N . ASN A 1 346 ? 13.147 7.122 9.421 1.00 69.81 346 ASN A N 1
ATOM 2861 C CA . ASN A 1 346 ? 13.913 8.373 9.365 1.00 69.81 346 ASN A CA 1
ATOM 2862 C C . ASN A 1 346 ? 13.592 9.168 8.092 1.00 69.81 346 ASN A C 1
ATOM 2864 O O . ASN A 1 346 ? 14.415 9.321 7.185 1.00 69.81 346 ASN A O 1
ATOM 2868 N N . VAL A 1 347 ? 12.377 9.727 8.056 1.00 74.44 347 VAL A N 1
ATOM 2869 C CA . VAL A 1 347 ? 11.848 10.503 6.918 1.00 74.44 347 VAL A CA 1
ATOM 2870 C C . VAL A 1 347 ? 12.772 11.663 6.531 1.00 74.44 347 VAL A C 1
ATOM 2872 O O . VAL A 1 347 ? 12.973 11.919 5.347 1.00 74.44 347 VAL A O 1
ATOM 2875 N N . ILE A 1 348 ? 13.391 12.335 7.507 1.00 77.50 348 ILE A N 1
ATOM 2876 C CA . ILE A 1 348 ? 14.282 13.481 7.257 1.00 77.50 348 ILE A CA 1
ATOM 2877 C C . ILE A 1 348 ? 15.502 13.063 6.424 1.00 77.50 348 ILE A C 1
ATOM 2879 O O . ILE A 1 348 ? 15.812 13.700 5.418 1.00 77.50 348 ILE A O 1
ATOM 2883 N N . ILE A 1 349 ? 16.170 11.969 6.805 1.00 77.81 349 ILE A N 1
ATOM 2884 C CA . ILE A 1 349 ? 17.357 11.465 6.097 1.00 77.81 349 ILE A CA 1
ATOM 2885 C C . ILE A 1 349 ? 16.981 11.058 4.670 1.00 77.81 349 ILE A C 1
ATOM 2887 O O . ILE A 1 349 ? 17.688 11.396 3.720 1.00 77.81 349 ILE A O 1
ATOM 2891 N N . ALA A 1 350 ? 15.845 10.381 4.507 1.00 74.50 350 ALA A N 1
ATOM 2892 C CA . ALA A 1 350 ? 15.343 9.996 3.197 1.00 74.50 350 ALA A CA 1
ATOM 2893 C C . ALA A 1 350 ? 15.068 11.203 2.286 1.00 74.50 350 ALA A C 1
ATOM 2895 O O . ALA A 1 350 ? 15.468 11.192 1.122 1.00 74.50 350 ALA A O 1
ATOM 2896 N N . VAL A 1 351 ? 14.440 12.263 2.810 1.00 78.81 351 VAL A N 1
ATOM 2897 C CA . VAL A 1 351 ? 14.163 13.498 2.056 1.00 78.81 351 VAL A CA 1
ATOM 2898 C C . VAL A 1 351 ? 15.459 14.187 1.625 1.00 78.81 351 VAL A C 1
ATOM 2900 O O . VAL A 1 351 ? 15.570 14.610 0.474 1.00 78.81 351 VAL A O 1
ATOM 2903 N N . ILE A 1 352 ? 16.463 14.252 2.504 1.00 82.81 352 ILE A N 1
ATOM 2904 C CA . ILE A 1 352 ? 17.774 14.833 2.179 1.00 82.81 352 ILE A CA 1
ATOM 2905 C C . ILE A 1 352 ? 18.449 14.042 1.048 1.00 82.81 352 ILE A C 1
ATOM 2907 O O . ILE A 1 352 ? 18.882 14.630 0.054 1.00 82.81 352 ILE A O 1
ATOM 2911 N N . LEU A 1 353 ? 18.496 12.709 1.154 1.00 81.94 353 LEU A N 1
ATOM 2912 C CA . LEU A 1 353 ? 19.088 11.841 0.128 1.00 81.94 353 LEU A CA 1
ATOM 2913 C C . LEU A 1 353 ? 18.339 11.930 -1.210 1.00 81.94 353 LEU A C 1
ATOM 2915 O O . LEU A 1 353 ? 18.972 12.002 -2.266 1.00 81.94 353 LEU A O 1
ATOM 2919 N N . ALA A 1 354 ? 17.006 11.992 -1.176 1.00 78.81 354 ALA A N 1
ATOM 2920 C CA . ALA A 1 354 ? 16.185 12.208 -2.363 1.00 78.81 354 ALA A CA 1
ATOM 2921 C C . ALA A 1 354 ? 16.467 13.574 -3.014 1.00 78.81 354 ALA A C 1
ATOM 2923 O O . ALA A 1 354 ? 16.576 13.660 -4.239 1.00 78.81 354 ALA A O 1
ATOM 2924 N N . GLY A 1 355 ? 16.654 14.629 -2.212 1.00 81.06 355 GLY A N 1
ATOM 2925 C CA . GLY A 1 355 ? 17.039 15.959 -2.687 1.00 81.06 355 GLY A CA 1
ATOM 2926 C C . GLY A 1 355 ? 18.398 15.968 -3.394 1.00 81.06 355 GLY A C 1
ATOM 2927 O O . GLY A 1 355 ? 18.518 16.503 -4.501 1.00 81.06 355 GLY A O 1
ATOM 2928 N N . PHE A 1 356 ? 19.408 15.312 -2.811 1.00 83.38 356 PHE A N 1
ATOM 2929 C CA . PHE A 1 356 ? 20.718 15.141 -3.453 1.00 83.38 356 PHE A CA 1
ATOM 2930 C C . PHE A 1 356 ? 20.617 14.373 -4.776 1.00 83.38 356 PHE A C 1
ATOM 2932 O O . PHE A 1 356 ? 21.198 14.791 -5.781 1.00 83.38 356 PHE A O 1
ATOM 2939 N N . TYR A 1 357 ? 19.844 13.286 -4.799 1.00 82.38 357 TYR A N 1
ATOM 2940 C CA . TYR A 1 357 ? 19.614 12.494 -6.004 1.00 82.38 357 TYR A CA 1
ATOM 2941 C C . TYR A 1 357 ? 18.927 13.311 -7.114 1.00 82.38 357 TYR A C 1
ATOM 2943 O O . TYR A 1 357 ? 19.372 13.294 -8.264 1.00 82.38 357 TYR A O 1
ATOM 2951 N N . LEU A 1 358 ? 17.893 14.089 -6.774 1.00 81.44 358 LEU A N 1
ATOM 2952 C CA . LEU A 1 358 ? 17.181 14.944 -7.727 1.00 81.44 358 LEU A CA 1
ATOM 2953 C C . LEU A 1 358 ? 18.097 16.028 -8.309 1.00 81.44 358 LEU A C 1
ATOM 2955 O O . LEU A 1 358 ? 18.130 16.219 -9.525 1.00 81.44 358 LEU A O 1
ATOM 2959 N N . SER A 1 359 ? 18.874 16.708 -7.461 1.00 81.56 359 SER A N 1
ATOM 2960 C CA . SER A 1 359 ? 19.852 17.717 -7.893 1.00 81.56 359 SER A CA 1
ATOM 2961 C C . SER A 1 359 ? 20.861 17.134 -8.890 1.00 81.56 359 SER A C 1
ATOM 2963 O O . SER A 1 359 ? 21.135 17.727 -9.940 1.00 81.56 359 SER A O 1
ATOM 2965 N N . PHE A 1 360 ? 21.351 15.921 -8.618 1.00 80.38 360 PHE A N 1
ATOM 2966 C CA . PHE A 1 360 ? 22.266 15.213 -9.507 1.00 80.38 360 PHE A CA 1
ATOM 2967 C C . PHE A 1 360 ? 21.629 14.881 -10.864 1.00 80.38 360 PHE A C 1
ATOM 2969 O O . PHE A 1 360 ? 22.227 15.166 -11.906 1.00 80.38 360 PHE A O 1
ATOM 2976 N N . ILE A 1 361 ? 20.400 14.347 -10.876 1.00 77.56 361 ILE A N 1
ATOM 2977 C CA . ILE A 1 361 ? 19.660 14.092 -12.121 1.00 77.56 361 ILE A CA 1
ATOM 2978 C C . ILE A 1 361 ? 19.472 15.378 -12.922 1.00 77.56 361 ILE A C 1
ATOM 2980 O O . ILE A 1 361 ? 19.746 15.387 -14.120 1.00 77.56 361 ILE A O 1
ATOM 2984 N N . LEU A 1 362 ? 19.052 16.473 -12.285 1.00 81.81 362 LEU A N 1
ATOM 2985 C CA . LEU A 1 362 ? 18.846 17.752 -12.968 1.00 81.81 362 LEU A CA 1
ATOM 2986 C C . LEU A 1 362 ? 20.145 18.282 -13.586 1.00 81.81 362 LEU A C 1
ATOM 2988 O O . LEU A 1 362 ? 20.137 18.770 -14.717 1.00 81.81 362 LEU A O 1
ATOM 2992 N N . CYS A 1 363 ? 21.272 18.147 -12.883 1.00 82.25 363 CYS A N 1
ATOM 2993 C CA . CYS A 1 363 ? 22.591 18.488 -13.413 1.00 82.25 363 CYS A CA 1
ATOM 2994 C C . CYS A 1 363 ? 22.940 17.648 -14.652 1.00 82.25 363 CYS A C 1
ATOM 2996 O O . CYS A 1 363 ? 23.370 18.189 -15.674 1.00 82.25 363 CYS A O 1
ATOM 2998 N N . MET A 1 364 ? 22.703 16.336 -14.602 1.00 75.12 364 MET A N 1
ATOM 2999 C CA . MET A 1 364 ? 22.968 15.440 -15.728 1.00 75.12 364 MET A CA 1
ATOM 3000 C C . MET A 1 364 ? 22.040 15.705 -16.920 1.00 75.12 364 MET A C 1
ATOM 3002 O O . MET A 1 364 ? 22.511 15.764 -18.054 1.00 75.12 364 MET A O 1
ATOM 3006 N N . ILE A 1 365 ? 20.750 15.959 -16.685 1.00 75.94 365 ILE A N 1
ATOM 3007 C CA . ILE A 1 365 ? 19.806 16.364 -17.736 1.00 75.94 365 ILE A CA 1
ATOM 3008 C C . ILE A 1 365 ? 20.264 17.676 -18.380 1.00 75.94 365 ILE A C 1
ATOM 3010 O O . ILE A 1 365 ? 20.298 17.760 -19.604 1.00 75.94 365 ILE A O 1
ATOM 3014 N N . ARG A 1 366 ? 20.688 18.679 -17.594 1.00 79.81 366 ARG A N 1
ATOM 3015 C CA . ARG A 1 366 ? 21.257 19.927 -18.135 1.00 79.81 366 ARG A CA 1
ATOM 3016 C C . ARG A 1 366 ? 22.466 19.656 -19.027 1.00 79.81 366 ARG A C 1
ATOM 3018 O O . ARG A 1 366 ? 22.523 20.193 -20.129 1.00 79.81 366 ARG A O 1
ATOM 3025 N N . LYS A 1 367 ? 23.394 18.791 -18.602 1.00 77.44 367 LYS A N 1
ATOM 3026 C CA . LYS A 1 367 ? 24.553 18.391 -19.420 1.00 77.44 367 LYS A CA 1
ATOM 3027 C C . LYS A 1 367 ? 24.129 17.740 -20.737 1.00 77.44 367 LYS A C 1
ATOM 3029 O O . LYS A 1 367 ? 24.665 18.099 -21.782 1.00 77.44 367 LYS A O 1
ATOM 3034 N N . ILE A 1 368 ? 23.147 16.837 -20.703 1.00 72.88 368 ILE A N 1
ATOM 3035 C CA . ILE A 1 368 ? 22.594 16.206 -21.909 1.00 72.88 368 ILE A CA 1
ATOM 3036 C C . ILE A 1 368 ? 21.941 17.251 -22.815 1.00 72.88 368 ILE A C 1
ATOM 3038 O O . ILE A 1 368 ? 22.222 17.264 -24.006 1.00 72.88 368 ILE A O 1
ATOM 3042 N N . LEU A 1 369 ? 21.113 18.151 -22.284 1.00 73.06 369 LEU A N 1
ATOM 3043 C CA . LEU A 1 369 ? 20.445 19.187 -23.079 1.00 73.06 369 LEU A CA 1
ATOM 3044 C C . LEU A 1 369 ? 21.449 20.141 -23.738 1.00 73.06 369 LEU A C 1
ATOM 3046 O O . LEU A 1 369 ? 21.304 20.448 -24.920 1.00 73.06 369 LEU A O 1
ATOM 3050 N N . ILE A 1 370 ? 22.494 20.555 -23.011 1.00 76.81 370 ILE A N 1
ATOM 3051 C CA . ILE A 1 370 ? 23.592 21.365 -23.560 1.00 76.81 370 ILE A CA 1
ATOM 3052 C C . ILE A 1 370 ? 24.310 20.593 -24.672 1.00 76.81 370 ILE A C 1
ATOM 3054 O O . ILE A 1 370 ? 24.534 21.143 -25.749 1.00 76.81 370 ILE A O 1
ATOM 3058 N N . LYS A 1 371 ? 24.619 19.309 -24.450 1.00 71.50 371 LYS A N 1
ATOM 3059 C CA . LYS A 1 371 ? 25.251 18.445 -25.455 1.00 71.50 371 LYS A CA 1
ATOM 3060 C C . LYS A 1 371 ? 24.387 18.308 -26.710 1.00 71.50 371 LYS A C 1
ATOM 3062 O O . LYS A 1 371 ? 24.888 18.535 -27.804 1.00 71.50 371 LYS A O 1
ATOM 3067 N N . ILE A 1 372 ? 23.092 18.027 -26.556 1.00 68.75 372 ILE A N 1
ATOM 3068 C CA . ILE A 1 372 ? 22.129 17.938 -27.662 1.00 68.75 372 ILE A CA 1
ATOM 3069 C C . ILE A 1 372 ? 22.068 19.264 -28.428 1.00 68.75 372 ILE A C 1
ATOM 3071 O O . ILE A 1 372 ? 22.064 19.250 -29.657 1.00 68.75 372 ILE A O 1
ATOM 3075 N N . ASN A 1 373 ? 22.030 20.405 -27.735 1.00 72.38 373 ASN A N 1
ATOM 3076 C CA . ASN A 1 373 ? 21.993 21.726 -28.369 1.00 72.38 373 ASN A CA 1
ATOM 3077 C C . ASN A 1 373 ? 23.282 22.024 -29.156 1.00 72.38 373 ASN A C 1
ATOM 3079 O O . ASN A 1 373 ? 23.223 22.569 -30.255 1.00 72.38 373 ASN A O 1
ATOM 3083 N N . ASN A 1 374 ? 24.438 21.618 -28.626 1.00 70.12 374 ASN A N 1
ATOM 3084 C CA . ASN A 1 374 ? 25.731 21.798 -29.282 1.00 70.12 374 ASN A CA 1
ATOM 3085 C C . ASN A 1 374 ? 25.909 20.859 -30.489 1.00 70.12 374 ASN A C 1
ATOM 3087 O O . ASN A 1 374 ? 26.352 21.310 -31.540 1.00 70.12 374 ASN A O 1
ATOM 3091 N N . GLU A 1 375 ? 25.519 19.585 -30.378 1.00 67.25 375 GLU A N 1
ATOM 3092 C CA . GLU A 1 375 ? 25.577 18.610 -31.483 1.00 67.25 375 GLU A CA 1
ATOM 3093 C C . GLU A 1 375 ? 24.541 18.905 -32.581 1.00 67.25 375 GLU A C 1
ATOM 3095 O O . GLU A 1 375 ? 24.816 18.708 -33.763 1.00 67.25 375 GLU A O 1
ATOM 3100 N N . SER A 1 376 ? 23.377 19.467 -32.230 1.00 60.69 376 SER A N 1
ATOM 3101 C CA . SER A 1 376 ? 22.384 19.921 -33.220 1.00 60.69 376 SER A CA 1
ATOM 3102 C C . SER A 1 376 ? 22.904 21.072 -34.092 1.00 60.69 376 SER A C 1
ATOM 3104 O O . SER A 1 376 ? 22.415 21.260 -35.202 1.00 60.69 376 SER A O 1
ATOM 3106 N N . ARG A 1 377 ? 23.900 21.834 -33.614 1.00 55.38 377 ARG A N 1
ATOM 3107 C CA . ARG A 1 377 ? 24.539 22.935 -34.357 1.00 55.38 377 ARG A CA 1
ATOM 3108 C C . ARG A 1 377 ? 25.694 22.481 -35.256 1.00 55.38 377 ARG A C 1
ATOM 3110 O O . ARG A 1 377 ? 26.091 23.249 -36.124 1.00 55.38 377 ARG A O 1
ATOM 3117 N N . SER A 1 378 ? 26.238 21.276 -35.061 1.00 56.66 378 SER A N 1
ATOM 3118 C CA . SER A 1 378 ? 27.481 20.821 -35.707 1.00 56.66 378 SER A CA 1
ATOM 3119 C C . SER A 1 378 ? 27.327 19.645 -36.680 1.00 56.66 378 SER A C 1
ATOM 3121 O O . SER A 1 378 ? 28.327 19.224 -37.258 1.00 56.66 378 SER A O 1
ATOM 3123 N N . LEU A 1 379 ? 26.114 19.114 -36.894 1.00 56.97 379 LEU A N 1
ATOM 3124 C CA . LEU A 1 379 ? 25.844 18.004 -37.825 1.00 56.97 379 LEU A CA 1
ATOM 3125 C C . LEU A 1 379 ? 26.267 18.356 -39.275 1.00 56.97 379 LEU A C 1
ATOM 3127 O O . LEU A 1 379 ? 25.581 19.144 -39.930 1.00 56.97 379 LEU A O 1
ATOM 3131 N N . PRO A 1 380 ? 27.350 17.762 -39.823 1.00 53.22 380 PRO A N 1
ATOM 3132 C CA . PRO A 1 380 ? 27.792 18.033 -41.186 1.00 53.22 380 PRO A CA 1
ATOM 3133 C C . PRO A 1 380 ? 26.933 17.273 -42.209 1.00 53.22 380 PRO A C 1
ATOM 3135 O O . PRO A 1 380 ? 26.554 16.119 -42.004 1.00 53.22 380 PRO A O 1
ATOM 3138 N N . ILE A 1 381 ? 26.673 17.909 -43.355 1.00 56.22 381 ILE A N 1
ATOM 3139 C CA . ILE A 1 381 ? 25.796 17.443 -44.454 1.00 56.22 381 ILE A CA 1
ATOM 3140 C C . ILE A 1 381 ? 26.319 16.158 -45.147 1.00 56.22 381 ILE A C 1
ATOM 3142 O O . ILE A 1 381 ? 25.612 15.523 -45.924 1.00 56.22 381 ILE A O 1
ATOM 3146 N N . THR A 1 382 ? 27.542 15.716 -44.854 1.00 54.81 382 THR A N 1
ATOM 3147 C CA . THR A 1 382 ? 28.328 14.837 -45.732 1.00 54.81 382 THR A CA 1
ATOM 3148 C C . THR A 1 382 ? 27.992 13.340 -45.691 1.00 54.81 382 THR A C 1
ATOM 3150 O O . THR A 1 382 ? 28.530 12.601 -46.505 1.00 54.81 382 THR A O 1
ATOM 3153 N N . ASN A 1 383 ? 27.098 12.852 -44.817 1.00 58.75 383 ASN A N 1
ATOM 3154 C CA . ASN A 1 383 ? 26.640 11.451 -44.858 1.00 58.75 383 ASN A CA 1
ATOM 3155 C C . ASN A 1 383 ? 25.180 11.278 -44.405 1.00 58.75 383 ASN A C 1
ATOM 3157 O O . ASN A 1 383 ? 24.888 11.105 -43.218 1.00 58.75 383 ASN A O 1
ATOM 3161 N N . ILE A 1 384 ? 24.268 11.231 -45.378 1.00 59.72 384 ILE A N 1
ATOM 3162 C CA . ILE A 1 384 ? 22.810 11.115 -45.197 1.00 59.72 384 ILE A CA 1
ATOM 3163 C C . ILE A 1 384 ? 22.424 9.895 -44.334 1.00 59.72 384 ILE A C 1
ATOM 3165 O O . ILE A 1 384 ? 21.614 10.019 -43.423 1.00 59.72 384 ILE A O 1
ATOM 3169 N N . ILE A 1 385 ? 23.059 8.732 -44.528 1.00 54.78 385 ILE A N 1
ATOM 3170 C CA . ILE A 1 385 ? 22.755 7.494 -43.774 1.00 54.78 385 ILE A CA 1
ATOM 3171 C C . ILE A 1 385 ? 23.167 7.598 -42.294 1.00 54.78 385 ILE A C 1
ATOM 3173 O O . ILE A 1 385 ? 22.448 7.141 -41.403 1.00 54.78 385 ILE A O 1
ATOM 3177 N N . ARG A 1 386 ? 24.321 8.218 -42.005 1.00 57.31 386 ARG A N 1
ATOM 3178 C CA . ARG A 1 386 ? 24.764 8.477 -40.622 1.00 57.31 386 ARG A CA 1
ATOM 3179 C C . ARG A 1 386 ? 23.874 9.516 -39.949 1.00 57.31 386 ARG A C 1
ATOM 3181 O O . ARG A 1 386 ? 23.566 9.351 -38.773 1.00 57.31 386 ARG A O 1
ATOM 3188 N N . ARG A 1 387 ? 23.427 10.527 -40.698 1.00 57.09 387 ARG A N 1
ATOM 3189 C CA . ARG A 1 387 ? 22.478 11.539 -40.232 1.00 57.09 387 ARG A CA 1
ATOM 3190 C C . ARG A 1 387 ? 21.116 10.931 -39.897 1.00 57.09 387 ARG A C 1
ATOM 3192 O O . ARG A 1 387 ? 20.671 11.126 -38.778 1.00 57.09 387 ARG A O 1
ATOM 3199 N N . PHE A 1 388 ? 20.526 10.116 -40.776 1.00 53.84 388 PHE A N 1
ATOM 3200 C CA . PHE A 1 388 ? 19.262 9.420 -40.496 1.00 53.84 388 PHE A CA 1
ATOM 3201 C C . PHE A 1 388 ? 19.358 8.502 -39.271 1.00 53.84 388 PHE A C 1
ATOM 3203 O O . PHE A 1 388 ? 18.470 8.512 -38.425 1.00 53.84 388 PHE A O 1
ATOM 3210 N N . ASN A 1 389 ? 20.453 7.747 -39.126 1.00 57.59 389 ASN A N 1
ATOM 3211 C CA . ASN A 1 389 ? 20.664 6.918 -37.935 1.00 57.59 389 ASN A CA 1
ATOM 3212 C C . ASN A 1 389 ? 20.846 7.758 -36.658 1.00 57.59 389 ASN A C 1
ATOM 3214 O O . ASN A 1 389 ? 20.375 7.353 -35.598 1.00 57.59 389 ASN A O 1
ATOM 3218 N N . CYS A 1 390 ? 21.517 8.910 -36.743 1.00 56.09 390 CYS A N 1
ATOM 3219 C CA . CYS A 1 390 ? 21.701 9.819 -35.612 1.00 56.09 390 CYS A CA 1
ATOM 3220 C C . CYS A 1 390 ? 20.381 10.508 -35.226 1.00 56.09 390 CYS A C 1
ATOM 3222 O O . CYS A 1 390 ? 20.010 10.504 -34.056 1.00 56.09 390 CYS A O 1
ATOM 3224 N N . GLU A 1 391 ? 19.623 11.008 -36.204 1.00 58.88 391 GLU A N 1
ATOM 3225 C CA . GLU A 1 391 ? 18.298 11.608 -36.015 1.00 58.88 391 GLU A CA 1
ATOM 3226 C C . GLU A 1 391 ? 17.300 10.597 -35.423 1.00 58.88 391 GLU A C 1
ATOM 3228 O O . GLU A 1 391 ? 16.605 10.929 -34.467 1.00 58.88 391 GLU A O 1
ATOM 3233 N N . ASP A 1 392 ? 17.291 9.340 -35.880 1.00 59.16 392 ASP A N 1
ATOM 3234 C CA . ASP A 1 392 ? 16.413 8.281 -35.352 1.00 59.16 392 ASP A CA 1
ATOM 3235 C C . ASP A 1 392 ? 16.774 7.883 -33.902 1.00 59.16 392 ASP A C 1
ATOM 3237 O O . ASP A 1 392 ? 15.904 7.653 -33.059 1.00 59.16 392 ASP A O 1
ATOM 3241 N N . VAL A 1 393 ? 18.066 7.847 -33.553 1.00 60.47 393 VAL A N 1
ATOM 3242 C CA . VAL A 1 393 ? 18.518 7.641 -32.161 1.00 60.47 393 VAL A CA 1
ATOM 3243 C C . VAL A 1 393 ? 18.149 8.833 -31.271 1.00 60.47 393 VAL A C 1
ATOM 3245 O O . VAL A 1 393 ? 17.637 8.635 -30.168 1.00 60.47 393 VAL A O 1
ATOM 3248 N N . MET A 1 394 ? 18.341 10.059 -31.755 1.00 61.75 394 MET A N 1
ATOM 3249 C CA . MET A 1 394 ? 18.032 11.290 -31.022 1.00 61.75 394 MET A CA 1
ATOM 3250 C C . MET A 1 394 ? 16.524 11.501 -30.828 1.00 61.75 394 MET A C 1
ATOM 3252 O O . MET A 1 394 ? 16.102 11.939 -29.756 1.00 61.75 394 MET A O 1
ATOM 3256 N N . CYS A 1 395 ? 15.692 11.134 -31.808 1.00 62.31 395 CYS A N 1
ATOM 3257 C CA . CYS A 1 395 ? 14.233 11.139 -31.679 1.00 62.31 395 CYS A CA 1
ATOM 3258 C C . CYS A 1 395 ? 13.748 10.121 -30.641 1.00 62.31 395 CYS A C 1
ATOM 3260 O O . CYS A 1 395 ? 12.946 10.478 -29.776 1.00 62.31 395 CYS A O 1
ATOM 3262 N N . ARG A 1 396 ? 14.273 8.884 -30.662 1.00 67.31 396 ARG A N 1
ATOM 3263 C CA . ARG A 1 396 ? 13.972 7.870 -29.632 1.00 67.31 396 ARG A CA 1
ATOM 3264 C C . ARG A 1 396 ? 14.358 8.344 -28.233 1.00 67.31 396 ARG A C 1
ATOM 3266 O O . ARG A 1 396 ? 13.600 8.149 -27.287 1.00 67.31 396 ARG A O 1
ATOM 3273 N N . LEU A 1 397 ? 15.511 8.998 -28.115 1.00 64.38 397 LEU A N 1
ATOM 3274 C CA . LEU A 1 397 ? 16.004 9.545 -26.859 1.00 64.38 397 LEU A CA 1
ATOM 3275 C C . LEU A 1 397 ? 15.128 10.689 -26.325 1.00 64.38 397 LEU A C 1
ATOM 3277 O O . LEU A 1 397 ? 14.757 10.686 -25.152 1.00 64.38 397 LEU A O 1
ATOM 3281 N N . ARG A 1 398 ? 14.773 11.658 -27.177 1.00 66.69 398 ARG A N 1
ATOM 3282 C CA . ARG A 1 398 ? 13.878 12.766 -26.805 1.00 66.69 398 ARG A CA 1
ATOM 3283 C C . ARG A 1 398 ? 12.514 12.257 -26.358 1.00 66.69 398 ARG A C 1
ATOM 3285 O O . ARG A 1 398 ? 12.021 12.695 -25.325 1.00 66.69 398 ARG A O 1
ATOM 3292 N N . TYR A 1 399 ? 11.943 11.308 -27.098 1.00 69.19 399 TYR A N 1
ATOM 3293 C CA . TYR A 1 399 ? 10.674 10.687 -26.732 1.00 69.19 399 TYR A CA 1
ATOM 3294 C C . TYR A 1 399 ? 10.755 10.015 -25.359 1.00 69.19 399 TYR A C 1
ATOM 3296 O O . TYR A 1 399 ? 9.911 10.252 -24.500 1.00 69.19 399 TYR A O 1
ATOM 3304 N N . PHE A 1 400 ? 11.802 9.220 -25.137 1.00 71.12 400 PHE A N 1
ATOM 3305 C CA . PHE A 1 400 ? 12.005 8.529 -23.874 1.00 71.12 400 PHE A CA 1
ATOM 3306 C C . PHE A 1 400 ? 12.099 9.502 -22.690 1.00 71.12 400 PHE A C 1
ATOM 3308 O O . PHE A 1 400 ? 11.401 9.314 -21.699 1.00 71.12 400 PHE A O 1
ATOM 3315 N N . LEU A 1 401 ? 12.884 10.578 -22.816 1.00 71.12 401 LEU A N 1
ATOM 3316 C CA . LEU A 1 401 ? 13.011 11.602 -21.771 1.00 71.12 401 LEU A CA 1
ATOM 3317 C C . LEU A 1 401 ? 11.680 12.312 -21.476 1.00 71.12 401 LEU A C 1
ATOM 3319 O O . LEU A 1 401 ? 11.366 12.549 -20.310 1.00 71.12 401 LEU A O 1
ATOM 3323 N N . ILE A 1 402 ? 10.882 12.616 -22.506 1.00 72.62 402 ILE A N 1
ATOM 3324 C CA . ILE A 1 402 ? 9.549 13.220 -22.344 1.00 72.62 402 ILE A CA 1
ATOM 3325 C C . ILE A 1 402 ? 8.595 12.241 -21.649 1.00 72.62 402 ILE A C 1
ATOM 3327 O O . ILE A 1 402 ? 7.919 12.622 -20.697 1.00 72.62 402 ILE A O 1
ATOM 3331 N N . ALA A 1 403 ? 8.572 10.975 -22.072 1.00 72.06 403 ALA A N 1
ATOM 3332 C CA . ALA A 1 403 ? 7.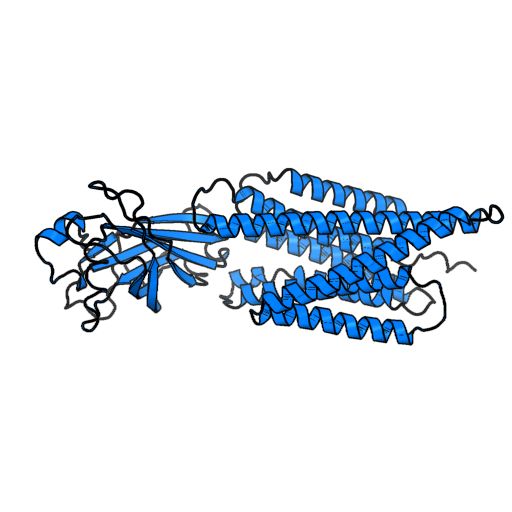736 9.943 -21.464 1.00 72.06 403 ALA A CA 1
ATOM 3333 C C . ALA A 1 403 ? 8.099 9.723 -19.986 1.00 72.06 403 ALA A C 1
ATOM 3335 O O . ALA A 1 403 ? 7.214 9.681 -19.136 1.00 72.06 403 ALA A O 1
ATOM 3336 N N . THR A 1 404 ? 9.394 9.656 -19.660 1.00 77.38 404 THR A N 1
ATOM 3337 C CA . THR A 1 404 ? 9.878 9.591 -18.275 1.00 77.38 404 THR A CA 1
ATOM 3338 C C . THR A 1 404 ? 9.419 10.791 -17.451 1.00 77.38 404 THR A C 1
ATOM 3340 O O . THR A 1 404 ? 8.952 10.611 -16.328 1.00 77.38 404 THR A O 1
ATOM 3343 N N . PHE A 1 405 ? 9.544 12.005 -17.993 1.00 76.75 405 PHE A N 1
ATOM 3344 C CA . PHE A 1 405 ? 9.129 13.225 -17.305 1.00 76.75 405 PHE A CA 1
ATOM 3345 C C . PHE A 1 405 ? 7.627 13.213 -17.001 1.00 76.75 405 PHE A C 1
ATOM 3347 O O . PHE A 1 405 ? 7.241 13.440 -15.858 1.00 76.75 405 PHE A O 1
ATOM 3354 N N . ILE A 1 406 ? 6.792 12.859 -17.984 1.00 75.94 406 ILE A N 1
ATOM 3355 C CA . ILE A 1 406 ? 5.339 12.740 -17.806 1.00 75.94 406 ILE A CA 1
ATOM 3356 C C . ILE A 1 406 ? 5.012 11.695 -16.730 1.00 75.94 406 ILE A C 1
ATOM 3358 O O . ILE A 1 406 ? 4.266 11.998 -15.800 1.00 75.94 406 ILE A O 1
ATOM 3362 N N . CYS A 1 407 ? 5.611 10.500 -16.795 1.00 77.38 407 CYS A N 1
ATOM 3363 C CA . CYS A 1 407 ? 5.405 9.460 -15.782 1.00 77.38 407 CYS A CA 1
ATOM 3364 C C . CYS A 1 407 ? 5.799 9.935 -14.374 1.00 77.38 407 CYS A C 1
ATOM 3366 O O . CYS A 1 407 ? 5.082 9.675 -13.405 1.00 77.38 407 CYS A O 1
ATOM 3368 N N . ALA A 1 408 ? 6.916 10.656 -14.246 1.00 78.75 408 ALA A N 1
ATOM 3369 C CA . ALA A 1 408 ? 7.370 11.203 -12.971 1.00 78.75 408 ALA A CA 1
ATOM 3370 C C . ALA A 1 408 ? 6.405 12.272 -12.432 1.00 78.75 408 ALA A C 1
ATOM 3372 O O . ALA A 1 408 ? 6.032 12.217 -11.261 1.00 78.75 408 ALA A O 1
ATOM 3373 N N . SER A 1 409 ? 5.944 13.199 -13.277 1.00 75.62 409 SER A N 1
ATOM 3374 C CA . SER A 1 409 ? 4.966 14.225 -12.896 1.00 75.62 409 SER A CA 1
ATOM 3375 C C . SER A 1 409 ? 3.640 13.621 -12.431 1.00 75.62 409 SER A C 1
ATOM 3377 O O . SER A 1 409 ? 3.108 14.051 -11.409 1.00 75.62 409 SER A O 1
ATOM 3379 N N . LEU A 1 410 ? 3.134 12.598 -13.125 1.00 76.62 410 LEU A N 1
ATOM 3380 C CA . LEU A 1 410 ? 1.909 11.895 -12.727 1.00 76.62 410 LEU A CA 1
ATOM 3381 C C . LEU A 1 410 ? 2.091 11.152 -11.396 1.00 76.62 410 LEU A C 1
ATOM 3383 O O . LEU A 1 410 ? 1.220 11.219 -10.535 1.00 76.62 410 LEU A O 1
ATOM 3387 N N . THR A 1 411 ? 3.256 10.537 -11.175 1.00 80.12 411 THR A N 1
ATOM 3388 C CA . THR A 1 411 ? 3.576 9.868 -9.900 1.00 80.12 411 THR A CA 1
ATOM 3389 C C . THR A 1 411 ? 3.649 10.865 -8.734 1.00 80.12 411 THR A C 1
ATOM 3391 O O . THR A 1 411 ? 3.157 10.589 -7.641 1.00 80.12 411 THR A O 1
ATOM 3394 N N . ILE A 1 412 ? 4.218 12.056 -8.953 1.00 77.88 412 ILE A N 1
ATOM 3395 C CA . ILE A 1 412 ? 4.228 13.132 -7.948 1.00 77.88 412 ILE A CA 1
ATOM 3396 C C . ILE A 1 412 ? 2.803 13.619 -7.670 1.00 77.88 412 ILE A C 1
ATOM 3398 O O . ILE A 1 412 ? 2.448 13.819 -6.510 1.00 77.88 412 ILE A O 1
ATOM 3402 N N . HIS A 1 413 ? 1.980 13.776 -8.710 1.00 77.50 413 HIS A N 1
ATOM 3403 C CA . HIS A 1 413 ? 0.580 14.167 -8.559 1.00 77.50 413 HIS A CA 1
ATOM 3404 C C . HIS A 1 413 ? -0.193 13.170 -7.685 1.00 77.50 413 HIS A C 1
ATOM 3406 O O . HIS A 1 413 ? -0.845 13.581 -6.729 1.00 77.50 413 HIS A O 1
ATOM 3412 N N . GLU A 1 414 ? -0.057 11.865 -7.931 1.00 73.56 414 GLU A N 1
ATOM 3413 C CA . GLU A 1 414 ? -0.674 10.827 -7.093 1.00 73.56 414 GLU A CA 1
ATOM 3414 C C . GLU A 1 414 ? -0.136 10.834 -5.664 1.00 73.56 414 GLU A C 1
ATOM 3416 O O . GLU A 1 414 ? -0.907 10.672 -4.723 1.00 73.56 414 GLU A O 1
ATOM 3421 N N . CYS A 1 415 ? 1.165 11.065 -5.470 1.00 74.19 415 CYS A N 1
ATOM 3422 C CA . CYS A 1 415 ? 1.736 11.188 -4.131 1.00 74.19 415 CYS A CA 1
ATOM 3423 C C . CYS A 1 415 ? 1.108 12.362 -3.361 1.00 74.19 415 CYS A C 1
ATOM 3425 O O . CYS A 1 415 ? 0.697 12.206 -2.211 1.00 74.19 415 CYS A O 1
ATOM 3427 N N . ILE A 1 416 ? 0.953 13.520 -4.009 1.00 73.81 416 ILE A N 1
ATOM 3428 C CA . ILE A 1 416 ? 0.289 14.688 -3.419 1.00 73.81 416 ILE A CA 1
ATOM 3429 C C . ILE A 1 416 ? -1.177 14.372 -3.110 1.00 73.81 416 ILE A C 1
ATOM 3431 O O . ILE A 1 416 ? -1.635 14.646 -2.001 1.00 73.81 416 ILE A O 1
ATOM 3435 N N . LEU A 1 417 ? -1.902 13.745 -4.040 1.00 69.44 417 LEU A N 1
ATOM 3436 C CA . LEU A 1 417 ? -3.283 13.322 -3.808 1.00 69.44 417 LEU A CA 1
ATOM 3437 C C . LEU A 1 417 ? -3.383 12.339 -2.638 1.00 69.44 417 LEU A C 1
ATOM 3439 O O . LEU A 1 417 ? -4.229 12.522 -1.771 1.00 69.44 417 LEU A O 1
ATOM 3443 N N . ARG A 1 418 ? -2.479 11.357 -2.546 1.00 68.12 418 ARG A N 1
ATOM 3444 C CA . ARG A 1 418 ? -2.393 10.404 -1.432 1.00 68.12 418 ARG A CA 1
ATOM 3445 C C . ARG A 1 418 ? -2.179 11.122 -0.101 1.00 68.12 418 ARG A C 1
ATOM 3447 O O . ARG A 1 418 ? -2.824 10.774 0.882 1.00 68.12 418 ARG A O 1
ATOM 3454 N N . LEU A 1 419 ? -1.312 12.134 -0.061 1.00 68.44 419 LEU A N 1
ATOM 3455 C CA . LEU A 1 419 ? -1.075 12.942 1.139 1.00 68.44 419 LEU A CA 1
ATOM 3456 C C . LEU A 1 419 ? -2.306 13.765 1.532 1.00 68.44 419 LEU A C 1
ATOM 3458 O O . LEU A 1 419 ? -2.628 13.846 2.717 1.00 68.44 419 LEU A O 1
ATOM 3462 N N . ILE A 1 420 ? -3.002 14.355 0.557 1.00 67.50 420 ILE A N 1
ATOM 3463 C CA . ILE A 1 420 ? -4.242 15.106 0.789 1.00 67.50 420 ILE A CA 1
ATOM 3464 C C . ILE A 1 420 ? -5.321 14.168 1.329 1.00 67.50 420 ILE A C 1
ATOM 3466 O O . ILE A 1 420 ? -5.895 14.448 2.375 1.00 67.50 420 ILE A O 1
ATOM 3470 N N . VAL A 1 421 ? -5.530 13.025 0.679 1.00 61.66 421 VAL A N 1
ATOM 3471 C CA . VAL A 1 421 ? -6.499 11.997 1.075 1.00 61.66 421 VAL A CA 1
ATOM 3472 C C . VAL A 1 421 ? -6.182 11.445 2.471 1.00 61.66 421 VAL A C 1
ATOM 3474 O O . VAL A 1 421 ? -7.068 11.346 3.317 1.00 61.66 421 VAL A O 1
ATOM 3477 N N . HIS A 1 422 ? -4.910 11.169 2.775 1.00 58.91 422 HIS A N 1
ATOM 3478 C CA . HIS A 1 422 ? -4.499 10.711 4.104 1.00 58.91 422 HIS A CA 1
ATOM 3479 C C . HIS A 1 422 ? -4.691 11.787 5.183 1.00 58.91 422 HIS A C 1
ATOM 3481 O O . HIS A 1 422 ? -5.013 11.460 6.323 1.00 58.91 422 HIS A O 1
ATOM 3487 N N . LYS A 1 423 ? -4.515 13.075 4.865 1.00 54.91 423 LYS A N 1
ATOM 3488 C CA . LYS A 1 423 ? -4.861 14.167 5.791 1.00 54.91 423 LYS A CA 1
ATOM 3489 C C . LYS A 1 423 ? -6.374 14.313 5.953 1.00 54.91 423 LYS A C 1
ATOM 3491 O O . LYS A 1 423 ? -6.843 14.556 7.062 1.00 54.91 423 LYS A O 1
ATOM 3496 N N . GLN A 1 424 ? -7.133 14.112 4.879 1.00 51.03 424 GLN A N 1
ATOM 3497 C CA . GLN A 1 424 ? -8.593 14.172 4.880 1.00 51.03 424 GLN A CA 1
ATOM 3498 C C . GLN A 1 424 ? -9.236 12.969 5.600 1.00 51.03 424 GLN A C 1
ATOM 3500 O O . GLN A 1 424 ? -10.351 13.099 6.093 1.00 51.03 424 GLN A O 1
ATOM 3505 N N . LYS A 1 425 ? -8.491 11.865 5.817 1.00 50.78 425 LYS A N 1
ATOM 3506 C CA . LYS A 1 425 ? -8.821 10.772 6.767 1.00 50.78 425 LYS A CA 1
ATOM 3507 C C . LYS A 1 425 ? -9.234 11.290 8.156 1.00 50.78 425 LYS A C 1
ATOM 3509 O O . LYS A 1 425 ? -9.902 10.573 8.890 1.00 50.78 425 LYS A O 1
ATOM 3514 N N . LYS A 1 426 ? -8.839 12.518 8.511 1.00 46.03 426 LYS A N 1
ATOM 3515 C CA . LYS A 1 426 ? -9.109 13.160 9.798 1.00 46.03 426 LYS A CA 1
ATOM 3516 C C . LYS A 1 426 ? -10.366 14.064 9.819 1.00 46.03 426 LYS A C 1
ATOM 3518 O O . LYS A 1 426 ? -10.728 14.479 10.908 1.00 46.03 426 LYS A O 1
ATOM 3523 N N . TRP A 1 427 ? -11.024 14.359 8.682 1.00 46.25 427 TRP A N 1
ATOM 3524 C CA . TRP A 1 427 ? -12.024 15.454 8.589 1.00 46.25 427 TRP A CA 1
ATOM 3525 C C . TRP A 1 427 ? -13.295 15.182 7.746 1.00 46.25 427 TRP A C 1
ATOM 3527 O O . TRP A 1 427 ? -13.998 16.121 7.400 1.00 46.25 427 TRP A O 1
ATOM 3537 N N . ASP A 1 428 ? -13.621 13.922 7.454 1.00 43.41 428 ASP A N 1
ATOM 3538 C CA . ASP A 1 428 ? -14.879 13.500 6.799 1.00 43.41 428 ASP A CA 1
ATOM 3539 C C . ASP A 1 428 ? -15.145 13.907 5.320 1.00 43.41 428 ASP A C 1
ATOM 3541 O O . ASP A 1 428 ? -14.390 14.636 4.674 1.00 43.41 428 ASP A O 1
ATOM 3545 N N . GLU A 1 429 ? -16.225 13.297 4.803 1.00 48.09 429 GLU A N 1
ATOM 3546 C CA . GLU A 1 429 ? -16.780 13.144 3.439 1.00 48.09 429 GLU A CA 1
ATOM 3547 C C . GLU A 1 429 ? -16.279 11.979 2.550 1.00 48.09 429 GLU A C 1
ATOM 3549 O O . GLU A 1 429 ? -15.126 11.884 2.120 1.00 48.09 429 GLU A O 1
ATOM 3554 N N . ASP A 1 430 ? -17.234 11.100 2.215 1.00 49.16 430 ASP A N 1
ATOM 3555 C CA . ASP A 1 430 ? -17.103 9.863 1.433 1.00 49.16 430 ASP A CA 1
ATOM 3556 C C . ASP A 1 430 ? -16.924 10.086 -0.090 1.00 49.16 430 ASP A C 1
ATOM 3558 O O . ASP A 1 430 ? -16.649 9.143 -0.831 1.00 49.16 430 ASP A O 1
ATOM 3562 N N . TYR A 1 431 ? -17.010 11.327 -0.586 1.00 45.09 431 TYR A N 1
ATOM 3563 C CA . TYR A 1 431 ? -17.123 11.613 -2.028 1.00 45.09 431 TYR A CA 1
ATOM 3564 C C . TYR A 1 431 ? -15.787 11.626 -2.810 1.00 45.09 431 TYR A C 1
ATOM 3566 O O . TYR A 1 431 ? -15.781 11.747 -4.033 1.00 45.09 431 TYR A O 1
ATOM 3574 N N . LYS A 1 432 ? -14.625 11.503 -2.145 1.00 51.50 432 LYS A N 1
ATOM 3575 C CA . LYS A 1 432 ? -13.293 11.626 -2.792 1.00 51.50 432 LYS A CA 1
ATOM 3576 C C . LYS A 1 432 ? -12.506 10.316 -2.957 1.00 51.50 432 LYS A C 1
ATOM 3578 O O . LYS A 1 432 ? -11.401 10.347 -3.495 1.00 51.50 432 LYS A O 1
ATOM 3583 N N . TRP A 1 433 ? -13.031 9.168 -2.524 1.00 53.22 433 TRP A N 1
ATOM 3584 C CA . TRP A 1 433 ? -12.269 7.904 -2.512 1.00 53.22 433 TRP A CA 1
ATOM 3585 C C . TRP A 1 433 ? -12.307 7.127 -3.839 1.00 53.22 433 TRP A C 1
ATOM 3587 O O . TRP A 1 433 ? -11.415 6.315 -4.096 1.00 53.22 433 TRP A O 1
ATOM 3597 N N . GLU A 1 434 ? -13.301 7.384 -4.696 1.00 56.41 434 GLU A N 1
ATOM 3598 C CA . GLU A 1 434 ? -13.444 6.741 -6.016 1.00 56.41 434 GLU A CA 1
ATOM 3599 C C . GLU A 1 434 ? -12.325 7.150 -6.981 1.00 56.41 434 GLU A C 1
ATOM 3601 O O . GLU A 1 434 ? -11.722 6.308 -7.647 1.00 56.41 434 GLU A O 1
ATOM 3606 N N . THR A 1 435 ? -11.963 8.434 -6.988 1.00 62.50 435 THR A N 1
ATOM 3607 C CA . THR A 1 435 ? -10.901 8.955 -7.860 1.00 62.50 435 THR A CA 1
ATOM 3608 C C . THR A 1 435 ? -9.534 8.375 -7.495 1.00 62.50 435 THR A C 1
ATOM 3610 O O . THR A 1 435 ? -8.734 8.067 -8.377 1.00 62.50 435 THR A O 1
ATOM 3613 N N . TYR A 1 436 ? -9.276 8.124 -6.207 1.00 69.50 436 TYR A N 1
ATOM 3614 C CA . TYR A 1 436 ? -8.006 7.562 -5.740 1.00 69.50 436 TYR A CA 1
ATOM 3615 C C . TYR A 1 436 ? -7.739 6.136 -6.251 1.00 69.50 436 TYR A C 1
ATOM 3617 O O . TYR A 1 436 ? -6.607 5.818 -6.625 1.00 69.50 436 TYR A O 1
ATOM 3625 N N . ALA A 1 437 ? -8.771 5.290 -6.335 1.00 70.75 437 ALA A N 1
ATOM 3626 C CA . ALA A 1 437 ? -8.653 3.943 -6.900 1.00 70.75 437 ALA A CA 1
ATOM 3627 C C . ALA A 1 437 ? -8.225 3.978 -8.376 1.00 70.75 437 ALA A C 1
ATOM 3629 O O . ALA A 1 437 ? -7.306 3.258 -8.781 1.00 70.75 437 ALA A O 1
ATOM 3630 N N . ALA A 1 438 ? -8.862 4.852 -9.163 1.00 71.19 438 ALA A N 1
ATOM 3631 C CA . ALA A 1 438 ? -8.552 5.045 -10.575 1.00 71.19 438 ALA A CA 1
ATOM 3632 C C . ALA A 1 438 ? -7.119 5.563 -10.777 1.00 71.19 438 ALA A C 1
ATOM 3634 O O . ALA A 1 438 ? -6.401 5.056 -11.641 1.00 71.19 438 ALA A O 1
ATOM 3635 N N . PHE A 1 439 ? -6.665 6.505 -9.941 1.00 74.81 439 PHE A N 1
ATOM 3636 C CA . PHE A 1 439 ? -5.287 6.998 -9.991 1.00 74.81 439 PHE A CA 1
ATOM 3637 C C . PHE A 1 439 ? -4.264 5.893 -9.698 1.00 74.81 439 PHE A C 1
ATOM 3639 O O . PHE A 1 439 ? -3.293 5.748 -10.445 1.00 74.81 439 PHE A O 1
ATOM 3646 N N . TYR A 1 440 ? -4.508 5.071 -8.671 1.00 78.12 440 TYR A N 1
ATOM 3647 C CA . TYR A 1 440 ? -3.634 3.947 -8.326 1.00 78.12 440 TYR A CA 1
ATOM 3648 C C . TYR A 1 440 ? -3.520 2.935 -9.477 1.00 78.12 440 TYR A C 1
ATOM 3650 O O . TYR A 1 440 ? -2.413 2.568 -9.879 1.00 78.12 440 TYR A O 1
ATOM 3658 N N . ILE A 1 441 ? -4.655 2.510 -10.048 1.00 79.56 441 ILE A N 1
ATOM 3659 C CA . ILE A 1 441 ? -4.685 1.578 -11.188 1.00 79.56 441 ILE A CA 1
ATOM 3660 C C . ILE A 1 441 ? -4.003 2.197 -12.415 1.00 79.56 441 ILE A C 1
ATOM 3662 O O . ILE A 1 441 ? -3.232 1.519 -13.097 1.00 79.56 441 ILE A O 1
ATOM 3666 N N . GLY A 1 442 ? -4.253 3.481 -12.682 1.00 79.31 442 GLY A N 1
ATOM 3667 C CA . GLY A 1 442 ? -3.671 4.204 -13.809 1.00 79.31 442 GLY A CA 1
ATOM 3668 C C . GLY A 1 442 ? -2.145 4.248 -13.748 1.00 79.31 442 GLY A C 1
ATOM 3669 O O . GLY A 1 442 ? -1.483 3.908 -14.728 1.00 79.31 442 GLY A O 1
ATOM 3670 N N . ILE A 1 443 ? -1.570 4.577 -12.589 1.00 81.25 443 ILE A N 1
ATOM 3671 C CA . ILE A 1 443 ? -0.109 4.614 -12.411 1.00 81.25 443 ILE A CA 1
ATOM 3672 C C . ILE A 1 443 ? 0.502 3.224 -12.452 1.00 81.25 443 ILE A C 1
ATOM 3674 O O . ILE A 1 443 ? 1.549 3.028 -13.076 1.00 81.25 443 ILE A O 1
ATOM 3678 N N . TYR A 1 444 ? -0.169 2.245 -11.850 1.00 85.88 444 TYR A N 1
ATOM 3679 C CA . TYR A 1 444 ? 0.244 0.855 -11.943 1.00 85.88 444 TYR A CA 1
ATOM 3680 C C . TYR A 1 444 ? 0.305 0.384 -13.409 1.00 85.88 444 TYR A C 1
ATOM 3682 O O . TYR A 1 444 ? 1.329 -0.144 -13.849 1.00 85.88 444 TYR A O 1
ATOM 3690 N N . GLY A 1 445 ? -0.743 0.634 -14.200 1.00 85.25 445 GLY A N 1
ATOM 3691 C CA . GLY A 1 445 ? -0.771 0.316 -15.631 1.00 85.25 445 GLY A CA 1
ATOM 3692 C C . GLY A 1 445 ? 0.281 1.088 -16.434 1.00 85.25 445 GLY A C 1
ATOM 3693 O O . GLY A 1 445 ? 0.980 0.501 -17.261 1.00 85.25 445 GLY A O 1
ATOM 3694 N N . MET A 1 446 ? 0.457 2.378 -16.142 1.00 85.00 446 MET A N 1
ATOM 3695 C CA . MET A 1 446 ? 1.445 3.246 -16.787 1.00 85.00 446 MET A CA 1
ATOM 3696 C C . MET A 1 446 ? 2.870 2.703 -16.629 1.00 85.00 446 MET A C 1
ATOM 3698 O O . MET A 1 446 ? 3.586 2.593 -17.624 1.00 85.00 446 MET A O 1
ATOM 3702 N N . TRP A 1 447 ? 3.289 2.328 -15.414 1.00 87.81 447 TRP A N 1
ATOM 3703 C CA . TRP A 1 447 ? 4.631 1.778 -15.185 1.00 87.81 447 TRP A CA 1
ATOM 3704 C C . TRP A 1 447 ? 4.833 0.423 -15.869 1.00 87.81 447 TRP A C 1
ATOM 3706 O O . TRP A 1 447 ? 5.902 0.175 -16.429 1.00 87.81 447 TRP A O 1
ATOM 3716 N N . ASN A 1 448 ? 3.800 -0.422 -15.907 1.00 90.62 448 ASN A N 1
ATOM 3717 C CA . ASN A 1 448 ? 3.845 -1.687 -16.635 1.00 90.62 448 ASN A CA 1
ATOM 3718 C C . ASN A 1 448 ? 4.051 -1.482 -18.143 1.00 90.62 448 ASN A C 1
ATOM 3720 O O . ASN A 1 448 ? 4.977 -2.045 -18.732 1.00 90.62 448 ASN A O 1
ATOM 3724 N N . ILE A 1 449 ? 3.240 -0.621 -18.761 1.00 86.56 449 ILE A N 1
ATOM 3725 C CA . ILE A 1 449 ? 3.344 -0.286 -20.191 1.00 86.56 449 ILE A CA 1
ATOM 3726 C C . ILE A 1 449 ? 4.685 0.393 -20.499 1.00 86.56 449 ILE A C 1
ATOM 3728 O O . ILE A 1 449 ? 5.314 0.108 -21.522 1.00 86.56 449 ILE A O 1
ATOM 3732 N N . TYR A 1 450 ? 5.161 1.257 -19.603 1.00 86.62 450 TYR A N 1
ATOM 3733 C CA . TYR A 1 450 ? 6.443 1.935 -19.746 1.00 86.62 450 TYR A CA 1
ATOM 3734 C C . TYR A 1 450 ? 7.614 0.943 -19.830 1.00 86.62 450 TYR A C 1
ATOM 3736 O O . TYR A 1 450 ? 8.427 1.034 -20.751 1.00 86.62 450 TYR A O 1
ATOM 3744 N N . ILE A 1 451 ? 7.684 -0.051 -18.938 1.00 89.31 451 ILE A N 1
ATOM 3745 C CA . ILE A 1 451 ? 8.758 -1.061 -18.965 1.00 89.31 451 ILE A CA 1
ATOM 3746 C C . ILE A 1 451 ? 8.645 -1.986 -20.181 1.00 89.31 451 ILE A C 1
ATOM 3748 O O . ILE A 1 451 ? 9.660 -2.299 -20.806 1.00 89.31 451 ILE A O 1
ATOM 3752 N N . ILE A 1 452 ? 7.426 -2.355 -20.585 1.00 87.88 452 ILE A N 1
ATOM 3753 C CA . ILE A 1 452 ? 7.202 -3.073 -21.849 1.00 87.88 452 ILE A CA 1
ATOM 3754 C C . ILE A 1 452 ? 7.778 -2.270 -23.027 1.00 87.88 452 ILE A C 1
ATOM 3756 O O . ILE A 1 452 ? 8.503 -2.810 -23.866 1.00 87.88 452 ILE A O 1
ATOM 3760 N N . THR A 1 453 ? 7.526 -0.961 -23.056 1.00 82.88 453 THR A N 1
ATOM 3761 C CA . THR A 1 453 ? 8.058 -0.058 -24.084 1.00 82.88 453 THR A CA 1
ATOM 3762 C C . THR A 1 453 ? 9.585 -0.008 -24.053 1.00 82.88 453 THR A C 1
ATOM 3764 O O . THR A 1 453 ? 10.216 -0.113 -25.107 1.00 82.88 453 THR A O 1
ATOM 3767 N N . VAL A 1 454 ? 10.200 0.074 -22.867 1.00 84.62 454 VAL A N 1
ATOM 3768 C CA . VAL A 1 454 ? 11.664 0.015 -22.699 1.00 84.62 454 VAL A CA 1
ATOM 3769 C C . VAL A 1 454 ? 12.238 -1.252 -23.328 1.00 84.62 454 VAL A C 1
ATOM 3771 O O . VAL A 1 454 ? 13.151 -1.151 -24.153 1.00 84.62 454 VAL A O 1
ATOM 3774 N N . LEU A 1 455 ? 11.675 -2.421 -23.003 1.00 87.25 455 LEU A N 1
ATOM 3775 C CA . LEU A 1 455 ? 12.102 -3.718 -23.540 1.00 87.25 455 LEU A CA 1
ATOM 3776 C C . LEU A 1 455 ? 12.004 -3.760 -25.067 1.00 87.25 455 LEU A C 1
ATOM 3778 O O . LEU A 1 455 ? 12.954 -4.161 -25.740 1.00 87.25 455 LEU A O 1
ATOM 3782 N N . CYS A 1 456 ? 10.883 -3.311 -25.635 1.00 83.06 456 CYS A N 1
ATOM 3783 C CA . CYS A 1 456 ? 10.677 -3.323 -27.082 1.00 83.06 456 CYS A CA 1
ATOM 3784 C C . CYS A 1 456 ? 11.616 -2.360 -27.826 1.00 83.06 456 CYS A C 1
ATOM 3786 O O . CYS A 1 456 ? 12.166 -2.727 -28.869 1.00 83.06 456 CYS A O 1
ATOM 3788 N N . VAL A 1 457 ? 11.820 -1.148 -27.298 1.00 78.88 457 VAL A N 1
ATOM 3789 C CA . VAL A 1 457 ? 12.680 -0.119 -27.910 1.00 78.88 457 VAL A CA 1
ATOM 3790 C C . VAL A 1 457 ? 14.155 -0.519 -27.846 1.00 78.88 457 VAL A C 1
ATOM 3792 O O . VAL A 1 457 ? 14.884 -0.311 -28.816 1.00 78.88 457 VAL A O 1
ATOM 3795 N N . HIS A 1 458 ? 14.592 -1.121 -26.737 1.00 79.69 458 HIS A N 1
ATOM 3796 C CA . HIS A 1 458 ? 15.999 -1.468 -26.502 1.00 79.69 458 HIS A CA 1
ATOM 3797 C C . HIS A 1 458 ? 16.358 -2.887 -26.962 1.00 79.69 458 HIS A C 1
ATOM 3799 O O . HIS A 1 458 ? 17.511 -3.307 -26.846 1.00 79.69 458 HIS A O 1
ATOM 3805 N N . ALA A 1 459 ? 15.395 -3.630 -27.518 1.00 80.94 459 ALA A N 1
ATOM 3806 C CA . ALA A 1 459 ? 15.638 -4.951 -28.076 1.00 80.94 459 ALA A CA 1
ATOM 3807 C C . ALA A 1 459 ? 16.637 -4.869 -29.242 1.00 80.94 459 ALA A C 1
ATOM 3809 O O . ALA A 1 459 ? 16.414 -4.076 -30.173 1.00 80.94 459 ALA A O 1
ATOM 3810 N N . PRO A 1 460 ? 17.688 -5.714 -29.271 1.00 75.31 460 PRO A N 1
ATOM 3811 C CA . PRO A 1 460 ? 18.627 -5.731 -30.386 1.00 75.31 460 PRO A CA 1
ATOM 3812 C C . PRO A 1 460 ? 17.897 -6.000 -31.715 1.00 75.31 460 PRO A C 1
ATOM 3814 O O . PRO A 1 460 ? 16.797 -6.552 -31.761 1.00 75.31 460 PRO A O 1
ATOM 3817 N N . SER A 1 461 ? 18.430 -5.483 -32.822 1.00 64.69 461 SER A N 1
ATOM 3818 C CA . SER A 1 461 ? 17.833 -5.652 -34.153 1.00 64.69 461 SER A CA 1
ATOM 3819 C C . SER A 1 461 ? 18.448 -6.864 -34.847 1.00 64.69 461 SER A C 1
ATOM 3821 O O . SER A 1 461 ? 19.666 -6.923 -34.979 1.00 64.69 461 SER A O 1
ATOM 3823 N N . MET A 1 462 ? 17.614 -7.777 -35.355 1.00 52.72 462 MET A N 1
ATOM 3824 C CA . MET A 1 462 ? 18.000 -8.999 -36.091 1.00 52.72 462 MET A CA 1
ATOM 3825 C C . MET A 1 462 ? 18.804 -8.751 -37.389 1.00 52.72 462 MET A C 1
ATOM 3827 O O . MET A 1 462 ? 19.211 -9.698 -38.051 1.00 52.72 462 MET A O 1
ATOM 3831 N N . LYS A 1 463 ? 19.054 -7.495 -37.785 1.00 49.69 463 LYS A N 1
ATOM 3832 C CA . LYS A 1 463 ? 19.648 -7.105 -39.082 1.00 49.69 463 LYS A CA 1
ATOM 3833 C C . LYS A 1 463 ? 21.138 -7.469 -39.282 1.00 49.69 463 LYS A C 1
ATOM 3835 O O . LYS A 1 463 ? 21.791 -6.862 -40.121 1.00 49.69 463 LYS A O 1
ATOM 3840 N N . LYS A 1 464 ? 21.705 -8.426 -38.543 1.00 44.19 464 LYS A N 1
ATOM 3841 C CA . LYS A 1 464 ? 23.106 -8.869 -38.709 1.00 44.19 464 LYS A CA 1
ATOM 3842 C C . LYS A 1 464 ? 23.273 -10.384 -38.875 1.00 44.19 464 LYS A C 1
ATOM 3844 O O . LYS A 1 464 ? 24.286 -10.928 -38.464 1.00 44.19 464 LYS A O 1
ATOM 3849 N N . MET A 1 465 ? 22.301 -11.057 -39.484 1.00 41.25 465 MET A N 1
ATOM 3850 C CA . MET A 1 465 ? 22.462 -12.446 -39.948 1.00 41.25 465 MET A CA 1
ATOM 3851 C C . MET A 1 465 ? 22.220 -12.563 -41.459 1.00 41.25 465 MET A C 1
ATOM 3853 O O . MET A 1 465 ? 21.502 -13.439 -41.921 1.00 41.25 465 MET A O 1
ATOM 3857 N N . ALA A 1 466 ? 22.779 -11.626 -42.221 1.00 38.00 466 ALA A N 1
ATOM 3858 C CA . ALA A 1 466 ? 22.931 -11.735 -43.667 1.00 38.00 466 ALA A CA 1
ATOM 3859 C C . ALA A 1 466 ? 24.189 -10.950 -44.050 1.00 38.00 466 ALA A C 1
ATOM 3861 O O . ALA A 1 466 ? 24.123 -9.745 -44.293 1.00 38.00 466 ALA A O 1
ATOM 3862 N N . ASN A 1 467 ? 25.334 -11.608 -43.885 1.00 32.94 467 ASN A N 1
ATOM 3863 C CA . ASN A 1 467 ? 26.518 -11.536 -44.741 1.00 32.94 467 ASN A CA 1
ATOM 3864 C C . ASN A 1 467 ? 27.570 -12.491 -44.195 1.00 32.94 467 ASN A C 1
ATOM 3866 O O . ASN A 1 467 ? 27.929 -12.328 -43.006 1.00 32.94 467 ASN A O 1
#

Foldseek 3Di:
DLVVVLVVLVVVLVVLVVLLVVLDDDPAFQKDKDKWWWFKFFADPPDDVPDAADCDDDPHGDTDQLVVVLVPDLPRLQGIKTKTKDFPPPDPDPLQLLWFKKWKKKDFWFWDDPPDDAPQKAKFKKKKWKWFDAPPDDPRPTHGDDIDIDIDIWGWDDPDPDHTDITDIFIHTDDIDRNGDGRMMMMIMGTDDDPVDPNNSRRVSRTRIMMIIMMIGDSVLSVVLLVVLVVLLVVLVVLLVVLVVLQVVDPDHDDPLSVLLSQLSVLLNLLSPSCSVVSSPDSDNCVVVSNLVSVLSNVLSVLLSLVLVLVVLLDDDDPDPPVSVVVSVVSSVLSVVLSVCVVVVNVVVNVVSVVVSVVVSVVSVVSNVVVCVVVVVVDDPPDPVVVVVVVVVVVVVVVLVVLVVVLVVLVVVLVVVVVVVVVCVGPDDPPSRSSNSSSVVSSSVSVSSSSSSVSSVPRDDPPPPDD

InterPro domains:
  IPR009551 Protein wntless [PTHR13449] (10-349)
  IPR047843 Wntless-like, transmembrane domain [PF06664] (219-461)
  IPR053936 Wntless, GOLD domain [PF21883] (46-215)

Organism: Microctonus hyperodae (NCBI:txid165561)

Radius of gyration: 29.61 Å; chains: 1; bounding box: 69×49×87 Å